Protein AF-0000000078550407 (afdb_homodimer)

Foldseek 3Di:
DLVVLVVVLCVCVVPPFLQRVVVVVVVVVCVVVVPPPVVVVCCPVVVVVVVVVCLVVQFAAAPPDCLAVLQCQLFAEFAEQQDFPVAQRQFPVSVVLRLVAALEYEFEWDAACVLFIWTHDDQWCVVFFPDTDGRNDHHPVVQLPTATDNDGHGTGTPVVSVVVSVVSVGAYEYEYEDDDPSNLVNVVVVCVVVVCQSRYEYEYCDLVRLQVSCVVPVSHAYEYEDEQLPQVVVQCVVPPSDSVSNSNSSNVSVVVCVCVQVCVSCRRSNHQEYEYELVPDDQVSQVVCVVVNHAYEYEAQADPVSLCCCCPPSNHHYYHSHSVPSNPRDRRNDDPPD/DLVVLVVVLCCCVVPPFLVRVVVVVVVVVCVVVVVPPVVVCCCPPVVVVVVVVCLVVQFAAAPPDCLQVLQCQLFAEFAEQQDFPVAQRQFPVSVVLRLVAALEYEFEWDAACVLFIWTHDDQWCVVFFPDTDGRNDHHPVVQLPTATDNDGHGTGTPVVSVVVSVVSVGAYEYEYEDDDPSNLVNVVVVCVVVVCQSRYEYEYCDLVRLQVSCVVPVSHAYEYEDEQLPQVVVQCVVPPSDSVSNSNSSNVSVVVCVCVQVCVSCRRSNHQEYEYELVPDDQVSQVVCVVVNHAYEYEAQADPVSLCCCCPPSNHHYYHSHSVPSNPRDRRNPDPPD

pLDDT: mean 82.01, std 19.02, range [23.58, 98.38]

Secondary structure (DSSP, 8-state):
-HHHHHHHHHHHHHH--HHHHHHHHHHHHHHHHTTSTHHHHIIIIIHHHHHHHHHHHHPPPP--SHHHHHHHTT--EEEETTS-SSS-TTSHHHHHHHHTT-SEEEEEEEE-TTS-EE--SSSBSTTTBSS--BGGGS-HHHHHTPBBSSSS-BPPBHHHHHHHHHHTT-EEEEEE-S--HHHHHHHHHHHHHHT-TTTEEEEESSTHHHHHHHHH-TTSEEEEEE-TTHHHHHHHHHSTT-HHHHHHHHHHHHHHHHHHHTTHHHHHHT-SEEEEEGGG--HHHHHHHHHTT-EEEEE---SHHHHHHIIIII---EEES-GGG-TTS---------/-HHHHHHHHHHHHHH--HHHHHHHHHHHHHHHHTTSTHHHHIIIIIHHHHHHHHHHHHPPPP--SHHHHHHHTT-SEEEETTS-SSS-TTSHHHHHHHHTT-SEEEEEEEE-TTS-EE--SSSBSTTTBSS--BGGGS-HHHHHTPBBSSSS-BPPBHHHHHHHHHHTT-EEEEEE-S--HHHHHHHHHHHHHHT-TTTEEEEESSTHHHHHHHHH-TTSEEEEEE-TTHHHHHHHHHSTT-HHHHHHHHHHHHHHHHHHHTTHHHHHHT-SEEEEEGGG--HHHHHHHHHTT-EEEEE---SHHHHHHIIIII---EEES-GGG-TT----------

Sequence (676 aa):
MDTVTDHISDFFTSHLTGPLLAWYIFVILCIIVLSRCRLIVVILCWIPLVLTVLFFIFRNDIDRGLNRSSYFHGFSVGGNIADTKDAPENSMAALELALKSSKYVLFDVQLASDGAAVVIKDATTGRTTEKNMTVAQSSSVDLAKLNLKTGEGTVPLFKDMMDKCREKEAKVVLQVQENSQALLAEISDYVRKYDLYSSVVVTSYTATVPFFMKRHDSKMLTGLSYTRFGTMADFMRAHPGNLFYKFFAQIIDDCMQFLVRTFLLPRFVGSDVIFLSQNDVNVNFVKEAKSRKMMVVALDADSKPAQNWLHDVAKIPYFTRNLKNMDGAKHTEAAKEEMDTVTDHISDFFTSHLTGPLLAWYIFVILCIIVLSRCRLIVVILCWIPLVLTVLFFIFRNDIDRGLNRSSYFHGFSVGGNIADTKDAPENSMAALELALKSSKYVLFDVQLASDGAAVVIKDATTGRTTEKNMTVAQSSSVDLAKLNLKTGEGTVPLFKDMMDKCREKEAKVVLQVQENSQALLAEISDYVRKYDLYSSVVVTSYTATVPFFMKRHDSKMLTGLSYTRFGTMADFMRAHPGNLFYKFFAQIIDDCMQFLVRTFLLPRFVGSDVIFLSQNDVNVNFVKEAKSRKMMVVALDADSKPAQNWLHDVAKIPYFTRNLKNMDGAKHTEAAKEE

InterPro domains:
  IPR017946 PLC-like phosphodiesterase, TIM beta/alpha-barrel domain superfamily [G3DSA:3.20.20.190] (74-322)
  IPR017946 PLC-like phosphodiesterase, TIM beta/alpha-barrel domain superfamily [SSF51695] (85-307)
  IPR030395 Glycerophosphodiester phosphodiesterase domain [PF03009] (84-313)
  IPR030395 Glycerophosphodiester phosphodiesterase domain [PS51704] (75-306)

Solvent-accessible surface area (backbone atoms only — not comparable to full-atom values): 34099 Å² total; per-residue (Å²): 125,70,64,59,55,50,50,49,44,47,46,40,64,70,71,41,48,21,61,55,47,51,46,48,50,46,36,51,47,41,55,68,62,44,73,57,55,72,57,49,55,49,44,61,45,45,38,53,49,49,47,49,50,47,44,66,68,66,34,36,71,52,75,83,58,63,38,61,60,56,47,53,57,75,53,25,60,25,22,28,25,53,70,22,82,83,35,34,47,33,24,68,61,23,48,56,52,22,55,74,64,22,53,29,37,31,36,30,35,39,49,21,52,72,58,41,47,29,25,40,77,61,67,48,34,46,88,55,27,82,51,74,43,51,38,61,78,30,41,49,73,62,46,44,67,36,42,36,66,76,41,84,57,36,37,35,43,38,65,60,54,49,49,53,34,55,73,65,67,35,34,38,36,40,36,40,77,67,85,42,71,61,45,50,48,51,50,49,51,53,33,60,75,69,66,34,45,40,31,41,33,38,27,15,74,48,68,64,41,26,32,50,42,34,70,74,38,67,74,52,38,21,18,41,36,49,55,90,52,47,49,35,54,52,42,42,69,76,41,66,87,42,60,66,53,50,52,51,19,42,22,50,32,44,49,48,49,50,32,53,75,64,41,52,46,43,48,37,32,17,35,41,29,39,36,29,32,49,43,64,46,28,39,53,59,50,52,51,33,49,77,68,71,28,44,56,34,32,33,70,40,67,46,65,47,50,43,46,21,31,50,74,67,55,60,38,30,33,24,19,31,50,45,86,64,43,73,77,54,78,73,44,79,66,81,71,80,122,124,70,64,59,53,50,50,50,44,45,46,41,63,70,71,40,47,22,61,55,46,52,47,48,51,47,38,51,48,40,56,67,59,44,74,55,55,73,55,49,55,47,49,61,43,45,37,55,49,50,47,51,49,46,45,66,68,66,35,37,71,52,76,83,59,62,37,62,58,56,48,52,57,75,53,25,58,25,21,28,26,54,70,21,82,84,35,36,48,34,25,67,62,23,48,55,52,23,55,74,63,22,53,29,39,31,36,29,37,38,46,22,51,73,60,41,49,28,27,40,78,58,67,46,34,47,88,54,26,81,51,73,44,51,39,61,77,30,40,49,74,62,48,42,66,36,41,37,65,76,40,84,54,36,36,36,44,39,66,60,54,48,50,52,33,56,75,67,64,35,33,38,37,40,35,38,78,68,85,42,70,60,44,49,48,52,51,50,52,52,32,59,76,68,66,34,46,41,33,40,32,39,28,14,74,46,68,64,42,26,32,50,43,36,70,74,37,67,72,52,39,23,19,40,34,47,54,88,52,50,48,33,53,52,41,41,69,77,42,64,88,41,59,66,52,50,50,51,19,40,23,50,32,45,49,48,49,51,32,52,76,63,44,51,45,43,48,37,30,17,36,40,29,37,36,28,32,50,42,66,46,28,39,53,56,49,54,52,33,47,76,68,70,29,44,56,34,32,34,70,41,67,47,67,46,52,43,44,22,32,48,74,67,54,61,39,30,34,24,18,32,51,46,86,64,42,70,78,52,76,73,44,78,67,83,73,81,120

Organism: NCBI:txid53326

Structure (mmCIF, N/CA/C/O backbone):
data_AF-0000000078550407-model_v1
#
loop_
_entity.id
_entity.type
_entity.pdbx_description
1 polymer 'GP-PDE domain-containing protein'
#
loop_
_atom_site.group_PDB
_atom_site.id
_atom_site.type_symbol
_atom_site.label_atom_id
_atom_site.label_alt_id
_atom_site.label_comp_id
_atom_site.label_asym_id
_atom_site.label_entity_id
_atom_site.label_seq_id
_atom_site.pdbx_PDB_ins_code
_atom_site.Cartn_x
_atom_site.Cartn_y
_atom_site.Cartn_z
_atom_site.occupancy
_atom_site.B_iso_or_equiv
_atom_site.auth_seq_id
_atom_site.auth_comp_id
_atom_site.auth_asym_id
_atom_site.auth_atom_id
_atom_site.pdbx_PDB_model_num
ATOM 1 N N . MET A 1 1 ? -33.25 -11.367 14.75 1 31.75 1 MET A N 1
ATOM 2 C CA . MET A 1 1 ? -32.031 -12.039 15.227 1 31.75 1 MET A CA 1
ATOM 3 C C . MET A 1 1 ? -30.844 -11.672 14.359 1 31.75 1 MET A C 1
ATOM 5 O O . MET A 1 1 ? -29.703 -11.789 14.797 1 31.75 1 MET A O 1
ATOM 9 N N . ASP A 1 2 ? -31 -11.391 13.039 1 45.81 2 ASP A N 1
ATOM 10 C CA . ASP A 1 2 ? -30.047 -11.164 11.953 1 45.81 2 ASP A CA 1
ATOM 11 C C . ASP A 1 2 ? -29.391 -9.789 12.078 1 45.81 2 ASP A C 1
ATOM 13 O O . ASP A 1 2 ? -28.219 -9.625 11.75 1 45.81 2 ASP A O 1
ATOM 17 N N . THR A 1 3 ? -30.078 -8.875 12.703 1 53.41 3 THR A N 1
ATOM 18 C CA . THR A 1 3 ? -29.688 -7.473 12.766 1 53.41 3 THR A CA 1
ATOM 19 C C . THR A 1 3 ? -28.562 -7.273 13.797 1 53.41 3 THR A C 1
ATOM 21 O O . THR A 1 3 ? -27.641 -6.496 13.57 1 53.41 3 THR A O 1
ATOM 24 N N . VAL A 1 4 ? -28.625 -7.973 14.875 1 46.09 4 VAL A N 1
ATOM 25 C CA . VAL A 1 4 ? -27.656 -7.832 15.953 1 46.09 4 VAL A CA 1
ATOM 26 C C . VAL A 1 4 ? -26.297 -8.375 15.5 1 46.09 4 VAL A C 1
ATOM 28 O O . VAL A 1 4 ? -25.266 -7.762 15.758 1 46.09 4 VAL A O 1
ATOM 31 N N . THR A 1 5 ? -26.344 -9.422 14.852 1 46.28 5 THR A N 1
ATOM 32 C CA . THR A 1 5 ? -25.109 -10.031 14.367 1 46.28 5 THR A CA 1
ATOM 33 C C . THR A 1 5 ? -24.422 -9.117 13.359 1 46.28 5 THR A C 1
ATOM 35 O O . THR A 1 5 ? -23.188 -9.031 13.336 1 46.28 5 THR A O 1
ATOM 38 N N . ASP A 1 6 ? -25.156 -8.5 12.578 1 48 6 ASP A N 1
ATOM 39 C CA . ASP A 1 6 ? -24.578 -7.551 11.625 1 48 6 ASP A CA 1
ATOM 40 C C . ASP A 1 6 ? -23.953 -6.359 12.352 1 48 6 ASP A C 1
ATOM 42 O O . ASP A 1 6 ? -22.891 -5.879 11.953 1 48 6 ASP A O 1
ATOM 46 N N . HIS A 1 7 ? -24.656 -5.926 13.375 1 50.84 7 HIS A N 1
ATOM 47 C CA . HIS A 1 7 ? -24.125 -4.801 14.141 1 50.84 7 HIS A CA 1
ATOM 48 C C . HIS A 1 7 ? -22.828 -5.184 14.844 1 50.84 7 HIS A C 1
ATOM 50 O O . HIS A 1 7 ? -21.891 -4.383 14.898 1 50.84 7 HIS A O 1
ATOM 56 N N . ILE A 1 8 ? -22.844 -6.328 15.352 1 45.94 8 ILE A N 1
ATOM 57 C CA . ILE A 1 8 ? -21.641 -6.809 16.031 1 45.94 8 ILE A CA 1
ATOM 58 C C . ILE A 1 8 ? -20.516 -6.98 15.008 1 45.94 8 ILE A C 1
ATOM 60 O O . ILE A 1 8 ? -19.375 -6.582 15.258 1 45.94 8 ILE A O 1
ATOM 64 N N . SER A 1 9 ? -20.891 -7.492 13.945 1 45.41 9 SER A N 1
ATOM 65 C CA . SER A 1 9 ? -19.906 -7.676 12.875 1 45.41 9 SER A CA 1
ATOM 66 C C . SER A 1 9 ? -19.328 -6.34 12.43 1 45.41 9 SER A C 1
ATOM 68 O O . SER A 1 9 ? -18.109 -6.215 12.242 1 45.41 9 SER A O 1
ATOM 70 N N . ASP A 1 10 ? -20.234 -5.473 12.273 1 45.66 10 ASP A N 1
ATOM 71 C CA . ASP A 1 10 ? -19.797 -4.137 11.883 1 45.66 10 ASP A CA 1
ATOM 72 C C . ASP A 1 10 ? -18.906 -3.516 12.961 1 45.66 10 ASP A C 1
ATOM 74 O O . ASP A 1 10 ? -17.922 -2.85 12.648 1 45.66 10 ASP A O 1
ATOM 78 N N . PHE A 1 11 ? -19.359 -3.697 14.188 1 42.53 11 PHE A N 1
ATOM 79 C CA . PHE A 1 11 ? -18.594 -3.188 15.312 1 42.53 11 PHE A CA 1
ATOM 80 C C . PHE A 1 11 ? -17.172 -3.762 15.297 1 42.53 11 PHE A C 1
ATOM 82 O O . PHE A 1 11 ? -16.203 -3.023 15.43 1 42.53 11 PHE A O 1
ATOM 89 N N . PHE A 1 12 ? -17.172 -4.988 15.211 1 41.59 12 PHE A N 1
ATOM 90 C CA . PHE A 1 12 ? -15.883 -5.672 15.266 1 41.59 12 PHE A CA 1
ATOM 91 C C . PHE A 1 12 ? -15.023 -5.297 14.062 1 41.59 12 PHE A C 1
ATOM 93 O O . PHE A 1 12 ? -13.82 -5.066 14.203 1 41.59 12 PHE A O 1
ATOM 100 N N . THR A 1 13 ? -15.648 -5.27 12.984 1 42.66 13 THR A N 1
ATOM 101 C CA . THR A 1 13 ? -14.875 -4.949 11.789 1 42.66 13 THR A CA 1
ATOM 102 C C . THR A 1 13 ? -14.43 -3.49 11.812 1 42.66 13 THR A C 1
ATOM 104 O O . THR A 1 13 ? -13.383 -3.148 11.258 1 42.66 13 THR A O 1
ATOM 107 N N . SER A 1 14 ? -15.352 -2.725 12.344 1 41.91 14 SER A N 1
ATOM 108 C CA . SER A 1 14 ? -15.07 -1.292 12.32 1 41.91 14 SER A CA 1
ATOM 109 C C . SER A 1 14 ? -14.031 -0.917 13.375 1 41.91 14 SER A C 1
ATOM 111 O O . SER A 1 14 ? -13.234 0.004 13.172 1 41.91 14 SER A O 1
ATOM 113 N N . HIS A 1 15 ? -14.164 -1.579 14.539 1 41.16 15 HIS A N 1
ATOM 114 C CA . HIS A 1 15 ? -13.383 -1.064 15.656 1 41.16 15 HIS A CA 1
ATOM 115 C C . HIS A 1 15 ? -12.203 -1.978 15.977 1 41.16 15 HIS A C 1
ATOM 117 O O . HIS A 1 15 ? -11.258 -1.562 16.641 1 41.16 15 HIS A O 1
ATOM 123 N N . LEU A 1 16 ? -12.352 -3.232 15.578 1 39.25 16 LEU A N 1
ATOM 124 C CA . LEU A 1 16 ? -11.312 -4.152 16.031 1 39.25 16 LEU A CA 1
ATOM 125 C C . LEU A 1 16 ? -10.578 -4.762 14.844 1 39.25 16 LEU A C 1
ATOM 127 O O . LEU A 1 16 ? -11.188 -5.414 13.992 1 39.25 16 LEU A O 1
ATOM 131 N N . THR A 1 17 ? -9.508 -4.266 14.586 1 43.5 17 THR A N 1
ATOM 132 C CA . THR A 1 17 ? -8.711 -4.84 13.508 1 43.5 17 THR A CA 1
ATOM 133 C C . THR A 1 17 ? -8.289 -6.27 13.844 1 43.5 17 THR A C 1
ATOM 135 O O . THR A 1 17 ? -8.336 -6.676 15.008 1 43.5 17 THR A O 1
ATOM 138 N N . GLY A 1 18 ? -8.102 -7.09 12.789 1 40.09 18 GLY A N 1
ATOM 139 C CA . GLY A 1 18 ? -7.73 -8.492 12.898 1 40.09 18 GLY A CA 1
ATOM 140 C C . GLY A 1 18 ? -6.641 -8.734 13.93 1 40.09 18 GLY A C 1
ATOM 141 O O . GLY A 1 18 ? -6.812 -9.555 14.836 1 40.09 18 GLY A O 1
ATOM 142 N N . PRO A 1 19 ? -5.543 -8.078 13.812 1 41.34 19 PRO A N 1
ATOM 143 C CA . PRO A 1 19 ? -4.477 -8.336 14.781 1 41.34 19 PRO A CA 1
ATOM 144 C C . PRO A 1 19 ? -4.91 -8.062 16.219 1 41.34 19 PRO A C 1
ATOM 146 O O . PRO A 1 19 ? -4.535 -8.805 17.141 1 41.34 19 PRO A O 1
ATOM 149 N N . LEU A 1 20 ? -5.707 -7.137 16.328 1 44.53 20 LEU A N 1
ATOM 150 C CA . LEU A 1 20 ? -6.176 -6.824 17.672 1 44.53 20 LEU A CA 1
ATOM 151 C C . LEU A 1 20 ? -7.07 -7.938 18.203 1 44.53 20 LEU A C 1
ATOM 153 O O . LEU A 1 20 ? -6.961 -8.32 19.375 1 44.53 20 LEU A O 1
ATOM 157 N N . LEU A 1 21 ? -7.836 -8.336 17.312 1 44.16 21 LEU A N 1
ATOM 158 C CA . LEU A 1 21 ? -8.719 -9.422 17.734 1 44.16 21 LEU A CA 1
ATOM 159 C C . LEU A 1 21 ? -7.926 -10.68 18.062 1 44.16 21 LEU A C 1
ATOM 161 O O . LEU A 1 21 ? -8.188 -11.336 19.078 1 44.16 21 LEU A O 1
ATOM 165 N N . ALA A 1 22 ? -7.07 -10.93 17.141 1 44.62 22 ALA A N 1
ATOM 166 C CA . ALA A 1 22 ? -6.223 -12.086 17.391 1 44.62 22 ALA A CA 1
ATOM 167 C C . ALA A 1 22 ? -5.457 -11.93 18.703 1 44.62 22 ALA A C 1
ATOM 169 O O . ALA A 1 22 ? -5.305 -12.891 19.453 1 44.62 22 ALA A O 1
ATOM 170 N N . TRP A 1 23 ? -5.062 -10.867 18.938 1 46.94 23 TRP A N 1
ATOM 171 C CA . TRP A 1 23 ? -4.375 -10.586 20.188 1 46.94 23 TRP A CA 1
ATOM 172 C C . TRP A 1 23 ? -5.305 -10.805 21.375 1 46.94 23 TRP A C 1
ATOM 174 O O . TRP A 1 23 ? -4.914 -11.414 22.375 1 46.94 23 TRP A O 1
ATOM 184 N N . TYR A 1 24 ? -6.492 -10.406 21.156 1 47 24 TYR A N 1
ATOM 185 C CA . TYR A 1 24 ? -7.43 -10.586 22.266 1 47 24 TYR A CA 1
ATOM 186 C C . TYR A 1 24 ? -7.688 -12.062 22.516 1 47 24 TYR A C 1
ATOM 188 O O . TYR A 1 24 ? -7.727 -12.5 23.672 1 47 24 TYR A O 1
ATOM 196 N N . ILE A 1 25 ? -7.867 -12.727 21.438 1 49.25 25 ILE A N 1
ATOM 197 C CA . ILE A 1 25 ? -8.094 -14.156 21.594 1 49.25 25 ILE A CA 1
ATOM 198 C C . ILE A 1 25 ? -6.867 -14.805 22.234 1 49.25 25 ILE A C 1
ATOM 200 O O . ILE A 1 25 ? -7 -15.633 23.141 1 49.25 25 ILE A O 1
ATOM 204 N N . PHE A 1 26 ? -5.797 -14.445 21.766 1 49 26 PHE A N 1
ATOM 205 C CA . PHE A 1 26 ? -4.551 -14.953 22.312 1 49 26 PHE A CA 1
ATOM 206 C C . PHE A 1 26 ? -4.441 -14.625 23.797 1 49 26 PHE A C 1
ATOM 208 O O . PHE A 1 26 ? -4.09 -15.484 24.609 1 49 26 PHE A O 1
ATOM 215 N N . VAL A 1 27 ? -4.758 -13.484 24.094 1 47.31 27 VAL A N 1
ATOM 216 C CA . VAL A 1 27 ? -4.719 -13.055 25.484 1 47.31 27 VAL A CA 1
ATOM 217 C C . VAL A 1 27 ? -5.688 -13.898 26.312 1 47.31 27 VAL A C 1
ATOM 219 O O . VAL A 1 27 ? -5.344 -14.367 27.406 1 47.31 27 VAL A O 1
ATOM 222 N N . ILE A 1 28 ? -6.777 -14.055 25.734 1 45.59 28 ILE A N 1
ATOM 223 C CA . ILE A 1 28 ? -7.777 -14.852 26.438 1 45.59 28 ILE A CA 1
ATOM 224 C C . ILE A 1 28 ? -7.254 -16.266 26.641 1 45.59 28 ILE A C 1
ATOM 226 O O . ILE A 1 28 ? -7.352 -16.828 27.734 1 45.59 28 ILE A O 1
ATOM 230 N N . LEU A 1 29 ? -6.707 -16.734 25.609 1 46.5 29 LEU A N 1
ATOM 231 C CA . LEU A 1 29 ? -6.191 -18.094 25.688 1 46.5 29 LEU A CA 1
ATOM 232 C C . LEU A 1 29 ? -5.02 -18.172 26.672 1 46.5 29 LEU A C 1
ATOM 234 O O . LEU A 1 29 ? -4.902 -19.141 27.422 1 46.5 29 LEU A O 1
ATOM 238 N N . CYS A 1 30 ? -4.176 -17.25 26.516 1 46.69 30 CYS A N 1
ATOM 239 C CA . CYS A 1 30 ? -3.055 -17.188 27.453 1 46.69 30 CYS A CA 1
ATOM 240 C C . CYS A 1 30 ? -3.545 -17.094 28.891 1 46.69 30 CYS A C 1
ATOM 242 O O . CYS A 1 30 ? -2.986 -17.75 29.781 1 46.69 30 CYS A O 1
ATOM 244 N N . ILE A 1 31 ? -4.496 -16.281 29.031 1 45.31 31 ILE A N 1
ATOM 245 C CA . ILE A 1 31 ? -5.109 -16.203 30.359 1 45.31 31 ILE A CA 1
ATOM 246 C C . ILE A 1 31 ? -5.539 -17.594 30.812 1 45.31 31 ILE A C 1
ATOM 248 O O . ILE A 1 31 ? -5.301 -17.984 31.953 1 45.31 31 ILE A O 1
ATOM 252 N N . ILE A 1 32 ? -6.105 -18.172 29.922 1 44.31 32 ILE A N 1
ATOM 253 C CA . ILE A 1 32 ? -6.609 -19.5 30.297 1 44.31 32 ILE A CA 1
ATOM 254 C C . ILE A 1 32 ? -5.441 -20.438 30.594 1 44.31 32 ILE A C 1
ATOM 256 O O . ILE A 1 32 ? -5.469 -21.172 31.578 1 44.31 32 ILE A O 1
ATOM 260 N N . VAL A 1 33 ? -4.543 -20.344 29.656 1 43.66 33 VAL A N 1
ATOM 261 C CA . VAL A 1 33 ? -3.488 -21.344 29.781 1 43.66 33 VAL A CA 1
ATOM 262 C C . VAL A 1 33 ? -2.459 -20.891 30.812 1 43.66 33 VAL A C 1
ATOM 264 O O . VAL A 1 33 ? -1.98 -21.688 31.625 1 43.66 33 VAL A O 1
ATOM 267 N N . LEU A 1 34 ? -1.862 -19.766 30.516 1 45.28 34 LEU A N 1
ATOM 268 C CA . LEU A 1 34 ? -0.672 -19.359 31.266 1 45.28 34 LEU A CA 1
ATOM 269 C C . LEU A 1 34 ? -1.031 -18.953 32.688 1 45.28 34 LEU A C 1
ATOM 271 O O . LEU A 1 34 ? -0.174 -18.469 33.438 1 45.28 34 LEU A O 1
ATOM 275 N N . SER A 1 35 ? -2.031 -19 33.156 1 39.66 35 SER A N 1
ATOM 276 C CA . SER A 1 35 ? -2.123 -18.797 34.594 1 39.66 35 SER A CA 1
ATOM 277 C C . SER A 1 35 ? -0.922 -19.391 35.344 1 39.66 35 SER A C 1
ATOM 279 O O . SER A 1 35 ? -0.726 -19.156 36.531 1 39.66 35 SER A O 1
ATOM 281 N N . ARG A 1 36 ? -0.164 -20.422 34.906 1 40.81 36 ARG A N 1
ATOM 282 C CA . ARG A 1 36 ? 1.027 -20.812 35.656 1 40.81 36 ARG A CA 1
ATOM 283 C C . ARG A 1 36 ? 2.281 -20.188 35.062 1 40.81 36 ARG A C 1
ATOM 285 O O . ARG A 1 36 ? 2.432 -20.125 33.844 1 40.81 36 ARG A O 1
ATOM 292 N N . CYS A 1 37 ? 3.207 -19.219 35.656 1 44.34 37 CYS A N 1
ATOM 293 C CA . CYS A 1 37 ? 4.234 -18.188 35.5 1 44.34 37 CYS A CA 1
ATOM 294 C C . CYS A 1 37 ? 5.289 -18.625 34.5 1 44.34 37 CYS A C 1
ATOM 296 O O . CYS A 1 37 ? 5.711 -17.828 33.656 1 44.34 37 CYS A O 1
ATOM 298 N N . ARG A 1 38 ? 6.059 -19.719 34.625 1 43.66 38 ARG A N 1
ATOM 299 C CA . ARG A 1 38 ? 7.242 -20.188 33.906 1 43.66 38 ARG A CA 1
ATOM 300 C C . ARG A 1 38 ? 6.969 -20.328 32.406 1 43.66 38 ARG A C 1
ATOM 302 O O . ARG A 1 38 ? 7.84 -20.047 31.594 1 43.66 38 ARG A O 1
ATOM 309 N N . LEU A 1 39 ? 5.93 -20.516 32.062 1 46.88 39 LEU A N 1
ATOM 310 C CA . LEU A 1 39 ? 5.543 -20.891 30.703 1 46.88 39 LEU A CA 1
ATOM 311 C C . LEU A 1 39 ? 5.465 -19.656 29.812 1 46.88 39 LEU A C 1
ATOM 313 O O . LEU A 1 39 ? 5.852 -19.719 28.641 1 46.88 39 LEU A O 1
ATOM 317 N N . ILE A 1 40 ? 5.32 -18.578 30.469 1 47.59 40 ILE A N 1
ATOM 318 C CA . ILE A 1 40 ? 5.117 -17.391 29.656 1 47.59 40 ILE A CA 1
ATOM 319 C C . ILE A 1 40 ? 6.461 -16.859 29.172 1 47.59 40 ILE A C 1
ATOM 321 O O . ILE A 1 40 ? 6.578 -16.406 28.031 1 47.59 40 ILE A O 1
ATOM 325 N N . VAL A 1 41 ? 7.52 -17 30.094 1 46.31 41 VAL A N 1
ATOM 326 C CA . VAL A 1 41 ? 8.867 -16.594 29.719 1 46.31 41 VAL A CA 1
ATOM 327 C C . VAL A 1 41 ? 9.352 -17.422 28.531 1 46.31 41 VAL A C 1
ATOM 329 O O . VAL A 1 41 ? 9.953 -16.891 27.594 1 46.31 41 VAL A O 1
ATOM 332 N N . VAL A 1 42 ? 9.133 -18.594 28.719 1 48.25 42 VAL A N 1
ATOM 333 C CA . VAL A 1 42 ? 9.539 -19.5 27.641 1 48.25 42 VAL A CA 1
ATOM 334 C C . VAL A 1 42 ? 8.852 -19.078 26.344 1 48.25 42 VAL A C 1
ATOM 336 O O . VAL A 1 42 ? 9.484 -19.031 25.297 1 48.25 42 VAL A O 1
ATOM 339 N N . ILE A 1 43 ? 7.785 -18.547 26.484 1 52 43 ILE A N 1
ATOM 340 C CA . ILE A 1 43 ? 6.988 -18.344 25.281 1 52 43 ILE A CA 1
ATOM 341 C C . ILE A 1 43 ? 7.391 -17.016 24.625 1 52 43 ILE A C 1
ATOM 343 O O . ILE A 1 43 ? 7.566 -16.953 23.391 1 52 43 ILE A O 1
ATOM 347 N N . LEU A 1 44 ? 7.59 -15.992 25.438 1 50.28 44 LEU A N 1
ATOM 348 C CA . LEU A 1 44 ? 7.797 -14.68 24.828 1 50.28 44 LEU A CA 1
ATOM 349 C C . LEU A 1 44 ? 9.227 -14.539 24.312 1 50.28 44 LEU A C 1
ATOM 351 O O . LEU A 1 44 ? 9.469 -13.82 23.344 1 50.28 44 LEU A O 1
ATOM 355 N N . CYS A 1 45 ? 10.172 -15.102 25.031 1 49.22 45 CYS A N 1
ATOM 356 C CA . CYS A 1 45 ? 11.555 -14.977 24.594 1 49.22 45 CYS A CA 1
ATOM 357 C C . CYS A 1 45 ? 11.93 -16.109 23.641 1 49.22 45 CYS A C 1
ATOM 359 O O . CYS A 1 45 ? 12.539 -15.883 22.594 1 49.22 45 CYS A O 1
ATOM 361 N N . TRP A 1 46 ? 11.609 -17.188 24.25 1 55.31 46 TRP A N 1
ATOM 362 C CA . TRP A 1 46 ? 12.078 -18.344 23.5 1 55.31 46 TRP A CA 1
ATOM 363 C C . TRP A 1 46 ? 11.289 -18.516 22.203 1 55.31 46 TRP A C 1
ATOM 365 O O . TRP A 1 46 ? 11.836 -18.938 21.188 1 55.31 46 TRP A O 1
ATOM 375 N N . ILE A 1 47 ? 10.195 -17.891 22.297 1 58.81 47 ILE A N 1
ATOM 376 C CA . ILE A 1 47 ? 9.367 -18.156 21.125 1 58.81 47 ILE A CA 1
ATOM 377 C C . ILE A 1 47 ? 9.852 -17.312 19.953 1 58.81 47 ILE A C 1
ATOM 379 O O . ILE A 1 47 ? 10.102 -17.828 18.859 1 58.81 47 ILE A O 1
ATOM 383 N N . PRO A 1 48 ? 10.062 -15.945 20.281 1 59.03 48 PRO A N 1
ATOM 384 C CA . PRO A 1 48 ? 10.562 -15.172 19.141 1 59.03 48 PRO A CA 1
ATOM 385 C C . PRO A 1 48 ? 11.938 -15.641 18.672 1 59.03 48 PRO A C 1
ATOM 387 O O . PRO A 1 48 ? 12.219 -15.641 17.469 1 59.03 48 PRO A O 1
ATOM 390 N N . LEU A 1 49 ? 12.766 -15.992 19.625 1 59.19 49 LEU A N 1
ATOM 391 C CA . LEU A 1 49 ? 14.078 -16.5 19.234 1 59.19 49 LEU A CA 1
ATOM 392 C C . LEU A 1 49 ? 13.969 -17.797 18.469 1 59.19 49 LEU A C 1
ATOM 394 O O . LEU A 1 49 ? 14.625 -17.984 17.438 1 59.19 49 LEU A O 1
ATOM 398 N N . VAL A 1 50 ? 13.227 -18.656 19.062 1 64.38 50 VAL A N 1
ATOM 399 C CA . VAL A 1 50 ? 13.039 -19.938 18.391 1 64.38 50 VAL A CA 1
ATOM 400 C C . VAL A 1 50 ? 12.43 -19.719 17.016 1 64.38 50 VAL A C 1
ATOM 402 O O . VAL A 1 50 ? 12.836 -20.344 16.031 1 64.38 50 VAL A O 1
ATOM 405 N N . LEU A 1 51 ? 11.562 -18.719 16.938 1 68.31 51 LEU A N 1
ATOM 406 C CA . LEU A 1 51 ? 10.922 -18.438 15.656 1 68.31 51 LEU A CA 1
ATOM 407 C C . LEU A 1 51 ? 11.922 -17.859 14.664 1 68.31 51 LEU A C 1
ATOM 409 O O . LEU A 1 51 ? 11.867 -18.172 13.469 1 68.31 51 LEU A O 1
ATOM 413 N N . THR A 1 52 ? 12.773 -17.062 15.273 1 67.75 52 THR A N 1
ATOM 414 C CA . THR A 1 52 ? 13.797 -16.484 14.398 1 67.75 52 THR A CA 1
ATOM 415 C C . THR A 1 52 ? 14.75 -17.578 13.906 1 67.75 52 THR A C 1
ATOM 417 O O . THR A 1 52 ? 15.109 -17.609 12.727 1 67.75 52 THR A O 1
ATOM 420 N N . VAL A 1 53 ? 15.094 -18.438 14.812 1 67.56 53 VAL A N 1
ATOM 421 C CA . VAL A 1 53 ? 15.977 -19.531 14.43 1 67.56 53 VAL A CA 1
ATOM 422 C C . VAL A 1 53 ? 15.273 -20.438 13.422 1 67.56 53 VAL A C 1
ATOM 424 O O . VAL A 1 53 ? 15.867 -20.844 12.414 1 67.56 53 VAL A O 1
ATOM 427 N N . LEU A 1 54 ? 14.055 -20.719 13.727 1 71.19 54 LEU A N 1
ATOM 428 C CA . LEU A 1 54 ? 13.281 -21.547 12.82 1 71.19 54 LEU A CA 1
ATOM 429 C C . LEU A 1 54 ? 13.133 -20.875 11.453 1 71.19 54 LEU A C 1
ATOM 431 O O . LEU A 1 54 ? 13.195 -21.547 10.422 1 71.19 54 LEU A O 1
ATOM 435 N N . PHE A 1 55 ? 12.953 -19.609 11.555 1 74.56 55 PHE A N 1
ATOM 436 C CA . PHE A 1 55 ? 12.867 -18.844 10.312 1 74.56 55 PHE A CA 1
ATOM 437 C C . PHE A 1 55 ? 14.125 -19.031 9.477 1 74.56 55 PHE A C 1
ATOM 439 O O . PHE A 1 55 ? 14.047 -19.359 8.289 1 74.56 55 PHE A O 1
ATOM 446 N N . PHE A 1 56 ? 15.281 -19 10.125 1 71.94 56 PHE A N 1
ATOM 447 C CA . PHE A 1 56 ? 16.531 -19.062 9.375 1 71.94 56 PHE A CA 1
ATOM 448 C C . PHE A 1 56 ? 16.844 -20.5 8.977 1 71.94 56 PHE A C 1
ATOM 450 O O . PHE A 1 56 ? 17.453 -20.734 7.938 1 71.94 56 PHE A O 1
ATOM 457 N N . ILE A 1 57 ? 16.312 -21.359 9.742 1 73.75 57 ILE A N 1
ATOM 458 C CA . ILE A 1 57 ? 16.578 -22.766 9.453 1 73.75 57 ILE A CA 1
ATOM 459 C C . ILE A 1 57 ? 15.68 -23.219 8.297 1 73.75 57 ILE A C 1
ATOM 461 O O . ILE A 1 57 ? 16.141 -23.938 7.398 1 73.75 57 ILE A O 1
ATOM 465 N N . PHE A 1 58 ? 14.461 -22.734 8.289 1 80.19 58 PHE A N 1
ATOM 466 C CA . PHE A 1 58 ? 13.492 -23.328 7.379 1 80.19 58 PHE A CA 1
ATOM 467 C C . PHE A 1 58 ? 13.258 -22.438 6.172 1 80.19 58 PHE A C 1
ATOM 469 O O . PHE A 1 58 ? 12.602 -22.828 5.207 1 80.19 58 PHE A O 1
ATOM 476 N N . ARG A 1 59 ? 13.836 -21.297 6.262 1 79.75 59 ARG A N 1
ATOM 477 C CA . ARG A 1 59 ? 13.617 -20.391 5.133 1 79.75 59 ARG A CA 1
ATOM 478 C C . ARG A 1 59 ? 14.258 -20.953 3.863 1 79.75 59 ARG A C 1
ATOM 480 O O . ARG A 1 59 ? 15.281 -21.641 3.924 1 79.75 59 ARG A O 1
ATOM 487 N N . ASN A 1 60 ? 13.555 -20.703 2.766 1 82.44 60 ASN A N 1
ATOM 488 C CA . ASN A 1 60 ? 14.102 -21.062 1.459 1 82.44 60 ASN A CA 1
ATOM 489 C C . ASN A 1 60 ? 14.938 -19.938 0.867 1 82.44 60 ASN A C 1
ATOM 491 O O . ASN A 1 60 ? 14.703 -18.766 1.168 1 82.44 60 ASN A O 1
ATOM 495 N N . ASP A 1 61 ? 15.891 -20.312 0.061 1 76.06 61 ASP A N 1
ATOM 496 C CA . ASP A 1 61 ? 16.719 -19.297 -0.602 1 76.06 61 ASP A CA 1
ATOM 497 C C . ASP A 1 61 ? 16.047 -18.812 -1.884 1 76.06 61 ASP A C 1
ATOM 499 O O . ASP A 1 61 ? 15.344 -19.562 -2.557 1 76.06 61 ASP A O 1
ATOM 503 N N . ILE A 1 62 ? 16.266 -17.547 -2.098 1 74.62 62 ILE A N 1
ATOM 504 C CA . ILE A 1 62 ? 15.852 -16.953 -3.359 1 74.62 62 ILE A CA 1
ATOM 505 C C . ILE A 1 62 ? 16.844 -17.344 -4.465 1 74.62 62 ILE A C 1
ATOM 507 O O . ILE A 1 62 ? 18 -17.641 -4.191 1 74.62 62 ILE A O 1
ATOM 511 N N . ASP A 1 63 ? 16.25 -17.391 -5.672 1 71.44 63 ASP A N 1
ATOM 512 C CA . ASP A 1 63 ? 17.125 -17.656 -6.816 1 71.44 63 ASP A CA 1
ATOM 513 C C . ASP A 1 63 ? 18.172 -16.562 -6.977 1 71.44 63 ASP A C 1
ATOM 515 O O . ASP A 1 63 ? 17.844 -15.391 -7.113 1 71.44 63 ASP A O 1
ATOM 519 N N . ARG A 1 64 ? 19.422 -16.938 -6.75 1 64.5 64 ARG A N 1
ATOM 520 C CA . ARG A 1 64 ? 20.516 -15.992 -6.914 1 64.5 64 ARG A CA 1
ATOM 521 C C . ARG A 1 64 ? 21.156 -16.141 -8.289 1 64.5 64 ARG A C 1
ATOM 523 O O . ARG A 1 64 ? 22.094 -15.406 -8.617 1 64.5 64 ARG A O 1
ATOM 530 N N . GLY A 1 65 ? 20.422 -16.922 -9.008 1 66.44 65 GLY A N 1
ATOM 531 C CA . GLY A 1 65 ? 21.047 -17.219 -10.289 1 66.44 65 GLY A CA 1
ATOM 532 C C . GLY A 1 65 ? 20.484 -16.406 -11.438 1 66.44 65 GLY A C 1
ATOM 533 O O . GLY A 1 65 ? 19.969 -15.305 -11.227 1 66.44 65 GLY A O 1
ATOM 534 N N . LEU A 1 66 ? 20.688 -16.891 -12.562 1 73.5 66 LEU A N 1
ATOM 535 C CA . LEU A 1 66 ? 20.422 -16.219 -13.828 1 73.5 66 LEU A CA 1
ATOM 536 C C . LEU A 1 66 ? 19 -16.469 -14.289 1 73.5 66 LEU A C 1
ATOM 538 O O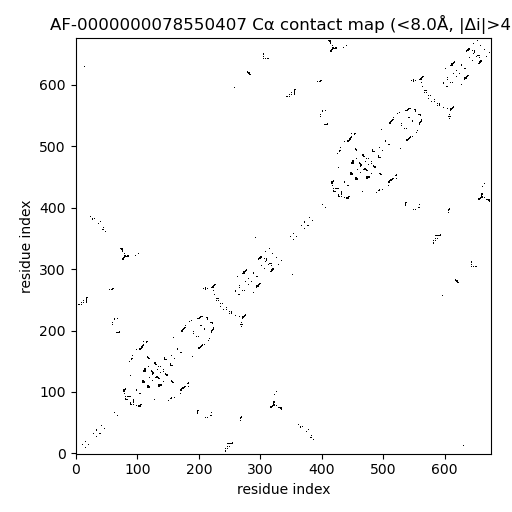 . LEU A 1 66 ? 18.5 -15.781 -15.18 1 73.5 66 LEU A O 1
ATOM 542 N N . ASN A 1 67 ? 18.328 -17.375 -13.609 1 81.94 67 ASN A N 1
ATOM 543 C CA . ASN A 1 67 ? 17 -17.734 -14.094 1 81.94 67 ASN A CA 1
ATOM 544 C C . ASN A 1 67 ? 16.016 -16.578 -13.945 1 81.94 67 ASN A C 1
ATOM 546 O O . ASN A 1 67 ? 15.234 -16.297 -14.852 1 81.94 67 ASN A O 1
ATOM 550 N N . ARG A 1 68 ? 16.156 -15.969 -12.883 1 85.75 68 ARG A N 1
ATOM 551 C CA . ARG A 1 68 ? 15.258 -14.852 -12.648 1 85.75 68 ARG A CA 1
ATOM 552 C C . ARG A 1 68 ? 15.508 -13.719 -13.633 1 85.75 68 ARG A C 1
ATOM 554 O O . ARG A 1 68 ? 14.57 -13.211 -14.25 1 85.75 68 ARG A O 1
ATOM 561 N N . SER A 1 69 ? 16.75 -13.359 -13.766 1 84.75 69 SER A N 1
ATOM 562 C CA . SER A 1 69 ? 17.094 -12.281 -14.68 1 84.75 69 SER A CA 1
ATOM 563 C C . SER A 1 69 ? 16.672 -12.609 -16.109 1 84.75 69 SER A C 1
ATOM 565 O O . SER A 1 69 ? 16.188 -11.742 -16.844 1 84.75 69 SER A O 1
ATOM 567 N N . SER A 1 70 ? 16.844 -13.852 -16.406 1 88.06 70 SER A N 1
ATOM 568 C CA . SER A 1 70 ? 16.469 -14.297 -17.734 1 88.06 70 SER A CA 1
ATOM 569 C C . SER A 1 70 ? 14.961 -14.273 -17.938 1 88.06 70 SER A C 1
ATOM 571 O O . SER A 1 70 ? 14.477 -13.852 -18.984 1 88.06 70 SER A O 1
ATOM 573 N N . TYR A 1 71 ? 14.25 -14.688 -17.016 1 91.56 71 TYR A N 1
ATOM 574 C CA . TYR A 1 71 ? 12.797 -14.711 -17.109 1 91.56 71 TYR A CA 1
ATOM 575 C C . TYR A 1 71 ? 12.234 -13.297 -17.266 1 91.56 71 TYR A C 1
ATOM 577 O O . TYR A 1 71 ? 11.359 -13.062 -18.094 1 91.56 71 TYR A O 1
ATOM 585 N N . PHE A 1 72 ? 12.781 -12.406 -16.531 1 89.94 72 PHE A N 1
ATOM 586 C CA . PHE A 1 72 ? 12.156 -11.094 -16.453 1 89.94 72 PHE A CA 1
ATOM 587 C C . PHE A 1 72 ? 12.773 -10.141 -17.469 1 89.94 72 PHE A C 1
ATOM 589 O O . PHE A 1 72 ? 12.352 -8.984 -17.578 1 89.94 72 PHE A O 1
ATOM 596 N N . HIS A 1 73 ? 13.672 -10.656 -18.172 1 87.19 73 HIS A N 1
ATOM 597 C CA . HIS A 1 73 ? 14.289 -9.805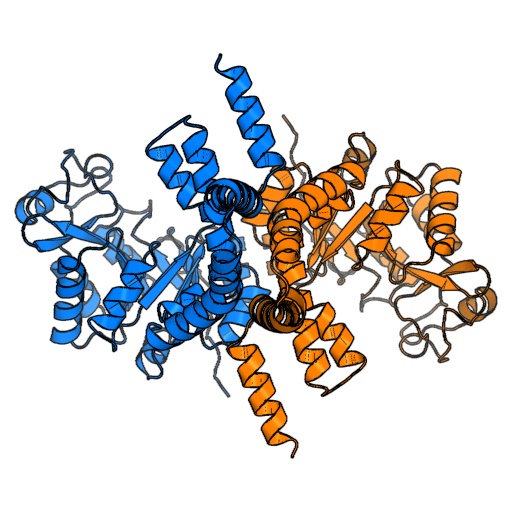 -19.188 1 87.19 73 HIS A CA 1
ATOM 598 C C . HIS A 1 73 ? 13.266 -9.383 -20.234 1 87.19 73 HIS A C 1
ATOM 600 O O . HIS A 1 73 ? 12.656 -10.227 -20.891 1 87.19 73 HIS A O 1
ATOM 606 N N . GLY A 1 74 ? 13.016 -8.117 -20.297 1 86.56 74 GLY A N 1
ATOM 607 C CA . GLY A 1 74 ? 12.117 -7.59 -21.312 1 86.56 74 GLY A CA 1
ATOM 608 C C . GLY A 1 74 ? 10.656 -7.672 -20.922 1 86.56 74 GLY A C 1
ATOM 609 O O . GLY A 1 74 ? 9.773 -7.402 -21.734 1 86.56 74 GLY A O 1
ATOM 610 N N . PHE A 1 75 ? 10.383 -8.102 -19.719 1 91.69 75 PHE A N 1
ATOM 611 C CA . PHE A 1 75 ? 9 -8.234 -19.281 1 91.69 75 PHE A CA 1
ATOM 612 C C . PHE A 1 75 ? 8.367 -6.867 -19.031 1 91.69 75 PHE A C 1
ATOM 614 O O . PHE A 1 75 ? 8.852 -6.09 -18.219 1 91.69 75 PHE A O 1
ATOM 621 N N . SER A 1 76 ? 7.305 -6.566 -19.75 1 90.62 76 SER A N 1
ATOM 622 C CA . SER A 1 76 ? 6.543 -5.336 -19.578 1 90.62 76 SER A CA 1
ATOM 623 C C . SER A 1 76 ? 5.062 -5.629 -19.344 1 90.62 76 SER A C 1
ATOM 625 O O . SER A 1 76 ? 4.523 -5.328 -18.281 1 90.62 76 SER A O 1
ATOM 627 N N . VAL A 1 77 ? 4.566 -6.379 -20.359 1 94.56 77 VAL A N 1
ATOM 628 C CA . VAL A 1 77 ? 3.148 -6.711 -20.266 1 94.56 77 VAL A CA 1
ATOM 629 C C . VAL A 1 77 ? 2.941 -8.188 -20.578 1 94.56 77 VAL A C 1
ATOM 631 O O . VAL A 1 77 ? 3.564 -8.727 -21.5 1 94.56 77 VAL A O 1
ATOM 634 N N . GLY A 1 78 ? 2.17 -8.852 -19.781 1 96.06 78 GLY A N 1
ATOM 635 C CA . GLY A 1 78 ? 1.775 -10.234 -20.016 1 96.06 78 GLY A CA 1
ATOM 636 C C . GLY A 1 78 ? 0.272 -10.414 -20.094 1 96.06 78 GLY A C 1
ATOM 637 O O . GLY A 1 78 ? -0.49 -9.531 -19.688 1 96.06 78 GLY A O 1
ATOM 638 N N . GLY A 1 79 ? -0.114 -11.469 -20.719 1 96.62 79 GLY A N 1
ATOM 639 C CA . GLY A 1 79 ? -1.526 -11.797 -20.828 1 96.62 79 GLY A CA 1
ATOM 640 C C . GLY A 1 79 ? -1.994 -12.75 -19.734 1 96.62 79 GLY A C 1
ATOM 641 O O . GLY A 1 79 ? -1.443 -13.844 -19.594 1 96.62 79 GLY A O 1
ATOM 642 N N . ASN A 1 80 ? -2.941 -12.273 -18.969 1 97.19 80 ASN A N 1
ATOM 643 C CA . ASN A 1 80 ? -3.604 -13.148 -18 1 97.19 80 ASN A CA 1
ATOM 644 C C . ASN A 1 80 ? -4.777 -13.891 -18.625 1 97.19 80 ASN A C 1
ATOM 646 O O . ASN A 1 80 ? -5.875 -13.344 -18.75 1 97.19 80 ASN A O 1
ATOM 650 N N . ILE A 1 81 ? -4.617 -15.109 -18.906 1 95.12 81 ILE A N 1
ATOM 651 C CA . ILE A 1 81 ? -5.672 -15.844 -19.594 1 95.12 81 ILE A CA 1
ATOM 652 C C . ILE A 1 81 ? -6.504 -16.625 -18.578 1 95.12 81 ILE A C 1
ATOM 654 O O . ILE A 1 81 ? -7.457 -17.312 -18.953 1 95.12 81 ILE A O 1
ATOM 658 N N . ALA A 1 82 ? -6.113 -16.5 -17.328 1 94.12 82 ALA A N 1
ATOM 659 C CA . ALA A 1 82 ? -6.824 -17.188 -16.25 1 94.12 82 ALA A CA 1
ATOM 660 C C . ALA A 1 82 ? -8.18 -16.531 -15.984 1 94.12 82 ALA A C 1
ATOM 662 O O . ALA A 1 82 ? -9.078 -17.156 -15.406 1 94.12 82 ALA A O 1
ATOM 663 N N . ASP A 1 83 ? -8.383 -15.305 -16.375 1 90.62 83 ASP A N 1
ATOM 664 C CA . ASP A 1 83 ? -9.602 -14.562 -16.062 1 90.62 83 ASP A CA 1
ATOM 665 C C . ASP A 1 83 ? -9.945 -13.578 -17.172 1 90.62 83 ASP A C 1
ATOM 667 O O . ASP A 1 83 ? -10.391 -12.461 -16.906 1 90.62 83 ASP A O 1
ATOM 671 N N . THR A 1 84 ? -9.664 -13.938 -18.391 1 91.44 84 THR A N 1
ATOM 672 C CA . THR A 1 84 ? -9.938 -13.062 -19.516 1 91.44 84 THR A CA 1
ATOM 673 C C . THR A 1 84 ? -11.383 -13.219 -19.984 1 91.44 84 THR A C 1
ATOM 675 O O . THR A 1 84 ? -12 -14.258 -19.766 1 91.44 84 THR A O 1
ATOM 678 N N . LYS A 1 85 ? -11.883 -12.156 -20.625 1 89.44 85 LYS A N 1
ATOM 679 C CA . LYS A 1 85 ? -13.211 -12.211 -21.234 1 89.44 85 LYS A CA 1
ATOM 680 C C . LYS A 1 85 ? -13.125 -12.219 -22.75 1 89.44 85 LYS A C 1
ATOM 682 O O . LYS A 1 85 ? -14.148 -12.359 -23.438 1 89.44 85 LYS A O 1
ATOM 687 N N . ASP A 1 86 ? -11.977 -12.203 -23.266 1 92.5 86 ASP A N 1
ATOM 688 C CA . ASP A 1 86 ? -11.773 -12.125 -24.703 1 92.5 86 ASP A CA 1
ATOM 689 C C . ASP A 1 86 ? -11.867 -13.516 -25.344 1 92.5 86 ASP A C 1
ATOM 691 O O . ASP A 1 86 ? -12.07 -13.633 -26.562 1 92.5 86 ASP A O 1
ATOM 695 N N . ALA A 1 87 ? -11.695 -14.555 -24.641 1 94.06 87 ALA A N 1
ATOM 696 C CA . ALA A 1 87 ? -11.797 -15.984 -24.938 1 94.06 87 ALA A CA 1
ATOM 697 C C . ALA A 1 87 ? -12.109 -16.797 -23.688 1 94.06 87 ALA A C 1
ATOM 699 O O . ALA A 1 87 ? -12.078 -16.266 -22.578 1 94.06 87 ALA A O 1
ATOM 700 N N . PRO A 1 88 ? -12.523 -18.031 -23.891 1 95.56 88 PRO A N 1
ATOM 701 C CA . PRO A 1 88 ? -12.711 -18.797 -22.656 1 95.56 88 PRO A CA 1
ATOM 702 C C . PRO A 1 88 ? -11.461 -18.828 -21.781 1 95.56 88 PRO A C 1
ATOM 704 O O . PRO A 1 88 ? -10.352 -19.016 -22.297 1 95.56 88 PRO A O 1
ATOM 707 N N . GLU A 1 89 ? -11.703 -18.5 -20.578 1 96.19 89 GLU A N 1
ATOM 708 C CA . GLU A 1 89 ? -10.562 -18.453 -19.672 1 96.19 89 GLU A CA 1
ATOM 709 C C . GLU A 1 89 ? -9.836 -19.797 -19.625 1 96.19 89 GLU A C 1
ATOM 711 O O . GLU A 1 89 ? -10.469 -20.859 -19.766 1 96.19 89 GLU A O 1
ATOM 716 N N . ASN A 1 90 ? -8.562 -19.75 -19.5 1 97.19 90 ASN A N 1
ATOM 717 C CA . ASN A 1 90 ? -7.742 -20.938 -19.375 1 97.19 90 ASN A CA 1
ATOM 718 C C . ASN A 1 90 ? -7.934 -21.891 -20.547 1 97.19 90 ASN A C 1
ATOM 720 O O . ASN A 1 90 ? -8.039 -23.109 -20.359 1 97.19 90 ASN A O 1
ATOM 724 N N . SER A 1 91 ? -8.016 -21.344 -21.719 1 97.19 91 SER A N 1
ATOM 725 C CA . SER A 1 91 ? -8.227 -22.125 -22.938 1 97.19 91 SER A CA 1
ATOM 726 C C . SER A 1 91 ? -7.074 -21.938 -23.922 1 97.19 91 SER A C 1
ATOM 728 O O . SER A 1 91 ? -6.281 -21 -23.781 1 97.19 91 SER A O 1
ATOM 730 N N . MET A 1 92 ? -7.016 -22.906 -24.844 1 97.12 92 MET A N 1
ATOM 731 C CA . MET A 1 92 ? -6.027 -22.781 -25.906 1 97.12 92 MET A CA 1
ATOM 732 C C . MET A 1 92 ? -6.281 -21.531 -26.75 1 97.12 92 MET A C 1
ATOM 734 O O . MET A 1 92 ? -5.336 -20.891 -27.203 1 97.12 92 MET A O 1
ATOM 738 N N . ALA A 1 93 ? -7.496 -21.219 -26.922 1 96 93 ALA A N 1
ATOM 739 C CA . ALA A 1 93 ? -7.852 -20.016 -27.672 1 96 93 ALA A CA 1
ATOM 740 C C . ALA A 1 93 ? -7.324 -18.75 -26.984 1 96 93 ALA A C 1
ATOM 742 O O . ALA A 1 93 ? -6.793 -17.859 -27.641 1 96 93 ALA A O 1
ATOM 743 N N . ALA A 1 94 ? -7.508 -18.719 -25.719 1 96.69 94 ALA A N 1
ATOM 744 C CA . ALA A 1 94 ? -7.02 -17.578 -24.953 1 96.69 94 ALA A CA 1
ATOM 745 C C . ALA A 1 94 ? -5.496 -17.484 -25.016 1 96.69 94 ALA A C 1
ATOM 747 O O . ALA A 1 94 ? -4.934 -16.391 -25.094 1 96.69 94 ALA A O 1
ATOM 748 N N . LEU A 1 95 ? -4.859 -18.594 -24.984 1 97.44 95 LEU A N 1
ATOM 749 C CA . LEU A 1 95 ? -3.402 -18.641 -25.062 1 97.44 95 LEU A CA 1
ATOM 750 C C . LEU A 1 95 ? -2.922 -18.078 -26.391 1 97.44 95 LEU A C 1
ATOM 752 O O . LEU A 1 95 ? -2.02 -17.234 -26.422 1 97.44 95 LEU A O 1
ATOM 756 N N . GLU A 1 96 ? -3.492 -18.516 -27.422 1 95.44 96 GLU A N 1
ATOM 757 C CA . GLU A 1 96 ? -3.107 -18.047 -28.75 1 95.44 96 GLU A CA 1
ATOM 758 C C . GLU A 1 96 ? -3.316 -16.547 -28.891 1 95.44 96 GLU A C 1
ATOM 760 O O . GLU A 1 96 ? -2.482 -15.852 -29.469 1 95.44 96 GLU A O 1
ATOM 765 N N . LEU A 1 97 ? -4.387 -16.141 -28.375 1 94.62 97 LEU A N 1
ATOM 766 C CA . LEU A 1 97 ? -4.688 -14.719 -28.422 1 94.62 97 LEU A CA 1
ATOM 767 C C . LEU A 1 97 ? -3.645 -13.914 -27.656 1 94.62 97 LEU A C 1
ATOM 769 O O . LEU A 1 97 ? -3.178 -12.875 -28.141 1 94.62 97 LEU A O 1
ATOM 773 N N . ALA A 1 98 ? -3.309 -14.352 -26.516 1 95.69 98 ALA A N 1
ATOM 774 C CA . ALA A 1 98 ? -2.334 -13.656 -25.672 1 95.69 98 ALA A CA 1
ATOM 775 C C . ALA A 1 98 ? -0.953 -13.656 -26.328 1 95.69 98 ALA A C 1
ATOM 777 O O . ALA A 1 98 ? -0.248 -12.641 -26.297 1 95.69 98 ALA A O 1
ATOM 778 N N . LEU A 1 99 ? -0.606 -14.758 -26.938 1 95.06 99 LEU A N 1
ATOM 779 C CA . LEU A 1 99 ? 0.737 -14.938 -27.469 1 95.06 99 LEU A CA 1
ATOM 780 C C . LEU A 1 99 ? 0.922 -14.125 -28.75 1 95.06 99 LEU A C 1
ATOM 782 O O . LEU A 1 99 ? 2.049 -13.945 -29.219 1 95.06 99 LEU A O 1
ATOM 786 N N . LYS A 1 100 ? -0.122 -13.586 -29.266 1 92.75 100 LYS A N 1
ATOM 787 C CA . LYS A 1 100 ? -0.012 -12.688 -30.406 1 92.75 100 LYS A CA 1
ATOM 788 C C . LYS A 1 100 ? 0.621 -11.359 -30.016 1 92.75 100 LYS A C 1
ATOM 790 O O . LYS A 1 100 ? 1.287 -10.711 -30.812 1 92.75 100 LYS A O 1
ATOM 795 N N . SER A 1 101 ? 0.449 -11.039 -28.75 1 90.38 101 SER A N 1
ATOM 796 C CA . SER A 1 101 ? 0.84 -9.695 -28.328 1 90.38 101 SER A CA 1
ATOM 797 C C . SER A 1 101 ? 1.979 -9.734 -27.328 1 90.38 101 SER A C 1
ATOM 799 O O . SER A 1 101 ? 2.682 -8.742 -27.125 1 90.38 101 SER A O 1
ATOM 801 N N . SER A 1 102 ? 2.104 -10.844 -26.656 1 93.25 102 SER A N 1
ATOM 802 C CA . SER A 1 102 ? 3.105 -10.906 -25.609 1 93.25 102 SER A CA 1
ATOM 803 C C . SER A 1 102 ? 3.656 -12.32 -25.453 1 93.25 102 SER A C 1
ATOM 805 O O . SER A 1 102 ? 2.973 -13.297 -25.766 1 93.25 102 SER A O 1
ATOM 807 N N . LYS A 1 103 ? 4.887 -12.398 -24.938 1 94.12 103 LYS A N 1
ATOM 808 C CA . LYS A 1 103 ? 5.512 -13.688 -24.656 1 94.12 103 LYS A CA 1
ATOM 809 C C . LYS A 1 103 ? 5.191 -14.141 -23.234 1 94.12 103 LYS A C 1
ATOM 811 O O . LYS A 1 103 ? 5.504 -15.273 -22.859 1 94.12 103 LYS A O 1
ATOM 816 N N . TYR A 1 104 ? 4.598 -13.32 -22.5 1 96.81 104 TYR A N 1
ATOM 817 C CA . TYR A 1 104 ? 4.293 -13.641 -21.109 1 96.81 104 TYR A CA 1
ATOM 818 C C . TYR A 1 104 ? 2.82 -13.992 -20.938 1 96.81 104 TYR A C 1
ATOM 820 O O . TYR A 1 104 ? 1.943 -13.242 -21.375 1 96.81 104 TYR A O 1
ATOM 828 N N . VAL A 1 105 ? 2.576 -15.133 -20.328 1 97.75 105 VAL A N 1
ATOM 829 C CA . VAL A 1 105 ? 1.196 -15.562 -20.141 1 97.75 105 VAL A CA 1
ATOM 830 C C . VAL A 1 105 ? 1.029 -16.172 -18.75 1 97.75 105 VAL A C 1
ATOM 832 O O . VAL A 1 105 ? 1.974 -16.734 -18.188 1 97.75 105 VAL A O 1
ATOM 835 N N . LEU A 1 106 ? -0.106 -15.961 -18.203 1 98.38 106 LEU A N 1
ATOM 836 C CA . LEU A 1 106 ? -0.46 -16.5 -16.891 1 98.38 106 LEU A CA 1
ATOM 837 C C . LEU A 1 106 ? -1.735 -17.328 -16.969 1 98.38 106 LEU A C 1
ATOM 839 O O . LEU A 1 106 ? -2.732 -16.891 -17.547 1 98.38 106 LEU A O 1
ATOM 843 N N . PHE A 1 107 ? -1.689 -18.547 -16.484 1 97.81 107 PHE A N 1
ATOM 844 C CA . PHE A 1 107 ? -2.893 -19.375 -16.422 1 97.81 107 PHE A CA 1
ATOM 845 C C . PHE A 1 107 ? -2.875 -20.266 -15.195 1 97.81 107 PHE A C 1
ATOM 847 O O . PHE A 1 107 ? -1.874 -20.328 -14.477 1 97.81 107 PHE A O 1
ATOM 854 N N . ASP A 1 108 ? -3.965 -20.969 -14.914 1 97.31 108 ASP A N 1
ATOM 855 C CA . ASP A 1 108 ? -4.148 -21.766 -13.703 1 97.31 108 ASP A CA 1
ATOM 856 C C . ASP A 1 108 ? -3.896 -23.25 -13.984 1 97.31 108 ASP A C 1
ATOM 858 O O . ASP A 1 108 ? -4.09 -23.719 -15.109 1 97.31 108 ASP A O 1
ATOM 862 N N . VAL A 1 109 ? -3.506 -23.922 -12.992 1 96.94 109 VAL A N 1
ATOM 863 C CA . VAL A 1 109 ? -3.32 -25.359 -13.117 1 96.94 109 VAL A CA 1
ATOM 864 C C . VAL A 1 109 ? -3.865 -26.062 -11.867 1 96.94 109 VAL A C 1
ATOM 866 O O . VAL A 1 109 ? -3.73 -25.547 -10.758 1 96.94 109 VAL A O 1
ATOM 869 N N . GLN A 1 110 ? -4.453 -27.172 -12.102 1 95.69 110 GLN A N 1
ATOM 870 C CA . GLN A 1 110 ? -4.949 -28.047 -11.047 1 95.69 110 GLN A CA 1
ATOM 871 C C . GLN A 1 110 ? -4.598 -29.516 -11.336 1 95.69 110 GLN A C 1
ATOM 873 O O . GLN A 1 110 ? -4.199 -29.859 -12.453 1 95.69 110 GLN A O 1
ATOM 878 N N . LEU A 1 111 ? -4.793 -30.281 -10.289 1 95.25 111 LEU A N 1
ATOM 879 C CA . LEU A 1 111 ? -4.488 -31.703 -10.406 1 95.25 111 LEU A CA 1
ATOM 880 C C . LEU A 1 111 ? -5.766 -32.5 -10.594 1 95.25 111 LEU A C 1
ATOM 882 O O . LEU A 1 111 ? -6.727 -32.344 -9.836 1 95.25 111 LEU A O 1
ATOM 886 N N . ALA A 1 112 ? -5.727 -33.375 -11.625 1 96.25 112 ALA A N 1
ATOM 887 C CA . ALA A 1 112 ? -6.809 -34.344 -11.836 1 96.25 112 ALA A CA 1
ATOM 888 C C . ALA A 1 112 ? -6.625 -35.562 -10.953 1 96.25 112 ALA A C 1
ATOM 890 O O . ALA A 1 112 ? -5.594 -35.719 -10.297 1 96.25 112 ALA A O 1
ATOM 891 N N . SER A 1 113 ? -7.633 -36.438 -10.969 1 95.69 113 SER A N 1
ATOM 892 C CA . SER A 1 113 ? -7.633 -37.594 -10.07 1 95.69 113 SER A CA 1
ATOM 893 C C . SER A 1 113 ? -6.559 -38.594 -10.461 1 95.69 113 SER A C 1
ATOM 895 O O . SER A 1 113 ? -6.062 -39.344 -9.617 1 95.69 113 SER A O 1
ATOM 897 N N . ASP A 1 114 ? -6.188 -38.594 -11.719 1 95.25 114 ASP A N 1
ATOM 898 C CA . ASP A 1 114 ? -5.227 -39.562 -12.203 1 95.25 114 ASP A CA 1
ATOM 899 C C . ASP A 1 114 ? -3.799 -39.062 -12.094 1 95.25 114 ASP A C 1
ATOM 901 O O . ASP A 1 114 ? -2.863 -39.656 -12.609 1 95.25 114 ASP A O 1
ATOM 905 N N . GLY A 1 115 ? -3.615 -37.844 -11.539 1 92.38 115 GLY A N 1
ATOM 906 C CA . GLY A 1 115 ? -2.281 -37.312 -11.312 1 92.38 115 GLY A CA 1
ATOM 907 C C . GLY A 1 115 ? -1.812 -36.375 -12.414 1 92.38 115 GLY A C 1
ATOM 908 O O . GLY A 1 115 ? -0.738 -35.781 -12.312 1 92.38 115 GLY A O 1
ATOM 909 N N . ALA A 1 116 ? -2.58 -36.344 -13.398 1 94.88 116 ALA A N 1
ATOM 910 C CA . ALA A 1 116 ? -2.236 -35.406 -14.477 1 94.88 116 ALA A CA 1
ATOM 911 C C . ALA A 1 116 ? -2.752 -34 -14.172 1 94.88 116 ALA A C 1
ATOM 913 O O . ALA A 1 116 ? -3.83 -33.844 -13.602 1 94.88 116 ALA A O 1
ATOM 914 N N . ALA A 1 117 ? -1.971 -33.031 -14.586 1 96.25 117 ALA A N 1
ATOM 915 C CA . ALA A 1 117 ? -2.369 -31.641 -14.375 1 96.25 117 ALA A CA 1
ATOM 916 C C . ALA A 1 117 ? -3.268 -31.156 -15.508 1 96.25 117 ALA A C 1
ATOM 918 O O . ALA A 1 117 ? -3.086 -31.547 -16.672 1 96.25 117 ALA A O 1
ATOM 919 N N . VAL A 1 118 ? -4.266 -30.328 -15.148 1 97.12 118 VAL A N 1
ATOM 920 C CA . VAL A 1 118 ? -5.195 -29.734 -16.109 1 97.12 118 VAL A CA 1
ATOM 921 C C . VAL A 1 118 ? -5.262 -28.234 -15.898 1 97.12 118 VAL A C 1
ATOM 923 O O . VAL A 1 118 ? -4.922 -27.734 -14.82 1 97.12 118 VAL A O 1
ATOM 926 N N . VAL A 1 119 ? -5.656 -27.547 -16.906 1 97.81 119 VAL A N 1
ATOM 927 C CA . VAL A 1 119 ? -5.684 -26.094 -16.875 1 97.81 119 VAL A CA 1
ATOM 928 C C . VAL A 1 119 ? -7.102 -25.609 -16.578 1 97.81 119 VAL A C 1
ATOM 930 O O . VAL A 1 119 ? -7.926 -25.484 -17.5 1 97.81 119 VAL A O 1
ATOM 933 N N . ILE A 1 120 ? -7.324 -25.281 -15.344 1 96.25 120 ILE A N 1
ATOM 934 C CA . ILE A 1 120 ? -8.617 -24.797 -14.867 1 96.25 120 ILE A CA 1
ATOM 935 C C . ILE A 1 120 ? -8.438 -24.094 -13.516 1 96.25 120 ILE A C 1
ATOM 937 O O . ILE A 1 120 ? -7.555 -24.453 -12.734 1 96.25 120 ILE A O 1
ATOM 941 N N . LYS A 1 121 ? -9.219 -23.141 -13.258 1 93.88 121 LYS A N 1
ATOM 942 C CA . LYS A 1 121 ? -9.078 -22.328 -12.047 1 93.88 121 LYS A CA 1
ATOM 943 C C . LYS A 1 121 ? -9.867 -22.938 -10.891 1 93.88 121 LYS A C 1
ATOM 945 O O . LYS A 1 121 ? -9.32 -23.141 -9.805 1 93.88 121 LYS A O 1
ATOM 950 N N . ASP A 1 122 ? -11.102 -23.328 -11.172 1 90.62 122 ASP A N 1
ATOM 951 C CA . ASP A 1 122 ? -12.039 -23.703 -10.117 1 90.62 122 ASP A CA 1
ATOM 952 C C . ASP A 1 122 ? -11.875 -25.172 -9.734 1 90.62 122 ASP A C 1
ATOM 954 O O . ASP A 1 122 ? -11.43 -25.984 -10.539 1 90.62 122 ASP A O 1
ATOM 958 N N . ALA A 1 123 ? -12.344 -25.469 -8.547 1 91.31 123 ALA A N 1
ATOM 959 C CA . ALA A 1 123 ? -12.312 -26.844 -8.078 1 91.31 123 ALA A CA 1
ATOM 960 C C . ALA A 1 123 ? -13.375 -27.688 -8.781 1 91.31 123 ALA A C 1
ATOM 962 O O . ALA A 1 123 ? -13.266 -28.922 -8.82 1 91.31 123 ALA A O 1
ATOM 963 N N . THR A 1 124 ? -14.367 -26.953 -9.312 1 94.12 124 THR A N 1
ATOM 964 C CA . THR A 1 124 ? -15.422 -27.594 -10.078 1 94.12 124 THR A CA 1
ATOM 965 C C . THR A 1 124 ? -15.523 -27 -11.477 1 94.12 124 THR A C 1
ATOM 967 O O . THR A 1 124 ? -15.102 -25.859 -11.703 1 94.12 124 THR A O 1
ATOM 970 N N . THR A 1 125 ? -16.047 -27.828 -12.398 1 96 125 THR A N 1
ATOM 971 C CA . THR A 1 125 ? -16.031 -27.406 -13.789 1 96 125 THR A CA 1
ATOM 972 C C . THR A 1 125 ? -17.328 -26.703 -14.164 1 96 125 THR A C 1
ATOM 974 O O . THR A 1 125 ? -17.484 -26.219 -15.289 1 96 125 THR A O 1
ATOM 977 N N . GLY A 1 126 ? -18.234 -26.547 -13.281 1 94.69 126 GLY A N 1
ATOM 978 C CA . GLY A 1 126 ? -19.594 -26.078 -13.57 1 94.69 126 GLY A CA 1
ATOM 979 C C . GLY A 1 126 ? -19.641 -24.656 -14.086 1 94.69 126 GLY A C 1
ATOM 980 O O . GLY A 1 126 ? -20.5 -24.312 -14.891 1 94.69 126 GLY A O 1
ATOM 981 N N . ARG A 1 127 ? -18.781 -23.797 -13.695 1 93.19 127 ARG A N 1
ATOM 982 C CA . ARG A 1 127 ? -18.828 -22.391 -14.07 1 93.19 127 ARG A CA 1
ATOM 983 C C . ARG A 1 127 ? -18.391 -22.188 -15.523 1 93.19 127 ARG A C 1
ATOM 985 O O . ARG A 1 127 ? -18.969 -21.375 -16.25 1 93.19 127 ARG A O 1
ATOM 992 N N . THR A 1 128 ? -17.422 -23.031 -16 1 95 128 THR A N 1
ATOM 993 C CA . THR A 1 128 ? -16.781 -22.734 -17.281 1 95 128 THR A CA 1
ATOM 994 C C . THR A 1 128 ? -17.078 -23.828 -18.297 1 95 128 THR A C 1
ATOM 996 O O . THR A 1 128 ? -16.781 -23.672 -19.484 1 95 128 THR A O 1
ATOM 999 N N . THR A 1 129 ? -17.656 -24.922 -17.875 1 96.5 129 THR A N 1
ATOM 1000 C CA . THR A 1 129 ? -17.906 -26.031 -18.797 1 96.5 129 THR A CA 1
ATOM 1001 C C . THR A 1 129 ? -19.375 -26.438 -18.766 1 96.5 129 THR A C 1
ATOM 1003 O O . THR A 1 129 ? -20.156 -25.891 -17.969 1 96.5 129 THR A O 1
ATOM 1006 N N . GLU A 1 130 ? -19.703 -27.406 -19.609 1 95.5 130 GLU A N 1
ATOM 1007 C CA . GLU A 1 130 ? -21.078 -27.844 -19.781 1 95.5 130 GLU A CA 1
ATOM 1008 C C . GLU A 1 130 ? -21.5 -28.781 -18.641 1 95.5 130 GLU A C 1
ATOM 1010 O O . GLU A 1 130 ? -22.703 -28.969 -18.391 1 95.5 130 GLU A O 1
ATOM 1015 N N . LYS A 1 131 ? -20.531 -29.359 -17.969 1 95.94 131 LYS A N 1
ATOM 1016 C CA . LYS A 1 131 ? -20.812 -30.25 -16.859 1 95.94 131 LYS A CA 1
ATOM 1017 C C . LYS A 1 131 ? -20.141 -29.781 -15.57 1 95.94 131 LYS A C 1
ATOM 1019 O O . LYS A 1 131 ? -19.062 -29.172 -15.617 1 95.94 131 LYS A O 1
ATOM 1024 N N . ASN A 1 132 ? -20.828 -30.109 -14.5 1 96.69 132 ASN A N 1
ATOM 1025 C CA . ASN A 1 132 ? -20.25 -29.781 -13.195 1 96.69 132 ASN A CA 1
ATOM 1026 C C . ASN A 1 132 ? -19.594 -31 -12.555 1 96.69 132 ASN A C 1
ATOM 1028 O O . ASN A 1 132 ? -20.281 -31.828 -11.938 1 96.69 132 ASN A O 1
ATOM 1032 N N . MET A 1 133 ? -18.359 -31.047 -12.695 1 96.88 133 MET A N 1
ATOM 1033 C CA . MET A 1 133 ? -17.547 -32.125 -12.133 1 96.88 133 MET A CA 1
ATOM 1034 C C . MET A 1 133 ? -16.516 -31.578 -11.148 1 96.88 133 MET A C 1
ATOM 1036 O O . MET A 1 133 ? -16.094 -30.422 -11.273 1 96.88 133 MET A O 1
ATOM 1040 N N . THR A 1 134 ? -16.219 -32.438 -10.188 1 96.56 134 THR A N 1
ATOM 1041 C CA . THR A 1 134 ? -15.117 -32.094 -9.289 1 96.56 134 THR A CA 1
ATOM 1042 C C . THR A 1 134 ? -13.773 -32.438 -9.914 1 96.56 134 THR A C 1
ATOM 1044 O O . THR A 1 134 ? -13.5 -33.594 -10.219 1 96.56 134 THR A O 1
ATOM 1047 N N . VAL A 1 135 ? -12.898 -31.531 -10.062 1 96.31 135 VAL A N 1
ATOM 1048 C CA . VAL A 1 135 ? -11.641 -31.688 -10.781 1 96.31 135 VAL A CA 1
ATOM 1049 C C . VAL A 1 135 ? -10.781 -32.75 -10.102 1 96.31 135 VAL A C 1
ATOM 1051 O O . VAL A 1 135 ? -10.312 -33.688 -10.742 1 96.31 135 VAL A O 1
ATOM 1054 N N . ALA A 1 136 ? -10.688 -32.719 -8.789 1 93.81 136 ALA A N 1
ATOM 1055 C CA . ALA A 1 136 ? -9.812 -33.594 -8.016 1 93.81 136 ALA A CA 1
ATOM 1056 C C . ALA A 1 136 ? -10.32 -35.031 -8.047 1 93.81 136 ALA A C 1
ATOM 1058 O O . ALA A 1 136 ? -9.57 -35.969 -7.77 1 93.81 136 ALA A O 1
ATOM 1059 N N . GLN A 1 137 ? -11.555 -35.219 -8.461 1 96.38 137 GLN A N 1
ATOM 1060 C CA . GLN A 1 137 ? -12.164 -36.531 -8.453 1 96.38 137 GLN A CA 1
ATOM 1061 C C . GLN A 1 137 ? -12.406 -37.031 -9.875 1 96.38 137 GLN A C 1
ATOM 1063 O O . GLN A 1 137 ? -12.984 -38.094 -10.07 1 96.38 137 GLN A O 1
ATOM 1068 N N . SER A 1 138 ? -12.016 -36.25 -10.812 1 97.5 138 SER A N 1
ATOM 1069 C CA . SER A 1 138 ? -12.219 -36.625 -12.211 1 97.5 138 SER A CA 1
ATOM 1070 C C . SER A 1 138 ? -10.891 -36.844 -12.922 1 97.5 138 SER A C 1
ATOM 1072 O O . SER A 1 138 ? -9.891 -36.188 -12.617 1 97.5 138 SER A O 1
ATOM 1074 N N . SER A 1 139 ? -10.938 -37.75 -13.82 1 97.38 139 SER A N 1
ATOM 1075 C CA . SER A 1 139 ? -9.719 -38.031 -14.57 1 97.38 139 SER A CA 1
ATOM 1076 C C . SER A 1 139 ? -9.438 -36.938 -15.602 1 97.38 139 SER A C 1
ATOM 1078 O O . SER A 1 139 ? -10.352 -36.281 -16.062 1 97.38 139 SER A O 1
ATOM 1080 N N . SER A 1 140 ? -8.125 -36.875 -15.938 1 97.19 140 SER A N 1
ATOM 1081 C CA . SER A 1 140 ? -7.727 -35.875 -16.938 1 97.19 140 SER A CA 1
ATOM 1082 C C . SER A 1 140 ? -8.391 -36.156 -18.281 1 97.19 140 SER A C 1
ATOM 1084 O O . SER A 1 140 ? -8.734 -35.219 -19.016 1 97.19 140 SER A O 1
ATOM 1086 N N . VAL A 1 141 ? -8.602 -37.375 -18.625 1 97 141 VAL A N 1
ATOM 1087 C CA . VAL A 1 141 ? -9.219 -37.781 -19.875 1 97 141 VAL A CA 1
ATOM 1088 C C . VAL A 1 141 ? -10.664 -37.281 -19.938 1 97 141 VAL A C 1
ATOM 1090 O O . VAL A 1 141 ? -11.109 -36.75 -20.953 1 97 141 VAL A O 1
ATOM 1093 N N . ASP A 1 142 ? -11.312 -37.438 -18.812 1 97.38 142 ASP A N 1
ATOM 1094 C CA . ASP A 1 142 ? -12.703 -36.969 -18.734 1 97.38 142 ASP A CA 1
ATOM 1095 C C . ASP A 1 142 ? -12.789 -35.469 -18.781 1 97.38 142 ASP A C 1
ATOM 1097 O O . ASP A 1 142 ? -13.672 -34.906 -19.438 1 97.38 142 ASP A O 1
ATOM 1101 N N . LEU A 1 143 ? -11.922 -34.875 -18.125 1 97.88 143 LEU A N 1
ATOM 1102 C CA . LEU A 1 143 ? -11.93 -33.406 -18.062 1 97.88 143 LEU A CA 1
ATOM 1103 C C . LEU A 1 143 ? -11.602 -32.812 -19.422 1 97.88 143 LEU A C 1
ATOM 1105 O O . LEU A 1 143 ? -12.18 -31.797 -19.828 1 97.88 143 LEU A O 1
ATOM 1109 N N . ALA A 1 144 ? -10.719 -33.438 -20.141 1 97.06 144 ALA A N 1
ATOM 1110 C CA . ALA A 1 144 ? -10.258 -32.938 -21.438 1 97.06 144 ALA A CA 1
ATOM 1111 C C . ALA A 1 144 ? -11.367 -33 -22.484 1 97.06 144 ALA A C 1
ATOM 1113 O O . ALA A 1 144 ? -11.281 -32.344 -23.531 1 97.06 144 ALA A O 1
ATOM 1114 N N . LYS A 1 145 ? -12.406 -33.688 -22.188 1 96.31 145 LYS A N 1
ATOM 1115 C CA . LYS A 1 145 ? -13.508 -33.844 -23.125 1 96.31 145 LYS A CA 1
ATOM 1116 C C . LYS A 1 145 ? -14.594 -32.781 -22.891 1 96.31 145 LYS A C 1
ATOM 1118 O O . LYS A 1 145 ? -15.484 -32.625 -23.719 1 96.31 145 LYS A O 1
ATOM 1123 N N . LEU A 1 146 ? -14.453 -32.125 -21.797 1 97.38 146 LEU A N 1
ATOM 1124 C CA . LEU A 1 146 ? -15.484 -31.141 -21.438 1 97.38 146 LEU A CA 1
ATOM 1125 C C . LEU A 1 146 ? -15.391 -29.906 -22.328 1 97.38 146 LEU A C 1
ATOM 1127 O O . LEU A 1 146 ? -14.328 -29.297 -22.453 1 97.38 146 LEU A O 1
ATOM 1131 N N . ASN A 1 147 ? -16.5 -29.531 -22.891 1 96.5 147 ASN A N 1
ATOM 1132 C CA . ASN A 1 147 ? -16.578 -28.328 -23.719 1 96.5 147 ASN A CA 1
ATOM 1133 C C . ASN A 1 147 ? -16.672 -27.062 -22.859 1 96.5 147 ASN A C 1
ATOM 1135 O O . ASN A 1 147 ? -17.359 -27.047 -21.844 1 96.5 147 ASN A O 1
ATOM 1139 N N . LEU A 1 148 ? -16.031 -26.078 -23.297 1 96.25 148 LEU A N 1
ATOM 1140 C CA . LEU A 1 148 ? -16.094 -24.797 -22.609 1 96.25 148 LEU A CA 1
ATOM 1141 C C . LEU A 1 148 ? -17.375 -24.047 -22.969 1 96.25 148 LEU A C 1
ATOM 1143 O O . LEU A 1 148 ? -17.844 -24.109 -24.109 1 96.25 148 LEU A O 1
ATOM 1147 N N . LYS A 1 149 ? -17.938 -23.281 -22.047 1 93.5 149 LYS A N 1
ATOM 1148 C CA . LYS A 1 149 ? -19.234 -22.641 -22.219 1 93.5 149 LYS A CA 1
ATOM 1149 C C . LYS A 1 149 ? -19.094 -21.359 -23.062 1 93.5 149 LYS A C 1
ATOM 1151 O O . LYS A 1 149 ? -20.016 -21 -23.797 1 93.5 149 LYS A O 1
ATOM 1156 N N . THR A 1 150 ? -18.094 -20.641 -22.906 1 91 150 THR A N 1
ATOM 1157 C CA . THR A 1 150 ? -18.016 -19.281 -23.453 1 91 150 THR A CA 1
ATOM 1158 C C . THR A 1 150 ? -17.266 -19.281 -24.781 1 91 150 THR A C 1
ATOM 1160 O O . THR A 1 150 ? -16.938 -18.219 -25.312 1 91 150 THR A O 1
ATOM 1163 N N . GLY A 1 151 ? -16.922 -20.391 -25.312 1 89.5 151 GLY A N 1
ATOM 1164 C CA . GLY A 1 151 ? -16.203 -20.453 -26.578 1 89.5 151 GLY A CA 1
ATOM 1165 C C . GLY A 1 151 ? -15.914 -21.875 -27.031 1 89.5 151 GLY A C 1
ATOM 1166 O O . GLY A 1 151 ? -16.422 -22.828 -26.438 1 89.5 151 GLY A O 1
ATOM 1167 N N . GLU A 1 152 ? -15.102 -21.859 -28.078 1 88.62 152 GLU A N 1
ATOM 1168 C CA . GLU A 1 152 ? -14.742 -23.156 -28.625 1 88.62 152 GLU A CA 1
ATOM 1169 C C . GLU A 1 152 ? -13.555 -23.766 -27.891 1 88.62 152 GLU A C 1
ATOM 1171 O O . GLU A 1 152 ? -12.695 -23.031 -27.391 1 88.62 152 GLU A O 1
ATOM 1176 N N . GLY A 1 153 ? -13.656 -25.062 -27.719 1 93.19 153 GLY A N 1
ATOM 1177 C CA . GLY A 1 153 ? -12.531 -25.766 -27.125 1 93.19 153 GLY A CA 1
ATOM 1178 C C . GLY A 1 153 ? -12.906 -26.531 -25.875 1 93.19 153 GLY A C 1
ATOM 1179 O O . GLY A 1 153 ? -14.07 -26.516 -25.453 1 93.19 153 GLY A O 1
ATOM 1180 N N . THR A 1 154 ? -11.945 -27.266 -25.406 1 96.94 154 THR A N 1
ATOM 1181 C CA . THR A 1 154 ? -12.117 -28.078 -24.203 1 96.94 154 THR A CA 1
ATOM 1182 C C . THR A 1 154 ? -11.086 -27.703 -23.156 1 96.94 154 THR A C 1
ATOM 1184 O O . THR A 1 154 ? -10.211 -26.875 -23.391 1 96.94 154 THR A O 1
ATOM 1187 N N . VAL A 1 155 ? -11.344 -28.25 -22.016 1 97.69 155 VAL A N 1
ATOM 1188 C CA . VAL A 1 155 ? -10.383 -28.016 -20.938 1 97.69 155 VAL A CA 1
ATOM 1189 C C . VAL A 1 155 ? -9.016 -28.562 -21.344 1 97.69 155 VAL A C 1
ATOM 1191 O O . VAL A 1 155 ? -8.867 -29.75 -21.625 1 97.69 155 VAL A O 1
ATOM 1194 N N . PRO A 1 156 ? -8.047 -27.719 -21.422 1 97.94 156 PRO A N 1
ATOM 1195 C CA . PRO A 1 156 ? -6.727 -28.172 -21.859 1 97.94 156 PRO A CA 1
ATOM 1196 C C . PRO A 1 156 ? -5.977 -28.953 -20.797 1 97.94 156 PRO A C 1
ATOM 1198 O O . PRO A 1 156 ? -6.148 -28.703 -19.594 1 97.94 156 PRO A O 1
ATOM 1201 N N . LEU A 1 157 ? -5.199 -29.859 -21.297 1 97.75 157 LEU A N 1
ATOM 1202 C CA . LEU A 1 157 ? -4.215 -30.5 -20.438 1 97.75 157 LEU A CA 1
ATOM 1203 C C . LEU A 1 157 ? -2.996 -29.594 -20.234 1 97.75 157 LEU A C 1
ATOM 1205 O O . LEU A 1 157 ? -2.631 -28.844 -21.141 1 97.75 157 LEU A O 1
ATOM 1209 N N . PHE A 1 158 ? -2.449 -29.703 -19.062 1 97.94 158 PHE A N 1
ATOM 1210 C CA . PHE A 1 158 ? -1.266 -28.922 -18.734 1 97.94 158 PHE A CA 1
ATOM 1211 C C . PHE A 1 158 ? -0.163 -29.141 -19.766 1 97.94 158 PHE A C 1
ATOM 1213 O O . PHE A 1 158 ? 0.427 -28.172 -20.25 1 97.94 158 PHE A O 1
ATOM 1220 N N . LYS A 1 159 ? 0.105 -30.359 -20.125 1 97.25 159 LYS A N 1
ATOM 1221 C CA . LYS A 1 159 ? 1.188 -30.703 -21.047 1 97.25 159 LYS A CA 1
ATOM 1222 C C . LYS A 1 159 ? 0.959 -30.078 -22.422 1 97.25 159 LYS A C 1
ATOM 1224 O O . LYS A 1 159 ? 1.894 -29.562 -23.031 1 97.25 159 LYS A O 1
ATOM 1229 N N . ASP A 1 160 ? -0.253 -30.156 -22.859 1 97.06 160 ASP A N 1
ATOM 1230 C CA . ASP A 1 160 ? -0.581 -29.578 -24.172 1 97.06 160 ASP A CA 1
ATOM 1231 C C . ASP A 1 160 ? -0.38 -28.078 -24.172 1 97.06 160 ASP A C 1
ATOM 1233 O O . ASP A 1 160 ? 0.152 -27.516 -25.141 1 97.06 160 ASP A O 1
ATOM 1237 N N . MET A 1 161 ? -0.858 -27.453 -23.125 1 97.81 161 MET A N 1
ATOM 1238 C CA . MET A 1 161 ? -0.706 -26.016 -23 1 97.81 161 MET A CA 1
ATOM 1239 C C . MET A 1 161 ? 0.767 -25.625 -22.953 1 97.81 161 MET A C 1
ATOM 1241 O O . MET A 1 161 ? 1.187 -24.688 -23.625 1 97.81 161 MET A O 1
ATOM 1245 N N . MET A 1 162 ? 1.529 -26.312 -22.219 1 98.19 162 MET A N 1
ATOM 1246 C CA . MET A 1 162 ? 2.951 -26.016 -22.062 1 98.19 162 MET A CA 1
ATOM 1247 C C . MET A 1 162 ? 3.709 -26.266 -23.359 1 98.19 162 MET A C 1
ATOM 1249 O O . MET A 1 162 ? 4.648 -25.547 -23.688 1 98.19 162 MET A O 1
ATOM 1253 N N . ASP A 1 163 ? 3.336 -27.328 -24.016 1 97.94 163 ASP A N 1
ATOM 1254 C CA . ASP A 1 163 ? 3.965 -27.609 -25.297 1 97.94 163 ASP A CA 1
ATOM 1255 C C . ASP A 1 163 ? 3.775 -26.438 -26.266 1 97.94 163 ASP A C 1
ATOM 1257 O O . ASP A 1 163 ? 4.711 -26.047 -26.969 1 97.94 163 ASP A O 1
ATOM 1261 N N . LYS A 1 164 ? 2.59 -25.938 -26.266 1 97.5 164 LYS A N 1
ATOM 1262 C CA . LYS A 1 164 ? 2.328 -24.781 -27.109 1 97.5 164 LYS A CA 1
ATOM 1263 C C . LYS A 1 164 ? 3.156 -23.578 -26.672 1 97.5 164 LYS A C 1
ATOM 1265 O O . LYS A 1 164 ? 3.688 -22.844 -27.516 1 97.5 164 LYS A O 1
ATOM 1270 N N . CYS A 1 165 ? 3.221 -23.359 -25.406 1 97.94 165 CYS A N 1
ATOM 1271 C CA . CYS A 1 165 ? 4.035 -22.266 -24.875 1 97.94 165 CYS A CA 1
ATOM 1272 C C . CYS A 1 165 ? 5.496 -22.438 -25.266 1 97.94 165 CYS A C 1
ATOM 1274 O O . CYS A 1 165 ? 6.16 -21.469 -25.641 1 97.94 165 CYS A O 1
ATOM 1276 N N . ARG A 1 166 ? 5.949 -23.625 -25.203 1 96.81 166 ARG A N 1
ATOM 1277 C CA . ARG A 1 166 ? 7.336 -23.922 -25.562 1 96.81 166 ARG A CA 1
ATOM 1278 C C . ARG A 1 166 ? 7.582 -23.641 -27.047 1 96.81 166 ARG A C 1
ATOM 1280 O O . ARG A 1 166 ? 8.609 -23.078 -27.422 1 96.81 166 ARG A O 1
ATOM 1287 N N . GLU A 1 167 ? 6.645 -24.078 -27.797 1 96.12 167 GLU A N 1
ATOM 1288 C CA . GLU A 1 167 ? 6.746 -23.875 -29.234 1 96.12 167 GLU A CA 1
ATOM 1289 C C . GLU A 1 167 ? 6.879 -22.391 -29.562 1 96.12 167 GLU A C 1
ATOM 1291 O O . GLU A 1 167 ? 7.617 -22.016 -30.484 1 96.12 167 GLU A O 1
ATOM 1296 N N . LYS A 1 168 ? 6.262 -21.609 -28.797 1 96.38 168 LYS A N 1
ATOM 1297 C CA . LYS A 1 168 ? 6.246 -20.172 -29.062 1 96.38 168 LYS A CA 1
ATOM 1298 C C . LYS A 1 168 ? 7.266 -19.438 -28.203 1 96.38 168 LYS A C 1
ATOM 1300 O O . LYS A 1 168 ? 7.285 -18.203 -28.156 1 96.38 168 LYS A O 1
ATOM 1305 N N . GLU A 1 169 ? 8.062 -20.125 -27.438 1 95.56 169 GLU A N 1
ATOM 1306 C CA . GLU A 1 169 ? 9.078 -19.578 -26.547 1 95.56 169 GLU A CA 1
ATOM 1307 C C . GLU A 1 169 ? 8.469 -18.594 -25.562 1 95.56 169 GLU A C 1
ATOM 1309 O O . GLU A 1 169 ? 9.023 -17.516 -25.328 1 95.56 169 GLU A O 1
ATOM 1314 N N . ALA A 1 170 ? 7.355 -18.984 -25.094 1 96.88 170 ALA A N 1
ATOM 1315 C CA . ALA A 1 170 ? 6.637 -18.125 -24.156 1 96.88 170 ALA A CA 1
ATOM 1316 C C . ALA A 1 170 ? 7.188 -18.281 -22.734 1 96.88 170 ALA A C 1
ATOM 1318 O O . ALA A 1 170 ? 7.801 -19.297 -22.406 1 96.88 170 ALA A O 1
ATOM 1319 N N . LYS A 1 171 ? 7.117 -17.203 -21.969 1 97.5 171 LYS A N 1
ATOM 1320 C CA . LYS A 1 171 ? 7.352 -17.234 -20.531 1 97.5 171 LYS A CA 1
ATOM 1321 C C . LYS A 1 171 ? 6.043 -17.406 -19.766 1 97.5 171 LYS A C 1
ATOM 1323 O O . LYS A 1 171 ? 5.082 -16.672 -20 1 97.5 171 LYS A O 1
ATOM 1328 N N . VAL A 1 172 ? 6.062 -18.344 -18.844 1 98 172 VAL A N 1
ATOM 1329 C CA . VAL A 1 172 ? 4.781 -18.766 -18.312 1 98 172 VAL A CA 1
ATOM 1330 C C . VAL A 1 172 ? 4.766 -18.578 -16.797 1 98 172 VAL A C 1
ATOM 1332 O O . VAL A 1 172 ? 5.762 -18.844 -16.125 1 98 172 VAL A O 1
ATOM 1335 N N . VAL A 1 173 ? 3.682 -18.031 -16.312 1 98.06 173 VAL A N 1
ATOM 1336 C CA . VAL A 1 173 ? 3.371 -18.031 -14.883 1 98.06 173 VAL A CA 1
ATOM 1337 C C . VAL A 1 173 ? 2.256 -19.031 -14.602 1 98.06 173 VAL A C 1
ATOM 1339 O O . VAL A 1 173 ? 1.149 -18.906 -15.133 1 98.06 173 VAL A O 1
ATOM 1342 N N . LEU A 1 174 ? 2.6 -20.016 -13.828 1 98.06 174 LEU A N 1
ATOM 1343 C CA . LEU A 1 174 ? 1.635 -21.031 -13.445 1 98.06 174 LEU A CA 1
ATOM 1344 C C . LEU A 1 174 ? 1.03 -20.734 -12.078 1 98.06 174 LEU A C 1
ATOM 1346 O O . LEU A 1 174 ? 1.727 -20.766 -11.062 1 98.06 174 LEU A O 1
ATOM 1350 N N . GLN A 1 175 ? -0.18 -20.422 -12.094 1 97 175 GLN A N 1
ATOM 1351 C CA . GLN A 1 175 ? -0.881 -20.188 -10.836 1 97 175 GLN A CA 1
ATOM 1352 C C . GLN A 1 175 ? -1.493 -21.469 -10.289 1 97 175 GLN A C 1
ATOM 1354 O O . GLN A 1 175 ? -2.418 -22.031 -10.883 1 97 175 GLN A O 1
ATOM 1359 N N . VAL A 1 176 ? -1 -21.875 -9.195 1 94.62 176 VAL A N 1
ATOM 1360 C CA . VAL A 1 176 ? -1.438 -23.125 -8.57 1 94.62 176 VAL A CA 1
ATOM 1361 C C . VAL A 1 176 ? -2.412 -22.812 -7.434 1 94.62 176 VAL A C 1
ATOM 1363 O O . VAL A 1 176 ? -2.129 -21.984 -6.574 1 94.62 176 VAL A O 1
ATOM 1366 N N . GLN A 1 177 ? -3.533 -23.438 -7.453 1 80.94 177 GLN A N 1
ATOM 1367 C CA . GLN A 1 177 ? -4.582 -23.141 -6.484 1 80.94 177 GLN A CA 1
ATOM 1368 C C . GLN A 1 177 ? -4.469 -24.031 -5.254 1 80.94 177 GLN A C 1
ATOM 1370 O O . GLN A 1 177 ? -4.777 -23.609 -4.137 1 80.94 177 GLN A O 1
ATOM 1375 N N . GLU A 1 178 ? -4.152 -25.234 -5.449 1 78.44 178 GLU A N 1
ATOM 1376 C CA . GLU A 1 178 ? -4.102 -26.188 -4.336 1 78.44 178 GLU A CA 1
ATOM 1377 C C . GLU A 1 178 ? -2.703 -26.766 -4.164 1 78.44 178 GLU A C 1
ATOM 1379 O O . GLU A 1 178 ? -1.969 -26.922 -5.145 1 78.44 178 GLU A O 1
ATOM 1384 N N . ASN A 1 179 ? -2.486 -26.953 -2.906 1 77.44 179 ASN A N 1
ATOM 1385 C CA . ASN A 1 179 ? -1.193 -27.547 -2.574 1 77.44 179 ASN A CA 1
ATOM 1386 C C . ASN A 1 179 ? -1.223 -29.062 -2.701 1 77.44 179 ASN A C 1
ATOM 1388 O O . ASN A 1 179 ? -1.789 -29.75 -1.849 1 77.44 179 ASN A O 1
ATOM 1392 N N . SER A 1 180 ? -0.841 -29.562 -3.795 1 87.56 180 SER A N 1
ATOM 1393 C CA . SER A 1 180 ? -0.67 -30.984 -4.012 1 87.56 180 SER A CA 1
ATOM 1394 C C . SER A 1 180 ? 0.765 -31.328 -4.406 1 87.56 180 SER A C 1
ATOM 1396 O O . SER A 1 180 ? 1.29 -30.781 -5.379 1 87.56 180 SER A O 1
ATOM 1398 N N . GLN A 1 181 ? 1.313 -32.219 -3.654 1 88.88 181 GLN A N 1
ATOM 1399 C CA . GLN A 1 181 ? 2.68 -32.625 -3.953 1 88.88 181 GLN A CA 1
ATOM 1400 C C . GLN A 1 181 ? 2.775 -33.25 -5.344 1 88.88 181 GLN A C 1
ATOM 1402 O O . GLN A 1 181 ? 3.773 -33.062 -6.043 1 88.88 181 GLN A O 1
ATOM 1407 N N . ALA A 1 182 ? 1.753 -33.938 -5.668 1 91.88 182 ALA A N 1
ATOM 1408 C CA . ALA A 1 182 ? 1.721 -34.562 -6.98 1 91.88 182 ALA A CA 1
ATOM 1409 C C . ALA A 1 182 ? 1.729 -33.531 -8.094 1 91.88 182 ALA A C 1
ATOM 1411 O O . ALA A 1 182 ? 2.383 -33.719 -9.125 1 91.88 182 ALA A O 1
ATOM 1412 N N . LEU A 1 183 ? 1.024 -32.5 -7.863 1 94.38 183 LEU A N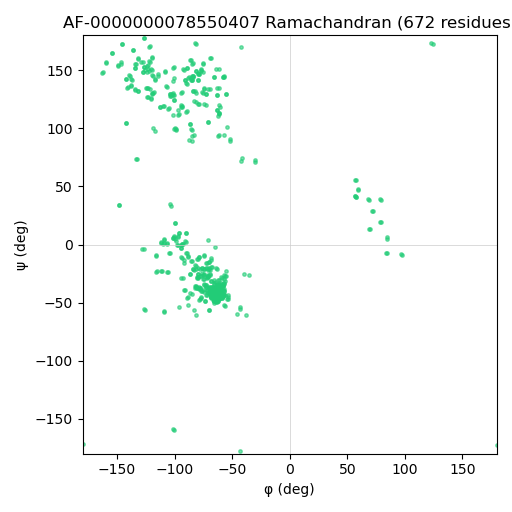 1
ATOM 1413 C CA . LEU A 1 183 ? 0.979 -31.438 -8.852 1 94.38 183 LEU A CA 1
ATOM 1414 C C . LEU A 1 183 ? 2.34 -30.75 -8.984 1 94.38 183 LEU A C 1
ATOM 1416 O O . LEU A 1 183 ? 2.803 -30.484 -10.094 1 94.38 183 LEU A O 1
ATOM 1420 N N . LEU A 1 184 ? 2.957 -30.5 -7.895 1 94.56 184 LEU A N 1
ATOM 1421 C CA . LEU A 1 184 ? 4.27 -29.859 -7.898 1 94.56 184 LEU A CA 1
ATOM 1422 C C . LEU A 1 184 ? 5.297 -30.734 -8.609 1 94.56 184 LEU A C 1
ATOM 1424 O O . LEU A 1 184 ? 6.125 -30.234 -9.375 1 94.56 184 LEU A O 1
ATOM 1428 N N . ALA A 1 185 ? 5.176 -32 -8.359 1 94.12 185 ALA A N 1
ATOM 1429 C CA . ALA A 1 185 ? 6.086 -32.938 -9.008 1 94.12 185 ALA A CA 1
ATOM 1430 C C . ALA A 1 185 ? 5.867 -32.969 -10.523 1 94.12 185 ALA A C 1
ATOM 1432 O O . ALA A 1 185 ? 6.828 -33 -11.297 1 94.12 185 ALA A O 1
ATOM 1433 N N . GLU A 1 186 ? 4.617 -32.938 -10.859 1 94.88 186 GLU A N 1
ATOM 1434 C CA . GLU A 1 186 ? 4.289 -32.938 -12.281 1 94.88 186 GLU A CA 1
ATOM 1435 C C . GLU A 1 186 ? 4.867 -31.719 -12.984 1 94.88 186 GLU A C 1
ATOM 1437 O O . GLU A 1 186 ? 5.426 -31.828 -14.078 1 94.88 186 GLU A O 1
ATOM 1442 N N . ILE A 1 187 ? 4.738 -30.609 -12.398 1 96.44 187 ILE A N 1
ATOM 1443 C CA . ILE A 1 187 ? 5.242 -29.359 -12.953 1 96.44 187 ILE A CA 1
ATOM 1444 C C . ILE A 1 187 ? 6.77 -29.391 -13 1 96.44 187 ILE A C 1
ATOM 1446 O O . ILE A 1 187 ? 7.371 -29.078 -14.031 1 96.44 187 ILE A O 1
ATOM 1450 N N . SER A 1 188 ? 7.348 -29.766 -11.93 1 96 188 SER A N 1
ATOM 1451 C CA . SER A 1 188 ? 8.805 -29.828 -11.836 1 96 188 SER A CA 1
ATOM 1452 C C . SER A 1 188 ? 9.383 -30.781 -12.875 1 96 188 SER A C 1
ATOM 1454 O O . SER A 1 188 ? 10.406 -30.484 -13.492 1 96 188 SER A O 1
ATOM 1456 N N . ASP A 1 189 ? 8.766 -31.938 -12.992 1 96.44 189 ASP A N 1
ATOM 1457 C CA . ASP A 1 189 ? 9.234 -32.938 -13.953 1 96.44 189 ASP A CA 1
ATOM 1458 C C . ASP A 1 189 ? 9.203 -32.375 -15.375 1 96.44 189 ASP A C 1
ATOM 1460 O O . ASP A 1 189 ? 10.141 -32.562 -16.141 1 96.44 189 ASP A O 1
ATOM 1464 N N . TYR A 1 190 ? 8.141 -31.734 -15.664 1 97.06 190 TYR A N 1
ATOM 1465 C CA . TYR A 1 190 ? 8.023 -31.141 -17 1 97.06 190 TYR A CA 1
ATOM 1466 C C . TYR A 1 190 ? 9.094 -30.078 -17.219 1 97.06 190 TYR A C 1
ATOM 1468 O O . TYR A 1 190 ? 9.75 -30.062 -18.266 1 97.06 190 TYR A O 1
ATOM 1476 N N . VAL A 1 191 ? 9.305 -29.203 -16.312 1 97.12 191 VAL A N 1
ATOM 1477 C CA . VAL A 1 191 ? 10.266 -28.109 -16.422 1 97.12 191 VAL A CA 1
ATOM 1478 C C . VAL A 1 191 ? 11.68 -28.672 -16.531 1 97.12 191 VAL A C 1
ATOM 1480 O O . VAL A 1 191 ? 12.492 -28.188 -17.312 1 97.12 191 VAL A O 1
ATOM 1483 N N . ARG A 1 192 ? 11.938 -29.703 -15.797 1 96.12 192 ARG A N 1
ATOM 1484 C CA . ARG A 1 192 ? 13.25 -30.359 -15.82 1 96.12 192 ARG A CA 1
ATOM 1485 C C . ARG A 1 192 ? 13.5 -31.047 -17.156 1 96.12 192 ARG A C 1
ATOM 1487 O O . ARG A 1 192 ? 14.594 -30.922 -17.719 1 96.12 192 ARG A O 1
ATOM 1494 N N . LYS A 1 193 ? 12.523 -31.719 -17.578 1 97.06 193 LYS A N 1
ATOM 1495 C CA . LYS A 1 193 ? 12.633 -32.469 -18.812 1 97.06 193 LYS A CA 1
ATOM 1496 C C . LYS A 1 193 ? 13.016 -31.578 -19.984 1 97.06 193 LYS A C 1
ATOM 1498 O O . LYS A 1 193 ? 13.844 -31.938 -20.812 1 97.06 193 LYS A O 1
ATOM 1503 N N . TYR A 1 194 ? 12.43 -30.375 -20.016 1 97.06 194 TYR A N 1
ATOM 1504 C CA . TYR A 1 194 ? 12.633 -29.5 -21.156 1 97.06 194 TYR A CA 1
ATOM 1505 C C . TYR A 1 194 ? 13.508 -28.312 -20.797 1 97.06 194 TYR A C 1
ATOM 1507 O O . TYR A 1 194 ? 13.633 -27.359 -21.562 1 97.06 194 TYR A O 1
ATOM 1515 N N . ASP A 1 195 ? 14.07 -28.219 -19.594 1 95.19 195 ASP A N 1
ATOM 1516 C CA . ASP A 1 195 ? 14.969 -27.188 -19.094 1 95.19 195 ASP A CA 1
ATOM 1517 C C . ASP A 1 195 ? 14.328 -25.797 -19.219 1 95.19 195 ASP A C 1
ATOM 1519 O O . ASP A 1 195 ? 14.906 -24.891 -19.812 1 95.19 195 ASP A O 1
ATOM 1523 N N . LEU A 1 196 ? 13.148 -25.703 -18.609 1 96.94 196 LEU A N 1
ATOM 1524 C CA . LEU A 1 196 ? 12.383 -24.469 -18.703 1 96.94 196 LEU A CA 1
ATOM 1525 C C . LEU A 1 196 ? 12.484 -23.672 -17.406 1 96.94 196 LEU A C 1
ATOM 1527 O O . LEU A 1 196 ? 11.547 -22.953 -17.031 1 96.94 196 LEU A O 1
ATOM 1531 N N . TYR A 1 197 ? 13.625 -23.703 -16.734 1 95 197 TYR A N 1
ATOM 1532 C CA . TYR A 1 197 ? 13.797 -23.062 -15.438 1 95 197 TYR A CA 1
ATOM 1533 C C . TYR A 1 197 ? 13.805 -21.547 -15.578 1 95 197 TYR A C 1
ATOM 1535 O O . TYR A 1 197 ? 13.438 -20.828 -14.648 1 95 197 TYR A O 1
ATOM 1543 N N . SER A 1 198 ? 14.094 -21.031 -16.703 1 94.19 198 SER A N 1
ATOM 1544 C CA . SER A 1 198 ? 14.133 -19.594 -16.938 1 94.19 198 SER A CA 1
ATOM 1545 C C . SER A 1 198 ? 12.867 -19.109 -17.625 1 94.19 198 SER A C 1
ATOM 1547 O O . SER A 1 198 ? 12.766 -17.938 -18 1 94.19 198 SER A O 1
ATOM 1549 N N . SER A 1 199 ? 11.883 -20.031 -17.766 1 96.25 199 SER A N 1
ATOM 1550 C CA . SER A 1 199 ? 10.711 -19.656 -18.547 1 96.25 199 SER A CA 1
ATOM 1551 C C . SER A 1 199 ? 9.43 -19.891 -17.766 1 96.25 199 SER A C 1
ATOM 1553 O O . SER A 1 199 ? 8.344 -19.5 -18.203 1 96.25 199 SER A O 1
ATOM 1555 N N . VAL A 1 200 ? 9.609 -20.453 -16.594 1 97.31 200 VAL A N 1
ATOM 1556 C CA . VAL A 1 200 ? 8.398 -20.812 -15.852 1 97.31 200 VAL A CA 1
ATOM 1557 C C . VAL A 1 200 ? 8.508 -20.312 -14.414 1 97.31 200 VAL A C 1
ATOM 1559 O O . VAL A 1 200 ? 9.531 -20.5 -13.758 1 97.31 200 VAL A O 1
ATOM 1562 N N . VAL A 1 201 ? 7.477 -19.672 -13.961 1 96.88 201 VAL A N 1
ATOM 1563 C CA . VAL A 1 201 ? 7.332 -19.266 -12.562 1 96.88 201 VAL A CA 1
ATOM 1564 C C . VAL A 1 201 ? 6.078 -19.922 -11.969 1 96.88 201 VAL A C 1
ATOM 1566 O O . VAL A 1 201 ? 5.004 -19.875 -12.578 1 96.88 201 VAL A O 1
ATOM 1569 N N . VAL A 1 202 ? 6.246 -20.531 -10.852 1 97 202 VAL A N 1
ATOM 1570 C CA . VAL A 1 202 ? 5.109 -21.109 -10.141 1 97 202 VAL A CA 1
ATOM 1571 C C . VAL A 1 202 ? 4.676 -20.188 -9.016 1 97 202 VAL A C 1
ATOM 1573 O O . VAL A 1 202 ? 5.484 -19.812 -8.164 1 97 202 VAL A O 1
ATOM 1576 N N . THR A 1 203 ? 3.408 -19.828 -9.047 1 96.69 203 THR A N 1
ATOM 1577 C CA . THR A 1 203 ? 2.916 -18.906 -8.023 1 96.69 203 THR A CA 1
ATOM 1578 C C . THR A 1 203 ? 1.615 -19.422 -7.418 1 96.69 203 THR A C 1
ATOM 1580 O O . THR A 1 203 ? 0.996 -20.344 -7.957 1 96.69 203 THR A O 1
ATOM 1583 N N . SER A 1 204 ? 1.33 -18.891 -6.227 1 95.75 204 SER A N 1
ATOM 1584 C CA . SER A 1 204 ? 0.101 -19.234 -5.523 1 95.75 204 SER A CA 1
ATOM 1585 C C . SER A 1 204 ? -0.263 -18.188 -4.484 1 95.75 204 SER A C 1
ATOM 1587 O O . SER A 1 204 ? 0.591 -17.406 -4.059 1 95.75 204 SER A O 1
ATOM 1589 N N . TYR A 1 205 ? -1.553 -18.156 -4.164 1 92.12 205 TYR A N 1
ATOM 1590 C CA . TYR A 1 205 ? -2.016 -17.281 -3.096 1 92.12 205 TYR A CA 1
ATOM 1591 C C . TYR A 1 205 ? -1.742 -17.906 -1.729 1 92.12 205 TYR A C 1
ATOM 1593 O O . TYR A 1 205 ? -1.82 -17.219 -0.707 1 92.12 205 TYR A O 1
ATOM 1601 N N . THR A 1 206 ? -1.399 -19.172 -1.801 1 89 206 THR A N 1
ATOM 1602 C CA . THR A 1 206 ? -1.033 -19.875 -0.575 1 89 206 THR A CA 1
ATOM 1603 C C . THR A 1 206 ? 0.48 -20.047 -0.481 1 89 206 THR A C 1
ATOM 1605 O O . THR A 1 206 ? 1.103 -20.609 -1.383 1 89 206 THR A O 1
ATOM 1608 N N . ALA A 1 207 ? 0.968 -19.672 0.62 1 90.19 207 ALA A N 1
ATOM 1609 C CA . ALA A 1 207 ? 2.416 -19.625 0.799 1 90.19 207 ALA A CA 1
ATOM 1610 C C . ALA A 1 207 ? 3.02 -21.031 0.785 1 90.19 207 ALA A C 1
ATOM 1612 O O . ALA A 1 207 ? 4.215 -21.188 0.528 1 90.19 207 ALA A O 1
ATOM 1613 N N . THR A 1 208 ? 2.248 -21.984 0.999 1 90.88 208 THR A N 1
ATOM 1614 C CA . THR A 1 208 ? 2.768 -23.344 1.09 1 90.88 208 THR A CA 1
ATOM 1615 C C . THR A 1 208 ? 3.223 -23.844 -0.28 1 90.88 208 THR A C 1
ATOM 1617 O O . THR A 1 208 ? 4.148 -24.656 -0.376 1 90.88 208 THR A O 1
ATOM 1620 N N . VAL A 1 209 ? 2.646 -23.359 -1.318 1 93.25 209 VAL A N 1
ATOM 1621 C CA . VAL A 1 209 ? 2.959 -23.844 -2.66 1 93.25 209 VAL A CA 1
ATOM 1622 C C . VAL A 1 209 ? 4.371 -23.406 -3.051 1 93.25 209 VAL A C 1
ATOM 1624 O O . VAL A 1 209 ? 5.23 -24.234 -3.334 1 93.25 209 VAL A O 1
ATOM 1627 N N . PRO A 1 210 ? 4.629 -22.094 -3.006 1 93.81 210 PRO A N 1
ATOM 1628 C CA . PRO A 1 210 ? 6.008 -21.719 -3.314 1 93.81 210 PRO A CA 1
ATOM 1629 C C . PRO A 1 210 ? 7.016 -22.297 -2.33 1 93.81 210 PRO A C 1
ATOM 1631 O O . PRO A 1 210 ? 8.148 -22.609 -2.709 1 93.81 210 PRO A O 1
ATOM 1634 N N . PHE A 1 211 ? 6.621 -22.484 -1.101 1 92.88 211 PHE A N 1
ATOM 1635 C CA . PHE A 1 211 ? 7.516 -23.031 -0.092 1 92.88 211 PHE A CA 1
ATOM 1636 C C . PHE A 1 211 ? 7.93 -24.453 -0.454 1 92.88 211 PHE A C 1
ATOM 1638 O O . PHE A 1 211 ? 9.117 -24.781 -0.502 1 92.88 211 PHE A O 1
ATOM 1645 N N . PHE A 1 212 ? 7.016 -25.297 -0.798 1 91.94 212 PHE A N 1
ATOM 1646 C CA . PHE A 1 212 ? 7.301 -26.703 -1.07 1 91.94 212 PHE A CA 1
ATOM 1647 C C . PHE A 1 212 ? 7.863 -26.875 -2.477 1 91.94 212 PHE A C 1
ATOM 1649 O O . PHE A 1 212 ? 8.656 -27.781 -2.723 1 91.94 212 PHE A O 1
ATOM 1656 N N . MET A 1 213 ? 7.48 -26 -3.352 1 93.5 213 MET A N 1
ATOM 1657 C CA . MET A 1 213 ? 8.07 -26.062 -4.688 1 93.5 213 MET A CA 1
ATOM 1658 C C . MET A 1 213 ? 9.578 -25.844 -4.629 1 93.5 213 MET A C 1
ATOM 1660 O O . MET A 1 213 ? 10.344 -26.578 -5.254 1 93.5 213 MET A O 1
ATOM 1664 N N . LYS A 1 214 ? 9.969 -24.875 -3.871 1 91.12 214 LYS A N 1
ATOM 1665 C CA . LYS A 1 214 ? 11.391 -24.578 -3.725 1 91.12 214 LYS A CA 1
ATOM 1666 C C . LYS A 1 214 ? 12.125 -25.719 -3.023 1 91.12 214 LYS A C 1
ATOM 1668 O O . LYS A 1 214 ? 13.273 -26.016 -3.354 1 91.12 214 LYS A O 1
ATOM 1673 N N . ARG A 1 215 ? 11.508 -26.328 -2.195 1 88.81 215 ARG A N 1
ATOM 1674 C CA . ARG A 1 215 ? 12.109 -27.453 -1.479 1 88.81 215 ARG A CA 1
ATOM 1675 C C . ARG A 1 215 ? 12.234 -28.672 -2.383 1 88.81 215 ARG A C 1
ATOM 1677 O O . ARG A 1 215 ? 13.195 -29.438 -2.275 1 88.81 215 ARG A O 1
ATOM 1684 N N . HIS A 1 216 ? 11.242 -28.781 -3.174 1 89.38 216 HIS A N 1
ATOM 1685 C CA . HIS A 1 216 ? 11.25 -29.906 -4.109 1 89.38 216 HIS A CA 1
ATOM 1686 C C . HIS A 1 216 ? 12.281 -29.703 -5.215 1 89.38 216 HIS A C 1
ATOM 1688 O O . HIS A 1 216 ? 12.961 -30.641 -5.613 1 89.38 216 HIS A O 1
ATOM 1694 N N . ASP A 1 217 ? 12.297 -28.516 -5.707 1 91.44 217 ASP A N 1
ATOM 1695 C CA . ASP A 1 217 ? 13.227 -28.125 -6.762 1 91.44 217 ASP A CA 1
ATOM 1696 C C . ASP A 1 217 ? 13.727 -26.703 -6.551 1 91.44 217 ASP A C 1
ATOM 1698 O O . ASP A 1 217 ? 13.062 -25.734 -6.941 1 91.44 217 ASP A O 1
ATOM 1702 N N . SER A 1 218 ? 14.922 -26.547 -6.098 1 88.62 218 SER A N 1
ATOM 1703 C CA . SER A 1 218 ? 15.461 -25.25 -5.684 1 88.62 218 SER A CA 1
ATOM 1704 C C . SER A 1 218 ? 15.734 -24.359 -6.887 1 88.62 218 SER A C 1
ATOM 1706 O O . SER A 1 218 ? 15.867 -23.141 -6.742 1 88.62 218 SER A O 1
ATOM 1708 N N . LYS A 1 219 ? 15.773 -24.891 -8.062 1 91.31 219 LYS A N 1
ATOM 1709 C CA . LYS A 1 219 ? 16.062 -24.109 -9.258 1 91.31 219 LYS A CA 1
ATOM 1710 C C . LYS A 1 219 ? 14.797 -23.469 -9.812 1 91.31 219 LYS A C 1
ATOM 1712 O O . LYS A 1 219 ? 14.867 -22.578 -10.656 1 91.31 219 LYS A O 1
ATOM 1717 N N . MET A 1 220 ? 13.656 -23.938 -9.344 1 93.94 220 MET A N 1
ATOM 1718 C CA . MET A 1 220 ? 12.383 -23.438 -9.836 1 93.94 220 MET A CA 1
ATOM 1719 C C . MET A 1 220 ? 12.148 -22 -9.383 1 93.94 220 MET A C 1
ATOM 1721 O O . MET A 1 220 ? 12.43 -21.641 -8.234 1 93.94 220 MET A O 1
ATOM 1725 N N . LEU A 1 221 ? 11.734 -21.172 -10.305 1 94.88 221 LEU A N 1
ATOM 1726 C CA . LEU A 1 221 ? 11.289 -19.844 -9.922 1 94.88 221 LEU A CA 1
ATOM 1727 C C . LEU A 1 221 ? 9.898 -19.891 -9.289 1 94.88 221 LEU A C 1
ATOM 1729 O O . LEU A 1 221 ? 8.992 -20.531 -9.82 1 94.88 221 LEU A O 1
ATOM 1733 N N . THR A 1 222 ? 9.797 -19.234 -8.133 1 95.31 222 THR A N 1
ATOM 1734 C CA . THR A 1 222 ? 8.523 -19.234 -7.418 1 95.31 222 THR A CA 1
ATOM 1735 C C . THR A 1 222 ? 8.07 -17.812 -7.113 1 95.31 222 THR A C 1
ATOM 1737 O O . THR A 1 222 ? 8.883 -16.891 -7.098 1 95.31 222 THR A O 1
ATOM 1740 N N . GLY A 1 223 ? 6.777 -17.703 -7.016 1 95.69 223 GLY A N 1
ATOM 1741 C CA . GLY A 1 223 ? 6.172 -16.422 -6.664 1 95.69 223 GLY A CA 1
ATOM 1742 C C . GLY A 1 223 ? 5.094 -16.547 -5.605 1 95.69 223 GLY A C 1
ATOM 1743 O O . GLY A 1 223 ? 4.531 -17.625 -5.406 1 95.69 223 GLY A O 1
ATOM 1744 N N . LEU A 1 224 ? 4.91 -15.453 -4.93 1 95.56 224 LEU A N 1
ATOM 1745 C CA . LEU A 1 224 ? 3.816 -15.336 -3.967 1 95.56 224 LEU A CA 1
ATOM 1746 C C . LEU A 1 224 ? 2.785 -14.32 -4.438 1 95.56 224 LEU A C 1
ATOM 1748 O O . LEU A 1 224 ? 3.121 -13.156 -4.68 1 95.56 224 LEU A O 1
ATOM 1752 N N . SER A 1 225 ? 1.626 -14.797 -4.641 1 95.69 225 SER A N 1
ATOM 1753 C CA . SER A 1 225 ? 0.527 -13.906 -5.004 1 95.69 225 SER A CA 1
ATOM 1754 C C . SER A 1 225 ? -0.198 -13.383 -3.768 1 95.69 225 SER A C 1
ATOM 1756 O O . SER A 1 225 ? -0.404 -14.125 -2.805 1 95.69 225 SER A O 1
ATOM 1758 N N . TYR A 1 226 ? -0.512 -12.133 -3.822 1 94.12 226 TYR A N 1
ATOM 1759 C CA . TYR A 1 226 ? -1.163 -11.523 -2.67 1 94.12 226 TYR A CA 1
ATOM 1760 C C . TYR A 1 226 ? -2.246 -10.547 -3.109 1 94.12 226 TYR A C 1
ATOM 1762 O O . TYR A 1 226 ? -2.059 -9.797 -4.07 1 94.12 226 TYR A O 1
ATOM 1770 N N . THR A 1 227 ? -3.33 -10.617 -2.494 1 91.12 227 THR A N 1
ATOM 1771 C CA . THR A 1 227 ? -4.406 -9.641 -2.611 1 91.12 227 THR A CA 1
ATOM 1772 C C . THR A 1 227 ? -5.012 -9.336 -1.246 1 91.12 227 THR A C 1
ATOM 1774 O O . THR A 1 227 ? -5.199 -10.242 -0.429 1 91.12 227 THR A O 1
ATOM 1777 N N . ARG A 1 228 ? -5.199 -8.039 -1.134 1 87.44 228 ARG A N 1
ATOM 1778 C CA . ARG A 1 228 ? -5.863 -7.648 0.105 1 87.44 228 ARG A CA 1
ATOM 1779 C C . ARG A 1 228 ? -7.27 -8.234 0.181 1 87.44 228 ARG A C 1
ATOM 1781 O O . ARG A 1 228 ? -8.008 -8.219 -0.806 1 87.44 228 ARG A O 1
ATOM 1788 N N . PHE A 1 229 ? -7.703 -8.922 1.261 1 80.12 229 PHE A N 1
ATOM 1789 C CA . PHE A 1 229 ? -9.016 -9.477 1.573 1 80.12 229 PHE A CA 1
ATOM 1790 C C . PHE A 1 229 ? -9.242 -10.781 0.829 1 80.12 229 PHE A C 1
ATOM 1792 O O . PHE A 1 229 ? -10.383 -11.141 0.521 1 80.12 229 PHE A O 1
ATOM 1799 N N . GLY A 1 230 ? -8.148 -11.375 0.381 1 83 230 GLY A N 1
ATOM 1800 C CA . GLY A 1 230 ? -8.281 -12.664 -0.291 1 83 230 GLY A CA 1
ATOM 1801 C C . GLY A 1 230 ? -8.945 -13.719 0.571 1 83 230 GLY A C 1
ATOM 1802 O O . GLY A 1 230 ? -9.867 -14.406 0.125 1 83 230 GLY A O 1
ATOM 1803 N N . THR A 1 231 ? -8.539 -13.781 1.791 1 78.44 231 THR A N 1
ATOM 1804 C CA . THR A 1 231 ? -9.086 -14.773 2.713 1 78.44 231 THR A CA 1
ATOM 1805 C C . THR A 1 231 ? -10.555 -14.492 3.002 1 78.44 231 THR A C 1
ATOM 1807 O O . THR A 1 231 ? -11.375 -15.414 3.057 1 78.44 231 THR A O 1
ATOM 1810 N N . MET A 1 232 ? -10.812 -13.289 3.178 1 77.06 232 MET A N 1
ATOM 1811 C CA . MET A 1 232 ? -12.195 -12.891 3.434 1 77.06 232 MET A CA 1
ATOM 1812 C C . MET A 1 232 ? -13.102 -13.312 2.281 1 77.06 232 MET A C 1
ATOM 1814 O O . MET A 1 232 ? -14.172 -13.883 2.504 1 77.06 232 MET A O 1
ATOM 1818 N N . ALA A 1 233 ? -12.641 -13.039 1.101 1 78.38 233 ALA A N 1
ATOM 1819 C CA . ALA A 1 233 ? -13.422 -13.414 -0.073 1 78.38 233 ALA A CA 1
ATOM 1820 C C . ALA A 1 233 ? -13.641 -14.922 -0.135 1 78.38 233 ALA A C 1
ATOM 1822 O O . ALA A 1 233 ? -14.758 -15.383 -0.389 1 78.38 233 ALA A O 1
ATOM 1823 N N . ASP A 1 234 ? -12.656 -15.641 0.185 1 77.69 234 ASP A N 1
ATOM 1824 C CA . ASP A 1 234 ? -12.734 -17.094 0.15 1 77.69 234 ASP A CA 1
ATOM 1825 C C . ASP A 1 234 ? -13.672 -17.625 1.231 1 77.69 234 ASP A C 1
ATOM 1827 O O . ASP A 1 234 ? -14.539 -18.453 0.958 1 77.69 234 ASP A O 1
ATOM 1831 N N . PHE A 1 235 ? -13.523 -17.094 2.404 1 74.44 235 PHE A N 1
ATOM 1832 C CA . PHE A 1 235 ? -14.312 -17.562 3.535 1 74.44 235 PHE A CA 1
ATOM 1833 C C . PHE A 1 235 ? -15.789 -17.203 3.348 1 74.44 235 PHE A C 1
ATOM 1835 O O . PHE A 1 235 ? -16.672 -18 3.684 1 74.44 235 PHE A O 1
ATOM 1842 N N . MET A 1 236 ? -16.016 -16.016 2.844 1 76.38 236 MET A N 1
ATOM 1843 C CA . MET A 1 236 ? -17.391 -15.578 2.676 1 76.38 236 MET A CA 1
ATOM 1844 C C . MET A 1 236 ? -18.078 -16.328 1.537 1 76.38 236 MET A C 1
ATOM 1846 O O . MET A 1 236 ? -19.297 -16.516 1.547 1 76.38 236 MET A O 1
ATOM 1850 N N . ARG A 1 237 ? -17.266 -16.75 0.569 1 75.56 237 ARG A N 1
ATOM 1851 C CA . ARG A 1 237 ? -17.797 -17.609 -0.488 1 75.56 237 ARG A CA 1
ATOM 1852 C C . ARG A 1 237 ? -18.156 -18.984 0.052 1 75.56 237 ARG A C 1
ATOM 1854 O O . ARG A 1 237 ? -19.219 -19.516 -0.276 1 75.56 237 ARG A O 1
ATOM 1861 N N . ALA A 1 238 ? -17.422 -19.516 0.921 1 75.38 238 ALA A N 1
ATOM 1862 C CA . ALA A 1 238 ? -17.641 -20.844 1.481 1 75.38 238 ALA A CA 1
ATOM 1863 C C . ALA A 1 238 ? -18.688 -20.812 2.59 1 75.38 238 ALA A C 1
ATOM 1865 O O . ALA A 1 238 ? -19.453 -21.766 2.744 1 75.38 238 ALA A O 1
ATOM 1866 N N . HIS A 1 239 ? -18.672 -19.703 3.395 1 80.88 239 HIS A N 1
ATOM 1867 C CA . HIS A 1 239 ? -19.562 -19.562 4.535 1 80.88 239 HIS A CA 1
ATOM 1868 C C . HIS A 1 239 ? -20.219 -18.188 4.555 1 80.88 239 HIS A C 1
ATOM 1870 O O . HIS A 1 239 ? -19.906 -17.359 5.418 1 80.88 239 HIS A O 1
ATOM 1876 N N . PRO A 1 240 ? -21.156 -18.094 3.615 1 76.12 240 PRO A N 1
ATOM 1877 C CA . PRO A 1 240 ? -21.766 -16.766 3.545 1 76.12 240 PRO A CA 1
ATOM 1878 C C . PRO A 1 240 ? -22.516 -16.391 4.824 1 76.12 240 PRO A C 1
ATOM 1880 O O . PRO A 1 240 ? -23.188 -17.25 5.422 1 76.12 240 PRO A O 1
ATOM 1883 N N . GLY A 1 241 ? -22.344 -15.242 5.301 1 67.5 241 GLY A N 1
ATOM 1884 C CA . GLY A 1 241 ? -23.125 -14.672 6.387 1 67.5 241 GLY A CA 1
ATOM 1885 C C . GLY A 1 241 ? -22.609 -15.07 7.762 1 67.5 241 GLY A C 1
ATOM 1886 O O . GLY A 1 241 ? -23.141 -14.625 8.781 1 67.5 241 GLY A O 1
ATOM 1887 N N . ASN A 1 242 ? -21.688 -15.938 7.828 1 74.38 242 ASN A N 1
ATOM 1888 C CA . ASN A 1 242 ? -21.172 -16.359 9.125 1 74.38 242 ASN A CA 1
ATOM 1889 C C . ASN A 1 242 ? -20.188 -15.344 9.703 1 74.38 242 ASN A C 1
ATOM 1891 O O . ASN A 1 242 ? -19.141 -15.086 9.117 1 74.38 242 ASN A O 1
ATOM 1895 N N . LEU A 1 243 ? -20.531 -14.875 10.836 1 65.25 243 LEU A N 1
ATOM 1896 C CA . LEU A 1 243 ? -19.781 -13.773 11.445 1 65.25 243 LEU A CA 1
ATOM 1897 C C . LEU A 1 243 ? -18.422 -14.258 11.961 1 65.25 243 LEU A C 1
ATOM 1899 O O . LEU A 1 243 ? -17.438 -13.523 11.898 1 65.25 243 LEU A O 1
ATOM 1903 N N . PHE A 1 244 ? -18.438 -15.438 12.422 1 67.38 244 PHE A N 1
ATOM 1904 C CA . PHE A 1 244 ? -17.203 -15.992 12.953 1 67.38 244 PHE A CA 1
ATOM 1905 C C . PHE A 1 244 ? -16.156 -16.109 11.852 1 67.38 244 PHE A C 1
ATOM 1907 O O . PHE A 1 244 ? -15 -15.703 12.039 1 67.38 244 PHE A O 1
ATOM 1914 N N . TYR A 1 245 ? -16.547 -16.562 10.742 1 74.69 245 TYR A N 1
ATOM 1915 C CA . TYR A 1 245 ? -15.641 -16.703 9.617 1 74.69 245 TYR A CA 1
ATOM 1916 C C . TYR A 1 245 ? -15.203 -15.336 9.094 1 74.69 245 TYR A C 1
ATOM 1918 O O . TYR A 1 245 ? -14.062 -15.172 8.656 1 74.69 245 TYR A O 1
ATOM 1926 N N . LYS A 1 246 ? -16.109 -14.461 9.242 1 71.25 246 LYS A N 1
ATOM 1927 C CA . LYS A 1 246 ? -15.766 -13.109 8.812 1 71.25 246 LYS A CA 1
ATOM 1928 C C . LYS A 1 246 ? -14.664 -12.508 9.688 1 71.25 246 LYS A C 1
ATOM 1930 O O . LYS A 1 246 ? -13.711 -11.914 9.18 1 71.25 246 LYS A O 1
ATOM 1935 N N . PHE A 1 247 ? -14.82 -12.789 10.953 1 64.06 247 PHE A N 1
ATOM 1936 C CA . PHE A 1 247 ? -13.859 -12.25 11.906 1 64.06 247 PHE A CA 1
ATOM 1937 C C . PHE A 1 247 ? -12.492 -12.906 11.734 1 64.06 247 PHE A C 1
ATOM 1939 O O . PHE A 1 247 ? -11.469 -12.227 11.703 1 64.06 247 PHE A O 1
ATOM 1946 N N . PHE A 1 248 ? -12.523 -14.109 11.57 1 71.44 248 PHE A N 1
ATOM 1947 C CA . PHE A 1 248 ? -11.273 -14.844 11.414 1 71.44 248 PHE A CA 1
ATOM 1948 C C . PHE A 1 248 ? -10.594 -14.492 10.102 1 71.44 248 PHE A C 1
ATOM 1950 O O . PHE A 1 248 ? -9.375 -14.383 10.031 1 71.44 248 PHE A O 1
ATOM 1957 N N . ALA A 1 249 ? -11.406 -14.312 9.117 1 77.62 249 ALA A N 1
ATOM 1958 C CA . ALA A 1 249 ? -10.875 -13.93 7.812 1 77.62 249 ALA A CA 1
ATOM 1959 C C . ALA A 1 249 ? -10.18 -12.578 7.879 1 77.62 249 ALA A C 1
ATOM 1961 O O . ALA A 1 249 ? -9.117 -12.383 7.277 1 77.62 249 ALA A O 1
ATOM 1962 N N . GLN A 1 250 ? -10.711 -11.719 8.656 1 74.88 250 GLN A N 1
ATOM 1963 C CA . GLN A 1 250 ? -10.125 -10.391 8.805 1 74.88 250 GLN A CA 1
ATOM 1964 C C . GLN A 1 250 ? -8.773 -10.453 9.508 1 74.88 250 GLN A C 1
ATOM 1966 O O . GLN A 1 250 ? -7.836 -9.758 9.125 1 74.88 250 GLN A O 1
ATOM 1971 N N . ILE A 1 251 ? -8.719 -11.305 10.43 1 72 251 ILE A N 1
ATOM 1972 C CA . ILE A 1 251 ? -7.477 -11.469 11.18 1 72 251 ILE A CA 1
ATOM 1973 C C . ILE A 1 251 ? -6.391 -12.023 10.266 1 72 251 ILE A C 1
ATOM 1975 O O . ILE A 1 251 ? -5.266 -11.516 10.242 1 72 251 ILE A O 1
ATOM 1979 N N . ILE A 1 252 ? -6.781 -12.977 9.547 1 78.06 252 ILE A N 1
ATOM 1980 C CA . ILE A 1 252 ? -5.82 -13.617 8.656 1 78.06 252 ILE A CA 1
ATOM 1981 C C . ILE A 1 252 ? -5.359 -12.625 7.594 1 78.06 252 ILE A C 1
ATOM 1983 O O . ILE A 1 252 ? -4.168 -12.531 7.289 1 78.06 252 ILE A O 1
ATOM 1987 N N . ASP A 1 253 ? -6.305 -11.898 7.129 1 81.31 253 ASP A N 1
ATOM 1988 C CA . ASP A 1 253 ? -5.988 -10.914 6.102 1 81.31 253 ASP A CA 1
ATOM 1989 C C . ASP A 1 253 ? -5.039 -9.844 6.641 1 81.31 253 ASP A C 1
ATOM 1991 O O . ASP A 1 253 ? -4.105 -9.43 5.953 1 81.31 253 ASP A O 1
ATOM 1995 N N . ASP A 1 254 ? -5.254 -9.391 7.855 1 76.75 254 ASP A N 1
ATOM 1996 C CA . ASP A 1 254 ? -4.387 -8.391 8.461 1 76.75 254 ASP A CA 1
ATOM 1997 C C . ASP A 1 254 ? -2.99 -8.945 8.711 1 76.75 254 ASP A C 1
ATOM 1999 O O . ASP A 1 254 ? -1.99 -8.258 8.5 1 76.75 254 ASP A O 1
ATOM 2003 N N . CYS A 1 255 ? -2.965 -10.117 9.141 1 78.06 255 CYS A N 1
ATOM 2004 C CA . CYS A 1 255 ? -1.684 -10.773 9.367 1 78.06 255 CYS A CA 1
ATOM 2005 C C . CYS A 1 255 ? -0.918 -10.945 8.062 1 78.06 255 CYS A C 1
ATOM 2007 O O . CYS A 1 255 ? 0.286 -10.688 8.008 1 78.06 255 CYS A O 1
ATOM 2009 N N . MET A 1 256 ? -1.653 -11.383 7.074 1 84 256 MET A N 1
ATOM 2010 C CA . MET A 1 256 ? -1.033 -11.586 5.77 1 84 256 MET A CA 1
ATOM 2011 C C . MET A 1 256 ? -0.495 -10.273 5.211 1 84 256 MET A C 1
ATOM 2013 O O . MET A 1 256 ? 0.604 -10.234 4.656 1 84 256 MET A O 1
ATOM 2017 N N . GLN A 1 257 ? -1.29 -9.273 5.422 1 83.88 257 GLN A N 1
ATOM 2018 C CA . GLN A 1 257 ? -0.829 -7.961 4.977 1 83.88 257 GLN A CA 1
ATOM 2019 C C . GLN A 1 257 ? 0.483 -7.578 5.656 1 83.88 257 GLN A C 1
ATOM 2021 O O . GLN A 1 257 ? 1.42 -7.125 5 1 83.88 257 GLN A O 1
ATOM 2026 N N . PHE A 1 258 ? 0.497 -7.805 6.887 1 80 258 PHE A N 1
ATOM 2027 C CA . PHE A 1 258 ? 1.691 -7.48 7.656 1 80 258 PHE A CA 1
ATOM 2028 C C . PHE A 1 258 ? 2.879 -8.312 7.191 1 80 258 PHE A C 1
ATOM 2030 O O . PHE A 1 258 ? 3.959 -7.777 6.941 1 80 258 PHE A O 1
ATOM 2037 N N . LEU A 1 259 ? 2.711 -9.539 7.016 1 82.06 259 LEU A N 1
ATOM 2038 C CA . LEU A 1 259 ? 3.783 -10.469 6.68 1 82.06 259 LEU A CA 1
ATOM 2039 C C . LEU A 1 259 ? 4.305 -10.211 5.27 1 82.06 259 LEU A C 1
ATOM 2041 O O . LEU A 1 259 ? 5.504 -10.352 5.016 1 82.06 259 LEU A O 1
ATOM 2045 N N . VAL A 1 260 ? 3.426 -9.875 4.383 1 87.69 260 VAL A N 1
ATOM 2046 C CA . VAL A 1 260 ? 3.832 -9.625 3.004 1 87.69 260 VAL A CA 1
ATOM 2047 C C . VAL A 1 260 ? 4.508 -8.258 2.898 1 87.69 260 VAL A C 1
ATOM 2049 O O . VAL A 1 260 ? 5.562 -8.125 2.273 1 87.69 260 VAL A O 1
ATOM 2052 N N . ARG A 1 261 ? 3.967 -7.273 3.605 1 83.56 261 ARG A N 1
ATOM 2053 C CA . ARG A 1 261 ? 4.457 -5.906 3.469 1 83.56 261 ARG A CA 1
ATOM 2054 C C . ARG A 1 261 ? 5.781 -5.723 4.203 1 83.56 261 ARG A C 1
ATOM 2056 O O . ARG A 1 261 ? 6.551 -4.812 3.893 1 83.56 261 ARG A O 1
ATOM 2063 N N . THR A 1 262 ? 6.039 -6.594 5.113 1 77.94 262 THR A N 1
ATOM 2064 C CA . THR A 1 262 ? 7.332 -6.559 5.789 1 77.94 262 THR A CA 1
ATOM 2065 C C . THR A 1 262 ? 8.32 -7.5 5.113 1 77.94 262 THR A C 1
ATOM 2067 O O . THR A 1 262 ? 9.477 -7.613 5.547 1 77.94 262 THR A O 1
ATOM 2070 N N . PHE A 1 263 ? 7.91 -8.227 4.113 1 82.5 263 PHE A N 1
ATOM 2071 C CA . PHE A 1 263 ? 8.719 -9.133 3.309 1 82.5 263 PHE A CA 1
ATOM 2072 C C . PHE A 1 263 ? 9.148 -10.352 4.125 1 82.5 263 PHE A C 1
ATOM 2074 O O . PHE A 1 263 ? 10.039 -11.094 3.715 1 82.5 263 PHE A O 1
ATOM 2081 N N . LEU A 1 264 ? 8.531 -10.531 5.27 1 80.06 264 LEU A N 1
ATOM 2082 C CA . LEU A 1 264 ? 8.867 -11.695 6.086 1 80.06 264 LEU A CA 1
ATOM 2083 C C . LEU A 1 264 ? 8.43 -12.984 5.402 1 80.06 264 LEU A C 1
ATOM 2085 O O . LEU A 1 264 ? 9.211 -13.938 5.309 1 80.06 264 LEU A O 1
ATOM 2089 N N . LEU A 1 265 ? 7.242 -12.93 4.875 1 88.12 265 LEU A N 1
ATOM 2090 C CA . LEU A 1 265 ? 6.691 -14.141 4.277 1 88.12 265 LEU A CA 1
ATOM 2091 C C . LEU A 1 265 ? 7.375 -14.453 2.949 1 88.12 265 LEU A C 1
ATOM 2093 O O . LEU A 1 265 ? 7.848 -15.57 2.736 1 88.12 265 LEU A O 1
ATOM 2097 N N . PRO A 1 266 ? 7.496 -13.43 2.064 1 89.44 266 PRO A N 1
ATOM 2098 C CA . PRO A 1 266 ? 8.203 -13.727 0.817 1 89.44 266 PRO A CA 1
ATOM 2099 C C . PRO A 1 266 ? 9.625 -14.227 1.052 1 89.44 266 PRO A C 1
ATOM 2101 O O . PRO A 1 266 ? 10.102 -15.117 0.333 1 89.44 266 PRO A O 1
ATOM 2104 N N . ARG A 1 267 ? 10.258 -13.734 2.008 1 83.31 267 ARG A N 1
ATOM 2105 C CA . ARG A 1 267 ? 11.625 -14.164 2.311 1 83.31 267 ARG A CA 1
ATOM 2106 C C . ARG A 1 267 ? 11.633 -15.578 2.895 1 83.31 267 ARG A C 1
ATOM 2108 O O . ARG A 1 267 ? 12.531 -16.359 2.609 1 83.31 267 ARG A O 1
ATOM 2115 N N . PHE A 1 268 ? 10.703 -15.859 3.701 1 85.31 268 PHE A N 1
ATOM 2116 C CA . PHE A 1 268 ? 10.625 -17.172 4.332 1 85.31 268 PHE A CA 1
ATOM 2117 C C . PHE A 1 268 ? 10.398 -18.25 3.293 1 85.31 268 PHE A C 1
ATOM 2119 O O . PHE A 1 268 ? 11.047 -19.312 3.33 1 85.31 268 PHE A O 1
ATOM 2126 N N . VAL A 1 269 ? 9.5 -17.984 2.332 1 90.62 269 VAL A N 1
ATOM 2127 C CA . VAL A 1 269 ? 9.141 -19 1.338 1 90.62 269 VAL A CA 1
ATOM 2128 C C . VAL A 1 269 ? 10.188 -19.016 0.227 1 90.62 269 VAL A C 1
ATOM 2130 O O . VAL A 1 269 ? 10.266 -19.984 -0.543 1 90.62 269 VAL A O 1
ATOM 2133 N N . GLY A 1 270 ? 10.961 -18.031 0.101 1 87.69 270 GLY A N 1
ATOM 2134 C CA . GLY A 1 270 ? 11.961 -17.938 -0.955 1 87.69 270 GLY A CA 1
ATOM 2135 C C . GLY A 1 270 ? 11.375 -17.547 -2.295 1 87.69 270 GLY A C 1
ATOM 2136 O O . GLY A 1 270 ? 11.773 -18.062 -3.336 1 87.69 270 GLY A O 1
ATOM 2137 N N . SER A 1 271 ? 10.453 -16.672 -2.211 1 91.19 271 SER A N 1
ATOM 2138 C CA . SER A 1 271 ? 9.789 -16.219 -3.426 1 91.19 271 SER A CA 1
ATOM 2139 C C . SER A 1 271 ? 10.68 -15.289 -4.238 1 91.19 271 SER A C 1
ATOM 2141 O O . SER A 1 271 ? 11.273 -14.359 -3.691 1 91.19 271 SER A O 1
ATOM 2143 N N . ASP A 1 272 ? 10.766 -15.492 -5.547 1 91.69 272 ASP A N 1
ATOM 2144 C CA . ASP A 1 272 ? 11.555 -14.672 -6.465 1 91.69 272 ASP A CA 1
ATOM 2145 C C . ASP A 1 272 ? 10.758 -13.469 -6.945 1 91.69 272 ASP A C 1
ATOM 2147 O O . ASP A 1 272 ? 11.336 -12.445 -7.336 1 91.69 272 ASP A O 1
ATOM 2151 N N . VAL A 1 273 ? 9.516 -13.656 -6.91 1 94.81 273 VAL A N 1
ATOM 2152 C CA . VAL A 1 273 ? 8.641 -12.602 -7.422 1 94.81 273 VAL A CA 1
ATOM 2153 C C . VAL A 1 273 ? 7.391 -12.508 -6.551 1 94.81 273 VAL A C 1
ATOM 2155 O O . VAL A 1 273 ? 6.906 -13.516 -6.031 1 94.81 273 VAL A O 1
ATOM 2158 N N . ILE A 1 274 ? 6.949 -11.312 -6.348 1 96 274 ILE A N 1
ATOM 2159 C CA . ILE A 1 274 ? 5.691 -11.07 -5.645 1 96 274 ILE A CA 1
ATOM 2160 C C . ILE A 1 274 ? 4.645 -10.555 -6.629 1 96 274 ILE A C 1
ATOM 2162 O O . ILE A 1 274 ? 4.848 -9.531 -7.285 1 96 274 ILE A O 1
ATOM 2166 N N . PHE A 1 275 ? 3.623 -11.273 -6.742 1 97.12 275 PHE A N 1
ATOM 2167 C CA . PHE A 1 275 ? 2.498 -10.867 -7.574 1 97.12 275 PHE A CA 1
ATOM 2168 C C . PHE A 1 275 ? 1.439 -10.148 -6.746 1 97.12 275 PHE A C 1
ATOM 2170 O O . PHE A 1 275 ? 0.857 -10.734 -5.832 1 97.12 275 PHE A O 1
ATOM 2177 N N . LEU A 1 276 ? 1.21 -8.914 -7.094 1 96.19 276 LEU A N 1
ATOM 2178 C CA . LEU A 1 276 ? 0.232 -8.117 -6.363 1 96.19 276 LEU A CA 1
ATOM 2179 C C . LEU A 1 276 ? -0.926 -7.711 -7.266 1 96.19 276 LEU A C 1
ATOM 2181 O O . LEU A 1 276 ? -0.72 -7.391 -8.438 1 96.19 276 LEU A O 1
ATOM 2185 N N . SER A 1 277 ? -2.094 -7.734 -6.629 1 94.44 277 SER A N 1
ATOM 2186 C CA . SER A 1 277 ? -3.184 -7.07 -7.336 1 94.44 277 SER A CA 1
ATOM 2187 C C . SER A 1 277 ? -2.85 -5.609 -7.617 1 94.44 277 SER A C 1
ATOM 2189 O O . SER A 1 277 ? -2.207 -4.945 -6.797 1 94.44 277 SER A O 1
ATOM 2191 N N . GLN A 1 278 ? -3.279 -5.125 -8.742 1 94 278 GLN A N 1
ATOM 2192 C CA . GLN A 1 278 ? -3.021 -3.73 -9.078 1 94 278 GLN A CA 1
ATOM 2193 C C . GLN A 1 278 ? -3.543 -2.797 -7.984 1 94 278 GLN A C 1
ATOM 2195 O O . GLN A 1 278 ? -2.982 -1.722 -7.762 1 94 278 GLN A O 1
ATOM 2200 N N . ASN A 1 279 ? -4.52 -3.188 -7.273 1 94 279 ASN A N 1
ATOM 2201 C CA . ASN A 1 279 ? -5.141 -2.369 -6.234 1 94 279 ASN A CA 1
ATOM 2202 C C . ASN A 1 279 ? -4.312 -2.369 -4.953 1 94 279 ASN A C 1
ATOM 2204 O O . ASN A 1 279 ? -4.578 -1.59 -4.035 1 94 279 ASN A O 1
ATOM 2208 N N . ASP A 1 280 ? -3.344 -3.234 -4.891 1 94.56 280 ASP A N 1
ATOM 2209 C CA . ASP A 1 280 ? -2.52 -3.336 -3.689 1 94.56 280 ASP A CA 1
ATOM 2210 C C . ASP A 1 280 ? -1.133 -2.742 -3.924 1 94.56 280 ASP A C 1
ATOM 2212 O O . ASP A 1 280 ? -0.31 -2.689 -3.008 1 94.56 280 ASP A O 1
ATOM 2216 N N . VAL A 1 281 ? -0.905 -2.246 -5.082 1 94.88 281 VAL A N 1
ATOM 2217 C CA . VAL A 1 281 ? 0.427 -1.772 -5.441 1 94.88 281 VAL A CA 1
ATOM 2218 C C . VAL A 1 281 ? 0.619 -0.342 -4.941 1 94.88 281 VAL A C 1
ATOM 2220 O O . VAL A 1 281 ? -0.278 0.494 -5.078 1 94.88 281 VAL A O 1
ATOM 2223 N N . ASN A 1 282 ? 1.652 -0.135 -4.34 1 92.81 282 ASN A N 1
ATOM 2224 C CA . ASN A 1 282 ? 2.137 1.217 -4.086 1 92.81 282 ASN A CA 1
ATOM 2225 C C . ASN A 1 282 ? 3.629 1.344 -4.391 1 92.81 282 ASN A C 1
ATOM 2227 O O . ASN A 1 282 ? 4.367 0.362 -4.305 1 92.81 282 ASN A O 1
ATOM 2231 N N . VAL A 1 283 ? 4.012 2.498 -4.734 1 93.94 283 VAL A N 1
ATOM 2232 C CA . VAL A 1 283 ? 5.336 2.76 -5.297 1 93.94 283 VAL A CA 1
ATOM 2233 C C . VAL A 1 283 ? 6.406 2.479 -4.246 1 93.94 283 VAL A C 1
ATOM 2235 O O . VAL A 1 283 ? 7.441 1.879 -4.551 1 93.94 283 VAL A O 1
ATOM 2238 N N . ASN A 1 284 ? 6.211 2.84 -3.068 1 91.25 284 ASN A N 1
ATOM 2239 C CA . ASN A 1 284 ? 7.215 2.65 -2.027 1 91.25 284 ASN A CA 1
ATOM 2240 C C . ASN A 1 284 ? 7.441 1.171 -1.729 1 91.25 284 ASN A C 1
ATOM 2242 O O . ASN A 1 284 ? 8.57 0.755 -1.45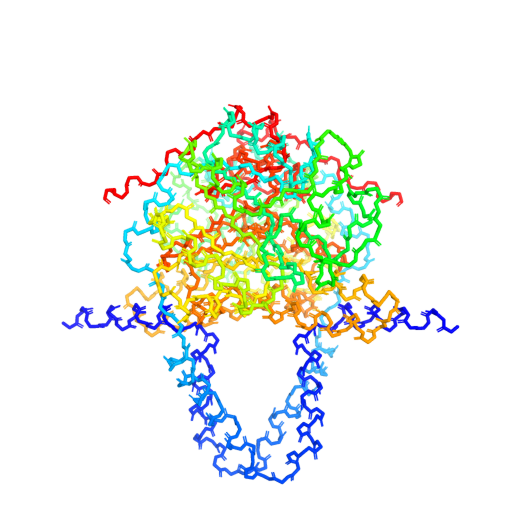3 1 91.25 284 ASN A O 1
ATOM 2246 N N . PHE A 1 285 ? 6.414 0.404 -1.768 1 91.88 285 PHE A N 1
ATOM 2247 C CA . PHE A 1 285 ? 6.566 -1.038 -1.607 1 91.88 285 PHE A CA 1
ATOM 2248 C C . PHE A 1 285 ? 7.426 -1.62 -2.723 1 91.88 285 PHE A C 1
ATOM 2250 O O . PHE A 1 285 ? 8.289 -2.465 -2.473 1 91.88 285 PHE A O 1
ATOM 2257 N N . VAL A 1 286 ? 7.137 -1.205 -3.922 1 94.75 286 VAL A N 1
ATOM 2258 C CA . VAL A 1 286 ? 7.875 -1.674 -5.09 1 94.75 286 VAL A CA 1
ATOM 2259 C C . VAL A 1 286 ? 9.359 -1.333 -4.934 1 94.75 286 VAL A C 1
ATOM 2261 O O . VAL A 1 286 ? 10.227 -2.174 -5.188 1 94.75 286 VAL A O 1
ATOM 2264 N N . LYS A 1 287 ? 9.625 -0.123 -4.496 1 91 287 LYS A N 1
ATOM 2265 C CA . LYS A 1 287 ? 11.008 0.307 -4.301 1 91 287 LYS A CA 1
ATOM 2266 C C . LYS A 1 287 ? 11.695 -0.534 -3.23 1 91 287 LYS A C 1
ATOM 2268 O O . LYS A 1 287 ? 12.852 -0.923 -3.391 1 91 287 LYS A O 1
ATOM 2273 N N . GLU A 1 288 ? 10.992 -0.817 -2.211 1 86.44 288 GLU A N 1
ATOM 2274 C CA . GLU A 1 288 ? 11.547 -1.637 -1.138 1 86.44 288 GLU A CA 1
ATOM 2275 C C . GLU A 1 288 ? 11.828 -3.057 -1.617 1 86.44 288 GLU A C 1
ATOM 2277 O O . GLU A 1 288 ? 12.859 -3.639 -1.275 1 86.44 288 GLU A O 1
ATOM 2282 N N . ALA A 1 289 ? 10.898 -3.615 -2.338 1 88.5 289 ALA A N 1
ATOM 2283 C CA . ALA A 1 289 ? 11.086 -4.961 -2.879 1 88.5 289 ALA A CA 1
ATOM 2284 C C . ALA A 1 289 ? 12.312 -5.027 -3.777 1 88.5 289 ALA A C 1
ATOM 2286 O O . ALA A 1 289 ? 13.109 -5.965 -3.686 1 88.5 289 ALA A O 1
ATOM 2287 N N . LYS A 1 290 ? 12.445 -4.02 -4.605 1 86.06 290 LYS A N 1
ATOM 2288 C CA . LYS A 1 290 ? 13.594 -3.951 -5.508 1 86.06 290 LYS A CA 1
ATOM 2289 C C . LYS A 1 290 ? 14.906 -3.889 -4.73 1 86.06 290 LYS A C 1
ATOM 2291 O O . LYS A 1 290 ? 15.883 -4.535 -5.105 1 86.06 290 LYS A O 1
ATOM 2296 N N . SER A 1 291 ? 14.852 -3.107 -3.682 1 80.88 291 SER A N 1
ATOM 2297 C CA . SER A 1 291 ? 16.047 -2.988 -2.861 1 80.88 291 SER A CA 1
ATOM 2298 C C . SER A 1 291 ? 16.422 -4.324 -2.219 1 80.88 291 SER A C 1
ATOM 2300 O O . SER A 1 291 ? 17.578 -4.555 -1.871 1 80.88 291 SER A O 1
ATOM 2302 N N . ARG A 1 292 ? 15.422 -5.238 -2.129 1 76.75 292 ARG A N 1
ATOM 2303 C CA . ARG A 1 292 ? 15.641 -6.562 -1.557 1 76.75 292 ARG A CA 1
ATOM 2304 C C . ARG A 1 292 ? 15.797 -7.613 -2.65 1 76.75 292 ARG A C 1
ATOM 2306 O O . ARG A 1 292 ? 15.695 -8.812 -2.385 1 76.75 292 ARG A O 1
ATOM 2313 N N . LYS A 1 293 ? 15.828 -7.184 -3.844 1 78.69 293 LYS A N 1
ATOM 2314 C CA . LYS A 1 293 ? 16.062 -8.039 -5.004 1 78.69 293 LYS A CA 1
ATOM 2315 C C . LYS A 1 293 ? 14.859 -8.938 -5.277 1 78.69 293 LYS A C 1
ATOM 2317 O O . LYS A 1 293 ? 15.016 -10.102 -5.645 1 78.69 293 LYS A O 1
ATOM 2322 N N . MET A 1 294 ? 13.797 -8.477 -4.93 1 85.06 294 MET A N 1
ATOM 2323 C CA . MET A 1 294 ? 12.547 -9.156 -5.262 1 85.06 294 MET A CA 1
ATOM 2324 C C . MET A 1 294 ? 11.789 -8.398 -6.348 1 85.06 294 MET A C 1
ATOM 2326 O O . MET A 1 294 ? 11.742 -7.168 -6.336 1 85.06 294 MET A O 1
ATOM 2330 N N . MET A 1 295 ? 11.344 -9.141 -7.199 1 91.31 295 MET A N 1
ATOM 2331 C CA . MET A 1 295 ? 10.562 -8.539 -8.273 1 91.31 295 MET A CA 1
ATOM 2332 C C . MET A 1 295 ? 9.086 -8.438 -7.887 1 91.31 295 MET A C 1
ATOM 2334 O O . MET A 1 295 ? 8.57 -9.281 -7.16 1 91.31 295 MET A O 1
ATOM 2338 N N . VAL A 1 296 ? 8.508 -7.348 -8.336 1 96 296 VAL A N 1
ATOM 2339 C CA . VAL A 1 296 ? 7.074 -7.176 -8.117 1 96 296 VAL A CA 1
ATOM 2340 C C . VAL A 1 296 ? 6.355 -7.094 -9.461 1 96 296 VAL A C 1
ATOM 2342 O O . VAL A 1 296 ? 6.805 -6.387 -10.367 1 96 296 VAL A O 1
ATOM 2345 N N . VAL A 1 297 ? 5.332 -7.844 -9.602 1 97.56 297 VAL A N 1
ATOM 2346 C CA . VAL A 1 297 ? 4.508 -7.824 -10.805 1 97.56 297 VAL A CA 1
ATOM 2347 C C . VAL A 1 297 ? 3.051 -7.566 -10.438 1 97.56 297 VAL A C 1
ATOM 2349 O O . VAL A 1 297 ? 2.543 -8.133 -9.461 1 97.56 297 VAL A O 1
ATOM 2352 N N . ALA A 1 298 ? 2.443 -6.691 -11.164 1 97.69 298 ALA A N 1
ATOM 2353 C CA . ALA A 1 298 ? 1.046 -6.367 -10.891 1 97.69 298 ALA A CA 1
ATOM 2354 C C . ALA A 1 298 ? 0.109 -7.262 -11.695 1 97.69 298 ALA A C 1
ATOM 2356 O O . ALA A 1 298 ? 0.372 -7.551 -12.867 1 97.69 298 ALA A O 1
ATOM 2357 N N . LEU A 1 299 ? -0.959 -7.633 -11.023 1 96.19 299 LEU A N 1
ATOM 2358 C CA . LEU A 1 299 ? -1.968 -8.453 -11.688 1 96.19 299 LEU A CA 1
ATOM 2359 C C . LEU A 1 299 ? -3.23 -7.641 -11.961 1 96.19 299 LEU A C 1
ATOM 2361 O O . LEU A 1 299 ? -3.5 -6.652 -11.281 1 96.19 299 LEU A O 1
ATOM 2365 N N . ASP A 1 300 ? -3.904 -7.941 -12.992 1 92.5 300 ASP A N 1
ATOM 2366 C CA . ASP A 1 300 ? -5.254 -7.477 -13.305 1 92.5 300 ASP A CA 1
ATOM 2367 C C . ASP A 1 300 ? -5.258 -5.98 -13.617 1 92.5 300 ASP A C 1
ATOM 2369 O O . ASP A 1 300 ? -6.145 -5.25 -13.164 1 92.5 300 ASP A O 1
ATOM 2373 N N . ALA A 1 301 ? -4.277 -5.562 -14.273 1 94.31 301 ALA A N 1
ATOM 2374 C CA . ALA A 1 301 ? -4.266 -4.188 -14.758 1 94.31 301 ALA A CA 1
ATOM 2375 C C . ALA A 1 301 ? -4.996 -4.078 -16.094 1 94.31 301 ALA A C 1
ATOM 2377 O O . ALA A 1 301 ? -4.379 -4.191 -17.156 1 94.31 301 ALA A O 1
ATOM 2378 N N . ASP A 1 302 ? -6.25 -3.654 -16.078 1 93.62 302 ASP A N 1
ATOM 2379 C CA . ASP A 1 302 ? -7.07 -3.74 -17.281 1 93.62 302 ASP A CA 1
ATOM 2380 C C . ASP A 1 302 ? -7.371 -2.352 -17.844 1 93.62 302 ASP A C 1
ATOM 2382 O O . ASP A 1 302 ? -7.691 -2.207 -19.031 1 93.62 302 ASP A O 1
ATOM 2386 N N . SER A 1 303 ? -7.297 -1.314 -17.031 1 92.06 303 SER A N 1
ATOM 2387 C CA . SER A 1 303 ? -7.59 0.039 -17.5 1 92.06 303 SER A CA 1
ATOM 2388 C C . SER A 1 303 ? -6.32 0.75 -17.969 1 92.06 303 SER A C 1
ATOM 2390 O O . SER A 1 303 ? -5.238 0.505 -17.438 1 92.06 303 SER A O 1
ATOM 2392 N N . LYS A 1 304 ? -6.52 1.609 -18.875 1 92.31 304 LYS A N 1
ATOM 2393 C CA . LYS A 1 304 ? -5.387 2.326 -19.453 1 92.31 304 LYS A CA 1
ATOM 2394 C C . LYS A 1 304 ? -4.703 3.205 -18.422 1 92.31 304 LYS A C 1
ATOM 2396 O O . LYS A 1 304 ? -3.475 3.209 -18.312 1 92.31 304 LYS A O 1
ATOM 2401 N N . PRO A 1 305 ? -5.43 3.914 -17.578 1 91.62 305 PRO A N 1
ATOM 2402 C CA . PRO A 1 305 ? -4.75 4.719 -16.547 1 91.62 305 PRO A CA 1
ATOM 2403 C C . PRO A 1 305 ? -3.918 3.873 -15.594 1 91.62 305 PRO A C 1
ATOM 2405 O O . PRO A 1 305 ? -2.828 4.285 -15.188 1 91.62 305 PRO A O 1
ATOM 2408 N N . ALA A 1 306 ? -4.473 2.727 -15.297 1 94.25 306 ALA A N 1
ATOM 2409 C CA . ALA A 1 306 ? -3.723 1.834 -14.414 1 94.25 306 ALA A CA 1
ATOM 2410 C C . ALA A 1 306 ? -2.455 1.327 -15.102 1 94.25 306 ALA A C 1
ATOM 2412 O O . ALA A 1 306 ? -1.388 1.282 -14.484 1 94.25 306 ALA A O 1
ATOM 2413 N N . GLN A 1 307 ? -2.602 1 -16.328 1 94.56 307 GLN A N 1
ATOM 2414 C CA . GLN A 1 307 ? -1.461 0.502 -17.094 1 94.56 307 GLN A CA 1
ATOM 2415 C C . GLN A 1 307 ? -0.384 1.573 -17.234 1 94.56 307 GLN A C 1
ATOM 2417 O O . GLN A 1 307 ? 0.802 1.298 -17.047 1 94.56 307 GLN A O 1
ATOM 2422 N N . ASN A 1 308 ? -0.798 2.793 -17.531 1 92.75 308 ASN A N 1
ATOM 2423 C CA . ASN A 1 308 ? 0.144 3.898 -17.672 1 92.75 308 ASN A CA 1
ATOM 2424 C C . ASN A 1 308 ? 0.863 4.199 -16.359 1 92.75 308 ASN A C 1
ATOM 2426 O O . ASN A 1 308 ? 2.064 4.477 -16.359 1 92.75 308 ASN A O 1
ATOM 2430 N N . TRP A 1 309 ? 0.111 4.16 -15.336 1 94.31 309 TRP A N 1
ATOM 2431 C CA . TRP A 1 309 ? 0.686 4.43 -14.023 1 94.31 309 TRP A CA 1
ATOM 2432 C C . TRP A 1 309 ? 1.689 3.348 -13.633 1 94.31 309 TRP A C 1
ATOM 2434 O O . TRP A 1 309 ? 2.775 3.65 -13.133 1 94.31 309 TRP A O 1
ATOM 2444 N N . LEU A 1 310 ? 1.352 2.094 -13.891 1 95.81 310 LEU A N 1
ATOM 2445 C CA . LEU A 1 310 ? 2.246 0.987 -13.57 1 95.81 310 LEU A CA 1
ATOM 2446 C C . LEU A 1 310 ? 3.527 1.067 -14.391 1 95.81 310 LEU A C 1
ATOM 2448 O O . LEU A 1 310 ? 4.613 0.785 -13.883 1 95.81 310 LEU A O 1
ATOM 2452 N N . HIS A 1 311 ? 3.354 1.484 -15.586 1 92.5 311 HIS A N 1
ATOM 2453 C CA . HIS A 1 311 ? 4.492 1.567 -16.5 1 92.5 311 HIS A CA 1
ATOM 2454 C C . HIS A 1 311 ? 5.348 2.793 -16.203 1 92.5 311 HIS A C 1
ATOM 2456 O O . HIS A 1 311 ? 6.57 2.688 -16.078 1 92.5 311 HIS A O 1
ATOM 2462 N N . ASP A 1 312 ? 4.742 3.93 -16 1 92.81 312 ASP A N 1
ATOM 2463 C CA . ASP A 1 312 ? 5.473 5.195 -15.984 1 92.81 312 ASP A CA 1
ATOM 2464 C C . ASP A 1 312 ? 5.859 5.574 -14.555 1 92.81 312 ASP A C 1
ATOM 2466 O O . ASP A 1 312 ? 6.848 6.285 -14.344 1 92.81 312 ASP A O 1
ATOM 2470 N N . VAL A 1 313 ? 5.086 5.16 -13.594 1 94.12 313 VAL A N 1
ATOM 2471 C CA . VAL A 1 313 ? 5.297 5.629 -12.227 1 94.12 313 VAL A CA 1
ATOM 2472 C C . VAL A 1 313 ? 5.84 4.492 -11.367 1 94.12 313 VAL A C 1
ATOM 2474 O O . VAL A 1 313 ? 6.977 4.559 -10.891 1 94.12 313 VAL A O 1
ATOM 2477 N N . ALA A 1 314 ? 5.113 3.424 -11.312 1 94 314 ALA A N 1
ATOM 2478 C CA . ALA A 1 314 ? 5.562 2.301 -10.492 1 94 314 ALA A CA 1
ATOM 2479 C C . ALA A 1 314 ? 6.707 1.553 -11.172 1 94 314 ALA A C 1
ATOM 2481 O O . ALA A 1 314 ? 7.539 0.939 -10.5 1 94 314 ALA A O 1
ATOM 2482 N N . LYS A 1 315 ? 6.754 1.543 -12.492 1 93.88 315 LYS A N 1
ATOM 2483 C CA . LYS A 1 315 ? 7.797 0.936 -13.32 1 93.88 315 LYS A CA 1
ATOM 2484 C C . LYS A 1 315 ? 7.918 -0.559 -13.039 1 93.88 315 LYS A C 1
ATOM 2486 O O . LYS A 1 315 ? 9.016 -1.063 -12.789 1 93.88 315 LYS A O 1
ATOM 2491 N N . ILE A 1 316 ? 6.824 -1.201 -13.016 1 95.75 316 ILE A N 1
ATOM 2492 C CA . ILE A 1 316 ? 6.793 -2.648 -12.844 1 95.75 316 ILE A CA 1
ATOM 2493 C C . ILE A 1 316 ? 5.961 -3.285 -13.953 1 95.75 316 ILE A C 1
ATOM 2495 O O . ILE A 1 316 ? 5.062 -2.648 -14.508 1 95.75 316 ILE A O 1
ATOM 2499 N N . PRO A 1 317 ? 6.352 -4.516 -14.32 1 96 317 PRO A N 1
ATOM 2500 C CA . PRO A 1 317 ? 5.527 -5.219 -15.297 1 96 317 PRO A CA 1
ATOM 2501 C C . PRO A 1 317 ? 4.16 -5.621 -14.742 1 96 317 PRO A C 1
ATOM 2503 O O . PRO A 1 317 ? 3.947 -5.578 -13.531 1 96 317 PRO A O 1
ATOM 2506 N N . TYR A 1 318 ? 3.254 -5.871 -15.68 1 96.75 318 TYR A N 1
ATOM 2507 C CA . TYR A 1 318 ? 1.912 -6.23 -15.227 1 96.75 318 TYR A CA 1
ATOM 2508 C C . TYR A 1 318 ? 1.262 -7.219 -16.188 1 96.75 318 TYR A C 1
ATOM 2510 O O . TYR A 1 318 ? 1.721 -7.387 -17.328 1 96.75 318 TYR A O 1
ATOM 2518 N N . PHE A 1 319 ? 0.327 -7.945 -15.688 1 96.62 319 PHE A N 1
ATOM 2519 C CA . PHE A 1 319 ? -0.549 -8.789 -16.484 1 96.62 319 PHE A CA 1
ATOM 2520 C C . PHE A 1 319 ? -1.905 -8.125 -16.688 1 96.62 319 PHE A C 1
ATOM 2522 O O . PHE A 1 319 ? -2.389 -7.41 -15.812 1 96.62 319 PHE A O 1
ATOM 2529 N N . THR A 1 320 ? -2.459 -8.25 -17.828 1 96.25 320 THR A N 1
ATOM 2530 C CA . THR A 1 320 ? -3.779 -7.715 -18.141 1 96.25 320 THR A CA 1
ATOM 2531 C C . THR A 1 320 ? -4.715 -8.82 -18.625 1 96.25 320 THR A C 1
ATOM 2533 O O . THR A 1 320 ? -4.266 -9.797 -19.219 1 96.25 320 THR A O 1
ATOM 2536 N N . ARG A 1 321 ? -5.992 -8.734 -18.422 1 95.56 321 ARG A N 1
ATOM 2537 C CA . ARG A 1 321 ? -7.008 -9.672 -18.875 1 95.56 321 ARG A CA 1
ATOM 2538 C C . ARG A 1 321 ? -7.562 -9.258 -20.234 1 95.56 321 ARG A C 1
ATOM 2540 O O . ARG A 1 321 ? -8.234 -10.047 -20.906 1 95.56 321 ARG A O 1
ATOM 2547 N N . ASN A 1 322 ? -7.27 -7.984 -20.547 1 93.19 322 ASN A N 1
ATOM 2548 C CA . ASN A 1 322 ? -7.668 -7.484 -21.844 1 93.19 322 ASN A CA 1
ATOM 2549 C C . ASN A 1 322 ? -6.633 -7.824 -22.922 1 93.19 322 ASN A C 1
ATOM 2551 O O . ASN A 1 322 ? -5.785 -6.992 -23.25 1 93.19 322 ASN A O 1
ATOM 2555 N N . LEU A 1 323 ? -6.797 -8.945 -23.516 1 90.94 323 LEU A N 1
ATOM 2556 C CA . LEU A 1 323 ? -5.793 -9.484 -24.438 1 90.94 323 LEU A CA 1
ATOM 2557 C C . LEU A 1 323 ? -5.809 -8.742 -25.766 1 90.94 323 LEU A C 1
ATOM 2559 O O . LEU A 1 323 ? -4.781 -8.641 -26.438 1 90.94 323 LEU A O 1
ATOM 2563 N N . LYS A 1 324 ? -6.895 -8.195 -26.078 1 83.31 324 LYS A N 1
ATOM 2564 C CA . LYS A 1 324 ? -7.047 -7.52 -27.359 1 83.31 324 LYS A CA 1
ATOM 2565 C C . LYS A 1 324 ? -6.371 -6.148 -27.344 1 83.31 324 LYS A C 1
ATOM 2567 O O . LYS A 1 324 ? -5.938 -5.652 -28.391 1 83.31 324 LYS A O 1
ATOM 2572 N N . ASN A 1 325 ? -6.281 -5.578 -26.188 1 75.19 325 ASN A N 1
ATOM 2573 C CA . ASN A 1 325 ? -5.754 -4.223 -26.078 1 75.19 325 ASN A CA 1
ATOM 2574 C C . ASN A 1 325 ? -4.297 -4.223 -25.641 1 75.19 325 ASN A C 1
ATOM 2576 O O . ASN A 1 325 ? -3.773 -3.193 -25.203 1 75.19 325 ASN A O 1
ATOM 2580 N N . MET A 1 326 ? -3.658 -5.27 -25.781 1 77.5 326 MET A N 1
ATOM 2581 C CA . MET A 1 326 ? -2.285 -5.371 -25.297 1 77.5 326 MET A CA 1
ATOM 2582 C C . MET A 1 326 ? -1.31 -4.738 -26.281 1 77.5 326 MET A C 1
ATOM 2584 O O . MET A 1 326 ? -0.219 -4.312 -25.891 1 77.5 326 MET A O 1
ATOM 2588 N N . ASP A 1 327 ? -1.574 -4.703 -27.453 1 63.59 327 ASP A N 1
ATOM 2589 C CA . ASP A 1 327 ? -0.68 -4.168 -28.469 1 63.59 327 ASP A CA 1
ATOM 2590 C C . ASP A 1 327 ? -0.355 -2.701 -28.203 1 63.59 327 ASP A C 1
ATOM 2592 O O . ASP A 1 327 ? 0.735 -2.23 -28.531 1 63.59 327 ASP A O 1
ATOM 2596 N N . GLY A 1 328 ? -1.186 -1.995 -27.594 1 58.97 328 GLY A N 1
ATOM 2597 C CA . GLY A 1 328 ? -0.931 -0.58 -27.375 1 58.97 328 GLY A CA 1
ATOM 2598 C C . GLY A 1 328 ? -0.203 -0.299 -26.078 1 58.97 328 GLY A C 1
ATOM 2599 O O . GLY A 1 328 ? -0.002 0.86 -25.703 1 58.97 328 GLY A O 1
ATOM 2600 N N . ALA A 1 329 ? 0.218 -1.38 -25.531 1 60.56 329 ALA A N 1
ATOM 2601 C CA . ALA A 1 329 ? 0.84 -1.16 -24.234 1 60.56 329 ALA A CA 1
ATOM 2602 C C . ALA A 1 329 ? 2.293 -0.722 -24.391 1 60.56 329 ALA A C 1
ATOM 2604 O O . ALA A 1 329 ? 2.984 -1.152 -25.312 1 60.56 329 ALA A O 1
ATOM 2605 N N . LYS A 1 330 ? 2.662 0.329 -23.672 1 56.34 330 LYS A N 1
ATOM 2606 C CA . LYS A 1 330 ? 4.02 0.862 -23.656 1 56.34 330 LYS A CA 1
ATOM 2607 C C . LYS A 1 330 ? 5.004 -0.169 -23.109 1 56.34 330 LYS A C 1
ATOM 2609 O O . LYS A 1 330 ? 4.707 -0.869 -22.141 1 56.34 330 LYS A O 1
ATOM 2614 N N . HIS A 1 331 ? 5.879 -0.71 -23.953 1 48.88 331 HIS A N 1
ATOM 2615 C CA . HIS A 1 331 ? 6.879 -1.679 -23.516 1 48.88 331 HIS A CA 1
ATOM 2616 C C . HIS A 1 331 ? 7.961 -1.013 -22.672 1 48.88 331 HIS A C 1
ATOM 2618 O O . HIS A 1 331 ? 8.461 0.058 -23.031 1 48.88 331 HIS A O 1
ATOM 2624 N N . THR A 1 332 ? 7.914 -1.256 -21.312 1 46.25 332 THR A N 1
ATOM 2625 C CA . THR A 1 332 ? 8.945 -0.738 -20.422 1 46.25 332 THR A CA 1
ATOM 2626 C C . THR A 1 332 ? 10.305 -1.329 -20.766 1 46.25 332 THR A C 1
ATOM 2628 O O . THR A 1 332 ? 10.453 -2.549 -20.875 1 46.25 332 THR A O 1
ATOM 2631 N N . GLU A 1 333 ? 11.18 -0.878 -21.5 1 36.53 333 GLU A N 1
ATOM 2632 C CA . GLU A 1 333 ? 12.555 -1.352 -21.359 1 36.53 333 GLU A CA 1
ATOM 2633 C C . GLU A 1 333 ? 13.023 -1.256 -19.906 1 36.53 333 GLU A C 1
ATOM 2635 O O . GLU A 1 333 ? 13.07 -0.164 -19.328 1 36.53 333 GLU A O 1
ATOM 2640 N N . ALA A 1 334 ? 12.805 -2.268 -19.125 1 36.62 334 ALA A N 1
ATOM 2641 C CA . ALA A 1 334 ? 13.375 -2.271 -17.766 1 36.62 334 ALA A CA 1
ATOM 2642 C C . ALA A 1 334 ? 14.812 -1.774 -17.781 1 36.62 334 ALA A C 1
ATOM 2644 O O . ALA A 1 334 ? 15.484 -1.826 -18.812 1 36.62 334 ALA A O 1
ATOM 2645 N N . ALA A 1 335 ? 15.461 -1.817 -16.375 1 32.28 335 ALA A N 1
ATOM 2646 C CA . ALA A 1 335 ? 16.703 -1.271 -15.828 1 32.28 335 ALA A CA 1
ATOM 2647 C C . ALA A 1 335 ? 17.906 -1.781 -16.609 1 32.28 335 ALA A C 1
ATOM 2649 O O . ALA A 1 335 ? 18.156 -2.988 -16.656 1 32.28 335 ALA A O 1
ATOM 2650 N N . LYS A 1 336 ? 18.484 -1.267 -17.547 1 30.78 336 LYS A N 1
ATOM 2651 C CA . LYS A 1 336 ? 19.938 -1.377 -17.734 1 30.78 336 LYS A CA 1
ATOM 2652 C C . LYS A 1 336 ? 20.672 -1.194 -16.406 1 30.78 336 LYS A C 1
ATOM 2654 O O . LYS A 1 336 ? 20.547 -0.149 -15.766 1 30.78 336 LYS A O 1
ATOM 2659 N N . GLU A 1 337 ? 20.641 -2.156 -15.445 1 27.31 337 GLU A N 1
ATOM 2660 C CA . GLU A 1 337 ? 21.75 -2.068 -14.508 1 27.31 337 GLU A CA 1
ATOM 2661 C C . GLU A 1 337 ? 22.984 -1.492 -15.172 1 27.31 337 GLU A C 1
ATOM 2663 O O . GLU A 1 337 ? 23.531 -2.084 -16.109 1 27.31 337 GLU A O 1
ATOM 2668 N N . GLU A 1 338 ? 23.047 -0.129 -15.492 1 23.58 338 GLU A N 1
ATOM 2669 C CA . GLU A 1 338 ? 24.453 0.267 -15.422 1 23.58 338 GLU A CA 1
ATOM 2670 C C . GLU A 1 338 ? 25.031 0.01 -14.031 1 23.58 338 GLU A C 1
ATOM 2672 O O . GLU A 1 338 ? 24.359 0.223 -13.023 1 23.58 338 GLU A O 1
ATOM 2677 N N . MET B 1 1 ? 37.125 0.873 9.289 1 31.86 1 MET B N 1
ATOM 2678 C CA . MET B 1 1 ? 36.156 0.855 10.383 1 31.86 1 MET B CA 1
ATOM 2679 C C . MET B 1 1 ? 34.75 1.114 9.867 1 31.86 1 MET B C 1
ATOM 2681 O O . MET B 1 1 ? 33.75 0.706 10.492 1 31.86 1 MET B O 1
ATOM 2685 N N . ASP B 1 2 ? 34.531 1.903 8.789 1 45.97 2 ASP B N 1
ATOM 2686 C CA . ASP B 1 2 ? 33.312 2.428 8.18 1 45.97 2 ASP B CA 1
ATOM 2687 C C . ASP B 1 2 ? 32.594 1.34 7.406 1 45.97 2 ASP B C 1
ATOM 2689 O O . ASP B 1 2 ? 31.359 1.331 7.363 1 45.97 2 ASP B O 1
ATOM 2693 N N . THR B 1 3 ? 33.312 0.364 6.949 1 52.97 3 THR B N 1
ATOM 2694 C CA . THR B 1 3 ? 32.781 -0.673 6.062 1 52.97 3 THR B CA 1
ATOM 2695 C C . THR B 1 3 ? 31.969 -1.692 6.848 1 52.97 3 THR B C 1
ATOM 2697 O O . THR B 1 3 ? 30.938 -2.166 6.367 1 52.97 3 THR B O 1
ATOM 2700 N N . VAL B 1 4 ? 32.406 -2.016 8.023 1 45.97 4 VAL B N 1
ATOM 2701 C CA . 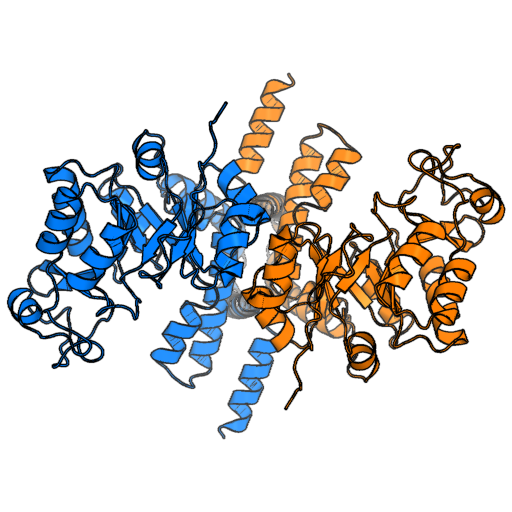VAL B 1 4 ? 31.734 -3.016 8.852 1 45.97 4 VAL B CA 1
ATOM 2702 C C . VAL B 1 4 ? 30.375 -2.482 9.305 1 45.97 4 VAL B C 1
ATOM 2704 O O . VAL B 1 4 ? 29.375 -3.205 9.281 1 45.97 4 VAL B O 1
ATOM 2707 N N . THR B 1 5 ? 30.359 -1.296 9.656 1 45.97 5 THR B N 1
ATOM 2708 C CA . THR B 1 5 ? 29.125 -0.68 10.109 1 45.97 5 THR B CA 1
ATOM 2709 C C . THR B 1 5 ? 28.094 -0.639 8.984 1 45.97 5 THR B C 1
ATOM 2711 O O . THR B 1 5 ? 26.891 -0.833 9.219 1 45.97 5 THR B O 1
ATOM 2714 N N . ASP B 1 6 ? 28.531 -0.406 7.84 1 47.62 6 ASP B N 1
ATOM 2715 C CA . ASP B 1 6 ? 27.625 -0.414 6.691 1 47.62 6 ASP B CA 1
ATOM 2716 C C . ASP B 1 6 ? 27.078 -1.815 6.434 1 47.62 6 ASP B C 1
ATOM 2718 O O . ASP B 1 6 ? 25.891 -1.977 6.109 1 47.62 6 ASP B O 1
ATOM 2722 N N . HIS B 1 7 ? 27.984 -2.768 6.582 1 50.28 7 HIS B N 1
ATOM 2723 C CA . HIS B 1 7 ? 27.547 -4.145 6.375 1 50.28 7 HIS B CA 1
ATOM 2724 C C . HIS B 1 7 ? 26.531 -4.566 7.43 1 50.28 7 HIS B C 1
ATOM 2726 O O . HIS B 1 7 ? 25.562 -5.258 7.121 1 50.28 7 HIS B O 1
ATOM 2732 N N . ILE B 1 8 ? 26.797 -4.168 8.586 1 45.31 8 ILE B N 1
ATOM 2733 C CA . ILE B 1 8 ? 25.875 -4.484 9.672 1 45.31 8 ILE B CA 1
ATOM 2734 C C . ILE B 1 8 ? 24.547 -3.76 9.453 1 45.31 8 ILE B C 1
ATOM 2736 O O . ILE B 1 8 ? 23.484 -4.348 9.617 1 45.31 8 ILE B O 1
ATOM 2740 N N . SER B 1 9 ? 24.672 -2.598 9.062 1 44.91 9 SER B N 1
ATOM 2741 C CA . SER B 1 9 ? 23.469 -1.814 8.781 1 44.91 9 SER B CA 1
ATOM 2742 C C . SER B 1 9 ? 22.641 -2.451 7.668 1 44.91 9 SER B C 1
ATOM 2744 O O . SER B 1 9 ? 21.422 -2.549 7.777 1 44.91 9 SER B O 1
ATOM 2746 N N . ASP B 1 10 ? 23.391 -2.801 6.699 1 45.22 10 ASP B N 1
ATOM 2747 C CA . ASP B 1 10 ? 22.719 -3.459 5.586 1 45.22 10 ASP B CA 1
ATOM 2748 C C . ASP B 1 10 ? 22.078 -4.773 6.031 1 45.22 10 ASP B C 1
ATOM 2750 O O . ASP B 1 10 ? 20.969 -5.113 5.594 1 45.22 10 ASP B O 1
ATOM 2754 N N . PHE B 1 11 ? 22.859 -5.5 6.816 1 41.91 11 PHE B N 1
ATOM 2755 C CA . PHE B 1 11 ? 22.359 -6.758 7.348 1 41.91 11 PHE B CA 1
ATOM 2756 C C . PHE B 1 11 ? 21.062 -6.535 8.117 1 41.91 11 PHE B C 1
ATOM 2758 O O . PHE B 1 11 ? 20.078 -7.246 7.91 1 41.91 11 PHE B O 1
ATOM 2765 N N . PHE B 1 12 ? 21.172 -5.645 8.984 1 41.06 12 PHE B N 1
ATOM 2766 C CA . PHE B 1 12 ? 20.016 -5.383 9.844 1 41.06 12 PHE B CA 1
ATOM 2767 C C . PHE B 1 12 ? 18.844 -4.863 9.031 1 41.06 12 PHE B C 1
ATOM 2769 O O . PHE B 1 12 ? 17.688 -5.262 9.258 1 41.06 12 PHE B O 1
ATOM 2776 N N . THR B 1 13 ? 19.156 -4.012 8.172 1 41.97 13 THR B N 1
ATOM 2777 C CA . THR B 1 13 ? 18.062 -3.447 7.379 1 41.97 13 THR B CA 1
ATOM 2778 C C . THR B 1 13 ? 17.484 -4.496 6.438 1 41.97 13 THR B C 1
ATOM 2780 O O . THR B 1 13 ? 16.297 -4.453 6.109 1 41.97 13 THR B O 1
ATOM 2783 N N . SER B 1 14 ? 18.422 -5.273 5.965 1 41.38 14 SER B N 1
ATOM 2784 C CA . SER B 1 14 ? 18 -6.254 4.977 1 41.38 14 SER B CA 1
ATOM 2785 C C . SER B 1 14 ? 17.234 -7.402 5.629 1 41.38 14 SER B C 1
ATOM 2787 O O . SER B 1 14 ? 16.312 -7.965 5.031 1 41.38 14 SER B O 1
ATOM 2789 N N . HIS B 1 15 ? 17.75 -7.809 6.797 1 40.81 15 HIS B N 1
ATOM 2790 C CA . HIS B 1 15 ? 17.219 -9.062 7.328 1 40.81 15 HIS B CA 1
ATOM 2791 C C . HIS B 1 15 ? 16.281 -8.82 8.5 1 40.81 15 HIS B C 1
ATOM 2793 O O . HIS B 1 15 ? 15.469 -9.688 8.844 1 40.81 15 HIS B O 1
ATOM 2799 N N . LEU B 1 16 ? 16.469 -7.684 9.141 1 38.94 16 LEU B N 1
ATOM 2800 C CA . LEU B 1 16 ? 15.68 -7.512 10.359 1 38.94 16 LEU B CA 1
ATOM 2801 C C . LEU B 1 16 ? 14.727 -6.328 10.234 1 38.94 16 LEU B C 1
ATOM 2803 O O . LEU B 1 16 ? 15.164 -5.191 10.047 1 38.94 16 LEU B O 1
ATOM 2807 N N . THR B 1 17 ? 13.594 -6.598 9.93 1 43.12 17 THR B N 1
ATOM 2808 C CA . THR B 1 17 ? 12.602 -5.527 9.875 1 43.12 17 THR B CA 1
ATOM 2809 C C . THR B 1 17 ? 12.43 -4.879 11.25 1 43.12 17 THR B C 1
ATOM 2811 O O . THR B 1 17 ? 12.812 -5.457 12.266 1 43.12 17 THR B O 1
ATOM 2814 N N . GLY B 1 18 ? 12.07 -3.576 11.242 1 39.94 18 GLY B N 1
ATOM 2815 C CA . GLY B 1 18 ? 11.883 -2.771 12.438 1 39.94 18 GLY B CA 1
ATOM 2816 C C . GLY B 1 18 ? 11.125 -3.5 13.531 1 39.94 18 GLY B C 1
ATOM 2817 O O . GLY B 1 18 ? 11.609 -3.6 14.664 1 39.94 18 GLY B O 1
ATOM 2818 N N . PRO B 1 19 ? 9.984 -4.008 13.242 1 41.16 19 PRO B N 1
ATOM 2819 C CA . PRO B 1 19 ? 9.234 -4.688 14.305 1 41.16 19 PRO B CA 1
ATOM 2820 C C . PRO B 1 19 ? 10 -5.867 14.898 1 41.16 19 PRO B C 1
ATOM 2822 O O . PRO B 1 19 ? 9.945 -6.09 16.109 1 41.16 19 PRO B O 1
ATOM 2825 N N . LEU B 1 20 ? 10.711 -6.441 14.07 1 44.34 20 LEU B N 1
ATOM 2826 C CA . LEU B 1 20 ? 11.477 -7.574 14.578 1 44.34 20 LEU B CA 1
ATOM 2827 C C . LEU B 1 20 ? 12.586 -7.105 15.516 1 44.34 20 LEU B C 1
ATOM 2829 O O . LEU B 1 20 ? 12.82 -7.723 16.562 1 44.34 20 LEU B O 1
ATOM 2833 N N . LEU B 1 21 ? 13.125 -6.074 15.086 1 43.59 21 LEU B N 1
ATOM 2834 C CA . LEU B 1 21 ? 14.188 -5.543 15.93 1 43.59 21 LEU B CA 1
ATOM 2835 C C . LEU B 1 21 ? 13.625 -5.051 17.266 1 43.59 21 LEU B C 1
ATOM 2837 O O . LEU B 1 21 ? 14.203 -5.312 18.312 1 43.59 21 LEU B O 1
ATOM 2841 N N . ALA B 1 22 ? 12.586 -4.324 17.094 1 44.41 22 ALA B N 1
ATOM 2842 C CA . ALA B 1 22 ? 11.938 -3.852 18.312 1 44.41 22 ALA B CA 1
ATOM 2843 C C . ALA B 1 22 ? 11.531 -5.023 19.203 1 44.41 22 ALA B C 1
ATOM 2845 O O . ALA B 1 22 ? 11.672 -4.961 20.422 1 44.41 22 ALA B O 1
ATOM 2846 N N . TRP B 1 23 ? 11.133 -5.953 18.641 1 46.78 23 TRP B N 1
ATOM 2847 C CA . TRP B 1 23 ? 10.773 -7.156 19.391 1 46.78 23 TRP B CA 1
ATOM 2848 C C . TRP B 1 23 ? 11.992 -7.758 20.078 1 46.78 23 TRP B C 1
ATOM 2850 O O . TRP B 1 23 ? 11.938 -8.141 21.25 1 46.78 23 TRP B O 1
ATOM 2860 N N . TYR B 1 24 ? 13.039 -7.695 19.344 1 46.62 24 TYR B N 1
ATOM 2861 C CA . TYR B 1 24 ? 14.242 -8.25 19.938 1 46.62 24 TYR B CA 1
ATOM 2862 C C . TYR B 1 24 ? 14.688 -7.422 21.141 1 46.62 24 TYR B C 1
ATOM 2864 O O . TYR B 1 24 ? 15.07 -7.973 22.172 1 46.62 24 TYR B O 1
ATOM 2872 N N . ILE B 1 25 ? 14.633 -6.16 20.922 1 48.88 25 ILE B N 1
ATOM 2873 C CA . ILE B 1 25 ? 15.016 -5.289 22.031 1 48.88 25 ILE B CA 1
ATOM 2874 C C . ILE B 1 25 ? 14.062 -5.496 23.203 1 48.88 25 ILE B C 1
ATOM 2876 O O . ILE B 1 25 ? 14.492 -5.59 24.344 1 48.88 25 ILE B O 1
ATOM 2880 N N . PHE B 1 26 ? 12.875 -5.551 22.891 1 48.62 26 PHE B N 1
ATOM 2881 C CA . PHE B 1 26 ? 11.867 -5.789 23.922 1 48.62 26 PHE B CA 1
ATOM 2882 C C . PHE B 1 26 ? 12.125 -7.113 24.625 1 48.62 26 PHE B C 1
ATOM 2884 O O . PHE B 1 26 ? 12.07 -7.184 25.859 1 48.62 26 PHE B O 1
ATOM 2891 N N . VAL B 1 27 ? 12.414 -8.023 23.891 1 47.16 27 VAL B N 1
ATOM 2892 C CA . VAL B 1 27 ? 12.711 -9.336 24.453 1 47.16 27 VAL B CA 1
ATOM 2893 C C . VAL B 1 27 ? 13.93 -9.242 25.375 1 47.16 27 VAL B C 1
ATOM 2895 O O . VAL B 1 27 ? 13.922 -9.773 26.484 1 47.16 27 VAL B O 1
ATOM 2898 N N . ILE B 1 28 ? 14.82 -8.547 24.859 1 45.44 28 ILE B N 1
ATOM 2899 C CA . ILE B 1 28 ? 16.031 -8.383 25.656 1 45.44 28 ILE B CA 1
ATOM 2900 C C . ILE B 1 28 ? 15.695 -7.664 26.969 1 45.44 28 ILE B C 1
ATOM 2902 O O . ILE B 1 28 ? 16.125 -8.086 28.047 1 45.44 28 ILE B O 1
ATOM 2906 N N . LEU B 1 29 ? 14.93 -6.695 26.766 1 46.44 29 LEU B N 1
ATOM 2907 C CA . LEU B 1 29 ? 14.57 -5.926 27.953 1 46.44 29 LEU B CA 1
ATOM 2908 C C . LEU B 1 29 ? 13.703 -6.758 28.891 1 46.44 29 LEU B C 1
ATOM 2910 O O . LEU B 1 29 ? 13.859 -6.688 30.125 1 46.44 29 LEU B O 1
ATOM 2914 N N . CYS B 1 30 ? 12.789 -7.387 28.312 1 46.56 30 CYS B N 1
ATOM 2915 C CA . CYS B 1 30 ? 11.945 -8.266 29.125 1 46.56 30 CYS B CA 1
ATOM 2916 C C . CYS B 1 30 ? 12.781 -9.312 29.859 1 46.56 30 CYS B C 1
ATOM 2918 O O . CYS B 1 30 ? 12.523 -9.609 31.016 1 46.56 30 CYS B O 1
ATOM 2920 N N . ILE B 1 31 ? 13.672 -9.828 29.141 1 45.25 31 ILE B N 1
ATOM 2921 C CA . ILE B 1 31 ? 14.594 -10.758 29.781 1 45.25 31 ILE B CA 1
ATOM 2922 C C . ILE B 1 31 ? 15.227 -10.094 31 1 45.25 31 ILE B C 1
ATOM 2924 O O . ILE B 1 31 ? 15.32 -10.703 32.062 1 45.25 31 ILE B O 1
ATOM 2928 N N . ILE B 1 32 ? 15.547 -8.977 30.734 1 44 32 ILE B N 1
ATOM 2929 C CA . ILE B 1 32 ? 16.219 -8.289 31.828 1 44 32 ILE B CA 1
ATOM 2930 C C . ILE B 1 32 ? 15.234 -8.047 32.969 1 44 32 ILE B C 1
ATOM 2932 O O . ILE B 1 32 ? 15.562 -8.258 34.156 1 44 32 ILE B O 1
ATOM 2936 N N . VAL B 1 33 ? 14.102 -7.598 32.5 1 44.06 33 VAL B N 1
ATOM 2937 C CA . VAL B 1 33 ? 13.172 -7.184 33.562 1 44.06 33 VAL B CA 1
ATOM 2938 C C . VAL B 1 33 ? 12.422 -8.398 34.094 1 44.06 33 VAL B C 1
ATOM 2940 O O . VAL B 1 33 ? 12.18 -8.508 35.281 1 44.06 33 VAL B O 1
ATOM 2943 N N . LEU B 1 34 ? 11.766 -9.094 33.219 1 45.25 34 LEU B N 1
ATOM 2944 C CA . LEU B 1 34 ? 10.836 -10.148 33.625 1 45.25 34 LEU B CA 1
ATOM 2945 C C . LEU B 1 34 ? 11.578 -11.281 34.312 1 45.25 34 LEU B C 1
ATOM 2947 O O . LEU B 1 34 ? 10.969 -12.289 34.688 1 45.25 34 LEU B O 1
ATOM 2951 N N . SER B 1 35 ? 12.656 -11.344 34.469 1 39.84 35 SER B N 1
ATOM 2952 C CA . SER B 1 35 ? 13.102 -12.406 35.375 1 39.84 35 SER B CA 1
ATOM 2953 C C . SER B 1 35 ? 12.164 -12.547 36.562 1 39.84 35 SER B C 1
ATOM 2955 O O . SER B 1 35 ? 12.242 -13.531 37.312 1 39.84 35 SER B O 1
ATOM 2957 N N . ARG B 1 36 ? 11.359 -11.594 37.094 1 41.34 36 ARG B N 1
ATOM 2958 C CA . ARG B 1 36 ? 10.422 -11.875 38.188 1 41.34 36 ARG B CA 1
ATOM 2959 C C . ARG B 1 36 ? 9 -12.016 37.625 1 41.34 36 ARG B C 1
ATOM 2961 O O . ARG B 1 36 ? 8.562 -11.219 36.812 1 41.34 36 ARG B O 1
ATOM 2968 N N . CYS B 1 37 ? 8.133 -13.203 37.531 1 45.03 37 CYS B N 1
ATOM 2969 C CA . CYS B 1 37 ? 6.961 -13.883 37 1 45.03 37 CYS B CA 1
ATOM 2970 C C . CYS B 1 37 ? 5.773 -12.93 36.875 1 45.03 37 CYS B C 1
ATOM 2972 O O . CYS B 1 37 ? 5.066 -12.922 35.875 1 45.03 37 CYS B O 1
ATOM 2974 N N . ARG B 1 38 ? 5.223 -12.289 37.875 1 44.94 38 ARG B N 1
ATOM 2975 C CA . ARG B 1 38 ? 4.016 -11.484 38.031 1 44.94 38 ARG B CA 1
ATOM 2976 C C . ARG B 1 38 ? 3.984 -10.344 37.031 1 44.94 38 ARG B C 1
ATOM 2978 O O . ARG B 1 38 ? 2.922 -9.992 36.5 1 44.94 38 ARG B O 1
ATOM 2985 N N . LEU B 1 39 ? 4.945 -10 36.594 1 47.78 39 LEU B N 1
ATOM 2986 C CA . LEU B 1 39 ? 5.094 -8.789 35.781 1 47.78 39 LEU B CA 1
ATOM 2987 C C . LEU B 1 39 ? 4.738 -9.047 34.344 1 47.78 39 LEU B C 1
ATOM 2989 O O . LEU B 1 39 ? 4.125 -8.203 33.688 1 47.78 39 LEU B O 1
ATOM 2993 N N . ILE B 1 40 ? 4.832 -10.312 34.031 1 47.72 40 ILE B N 1
ATOM 2994 C CA . ILE B 1 40 ? 4.617 -10.617 32.625 1 47.72 40 ILE B CA 1
ATOM 2995 C C . ILE B 1 40 ? 3.121 -10.672 32.312 1 47.72 40 ILE B C 1
ATOM 2997 O O . ILE B 1 40 ? 2.67 -10.211 31.266 1 47.72 40 ILE B O 1
ATOM 3001 N N . VAL B 1 41 ? 2.318 -11.242 33.344 1 46.91 41 VAL B N 1
ATOM 3002 C CA . VAL B 1 41 ? 0.867 -11.281 33.188 1 46.91 41 VAL B CA 1
ATOM 3003 C C . VAL B 1 41 ? 0.324 -9.859 33.062 1 46.91 41 VAL B C 1
ATOM 3005 O O . VAL B 1 41 ? -0.562 -9.594 32.25 1 46.91 41 VAL B O 1
ATOM 3008 N N . VAL B 1 42 ? 0.814 -9.156 33.906 1 49.03 42 VAL B N 1
ATOM 3009 C CA . VAL B 1 42 ? 0.383 -7.766 33.875 1 49.03 42 VAL B CA 1
ATOM 3010 C C . VAL B 1 42 ? 0.665 -7.172 32.5 1 49.03 42 VAL B C 1
ATOM 3012 O O . VAL B 1 42 ? -0.187 -6.488 31.922 1 49.03 42 VAL B O 1
ATOM 3015 N N . ILE B 1 43 ? 1.635 -7.617 31.922 1 53.19 43 ILE B N 1
ATOM 3016 C CA . ILE B 1 43 ? 2.088 -6.934 30.719 1 53.19 43 ILE B CA 1
ATOM 3017 C C . ILE B 1 43 ? 1.305 -7.441 29.5 1 53.19 43 ILE B C 1
ATOM 3019 O O . ILE B 1 43 ? 0.866 -6.656 28.672 1 53.19 43 ILE B O 1
ATOM 3023 N N . LEU B 1 44 ? 1.099 -8.727 29.422 1 50.56 44 LEU B N 1
ATOM 3024 C CA . LEU B 1 44 ? 0.527 -9.281 28.203 1 50.56 44 LEU B CA 1
ATOM 3025 C C . LEU B 1 44 ? -0.987 -9.109 28.188 1 50.56 44 LEU B C 1
ATOM 3027 O O . LEU B 1 44 ? -1.588 -8.977 27.109 1 50.56 44 LEU B O 1
ATOM 3031 N N . CYS B 1 45 ? -1.596 -9.227 29.344 1 49.16 45 CYS B N 1
ATOM 3032 C CA . CYS B 1 45 ? -3.051 -9.125 29.359 1 49.16 45 CYS B CA 1
ATOM 3033 C C . CYS B 1 45 ? -3.498 -7.711 29.703 1 49.16 45 CYS B C 1
ATOM 3035 O O . CYS B 1 45 ? -4.352 -7.145 29.031 1 49.16 45 CYS B O 1
ATOM 3037 N N . TRP B 1 46 ? -2.904 -7.418 30.797 1 55.56 46 TRP B N 1
ATOM 3038 C CA . TRP B 1 46 ? -3.406 -6.145 31.297 1 55.56 46 TRP B CA 1
ATOM 3039 C C . TRP B 1 46 ? -2.951 -4.988 30.422 1 55.56 46 TRP B C 1
ATOM 3041 O O . TRP B 1 46 ? -3.697 -4.027 30.203 1 55.56 46 TRP B O 1
ATOM 3051 N N . ILE B 1 47 ? -1.942 -5.309 29.766 1 58.59 47 ILE B N 1
ATOM 3052 C CA . ILE B 1 47 ? -1.42 -4.176 29.016 1 58.59 47 ILE B CA 1
ATOM 3053 C C . ILE B 1 47 ? -2.266 -3.951 27.766 1 58.59 47 ILE B C 1
ATOM 3055 O O . ILE B 1 47 ? -2.73 -2.838 27.516 1 58.59 47 ILE B O 1
ATOM 3059 N N . PRO B 1 48 ? -2.543 -5.137 27.031 1 59.12 48 PRO B N 1
ATOM 3060 C CA . PRO B 1 48 ? -3.391 -4.879 25.875 1 59.12 48 PRO B CA 1
ATOM 3061 C C . PRO B 1 48 ? -4.785 -4.387 26.25 1 59.12 48 PRO B C 1
ATOM 3063 O O . PRO B 1 48 ? -5.359 -3.547 25.562 1 59.12 48 PRO B O 1
ATOM 3066 N N . LEU B 1 49 ? -5.293 -4.926 27.328 1 59 49 LEU B N 1
ATOM 3067 C CA . LEU B 1 49 ? -6.605 -4.469 27.766 1 59 49 LEU B CA 1
ATOM 3068 C C . LEU B 1 49 ? -6.551 -3.008 28.203 1 59 49 LEU B C 1
ATOM 3070 O O . LEU B 1 49 ? -7.43 -2.217 27.844 1 59 49 LEU B O 1
ATOM 3074 N N . VAL B 1 50 ? -5.602 -2.775 29.031 1 64.44 50 VAL B N 1
ATOM 3075 C CA . VAL B 1 50 ? -5.461 -1.398 29.5 1 64.44 50 VAL B CA 1
ATOM 3076 C C . VAL B 1 50 ? -5.246 -0.473 28.297 1 64.44 50 VAL B C 1
ATOM 3078 O O . VAL B 1 50 ? -5.82 0.618 28.234 1 64.44 50 VAL B O 1
ATOM 3081 N N . LEU B 1 51 ? -4.523 -0.985 27.312 1 68.25 51 LEU B N 1
ATOM 3082 C CA . LEU B 1 51 ? -4.258 -0.165 26.125 1 68.25 51 LEU B CA 1
ATOM 3083 C C . LEU B 1 51 ? -5.531 0.056 25.328 1 68.25 51 LEU B C 1
ATOM 3085 O O . LEU B 1 51 ? -5.746 1.141 24.781 1 68.25 51 LEU B O 1
ATOM 3089 N N . THR B 1 52 ? -6.277 -1.032 25.344 1 67.56 52 THR B N 1
ATOM 3090 C CA . THR B 1 52 ? -7.539 -0.9 24.625 1 67.56 52 THR B CA 1
ATOM 3091 C C . THR B 1 52 ? -8.461 0.086 25.328 1 67.56 52 THR B C 1
ATOM 3093 O O . THR B 1 52 ? -9.102 0.92 24.688 1 67.56 52 THR B O 1
ATOM 3096 N N . VAL B 1 53 ? -8.477 -0.031 26.625 1 67.38 53 VAL B N 1
ATOM 3097 C CA . VAL B 1 53 ? -9.312 0.883 27.406 1 67.38 53 VAL B CA 1
ATOM 3098 C C . VAL B 1 53 ? -8.789 2.311 27.25 1 67.38 53 VAL B C 1
ATOM 3100 O O . VAL B 1 53 ? -9.57 3.244 27.047 1 67.38 53 VAL B O 1
ATOM 3103 N N . LEU B 1 54 ? -7.516 2.414 27.344 1 71.25 54 LEU B N 1
ATOM 3104 C CA . LEU B 1 54 ? -6.914 3.734 27.188 1 71.25 54 LEU B CA 1
ATOM 3105 C C . LEU B 1 54 ? -7.188 4.289 25.797 1 71.25 54 LEU B C 1
ATOM 3107 O O . LEU B 1 54 ? -7.434 5.484 25.641 1 71.25 54 LEU B O 1
ATOM 3111 N N . PHE B 1 55 ? -7.125 3.377 24.891 1 74.25 55 PHE B N 1
ATOM 3112 C CA . PHE B 1 55 ? -7.434 3.781 23.516 1 74.25 55 PHE B CA 1
ATOM 3113 C C . PHE B 1 55 ? -8.836 4.367 23.438 1 74.25 55 PHE B C 1
ATOM 3115 O O . PHE B 1 55 ? -9.031 5.461 22.906 1 74.25 55 PHE B O 1
ATOM 3122 N N . PHE B 1 56 ? -9.781 3.736 24.109 1 71.94 56 PHE B N 1
ATOM 3123 C CA . PHE B 1 56 ? -11.164 4.188 23.984 1 71.94 56 PHE B CA 1
ATOM 3124 C C . PHE B 1 56 ? -11.414 5.41 24.859 1 71.94 56 PHE B C 1
ATOM 3126 O O . PHE B 1 56 ? -12.25 6.258 24.516 1 71.94 56 PHE B O 1
ATOM 3133 N N . ILE B 1 57 ? -10.641 5.492 25.844 1 73.56 57 ILE B N 1
ATOM 3134 C CA . ILE B 1 57 ? -10.812 6.629 26.734 1 73.56 57 ILE B CA 1
ATOM 3135 C C . ILE B 1 57 ? -10.195 7.879 26.125 1 73.56 57 ILE B C 1
ATOM 3137 O O . ILE B 1 57 ? -10.781 8.961 26.188 1 73.56 57 ILE B O 1
ATOM 3141 N N . PHE B 1 58 ? -9.078 7.695 25.453 1 80 58 PHE B N 1
ATOM 3142 C CA . PHE B 1 58 ? -8.305 8.875 25.078 1 80 58 PHE B CA 1
ATOM 3143 C C . PHE B 1 58 ? -8.484 9.172 23.594 1 80 58 PHE B C 1
ATOM 3145 O O . PHE B 1 58 ? -8.047 10.227 23.109 1 80 58 PHE B O 1
ATOM 3152 N N . ARG B 1 59 ? -9.141 8.273 22.953 1 79.5 59 ARG B N 1
ATOM 3153 C CA . ARG B 1 59 ? -9.312 8.523 21.531 1 79.5 59 ARG B CA 1
ATOM 3154 C C . ARG B 1 59 ? -10.18 9.75 21.281 1 79.5 59 ARG B C 1
ATOM 3156 O O . ARG B 1 59 ? -11.078 10.055 22.078 1 79.5 59 ARG B O 1
ATOM 3163 N N . ASN B 1 60 ? -9.805 10.461 20.219 1 82.38 60 ASN B N 1
ATOM 3164 C CA . ASN B 1 60 ? -10.617 11.594 19.797 1 82.38 60 ASN B CA 1
ATOM 3165 C C . ASN B 1 60 ? -11.695 11.164 18.797 1 82.38 60 ASN B C 1
ATOM 3167 O O . ASN B 1 60 ? -11.531 10.172 18.094 1 82.38 60 ASN B O 1
ATOM 3171 N N . ASP B 1 61 ? -12.773 11.898 18.797 1 76.06 61 ASP B N 1
ATOM 3172 C CA . ASP B 1 61 ? -13.844 11.617 17.859 1 76.06 61 ASP B CA 1
ATOM 3173 C C . ASP B 1 61 ? -13.586 12.281 16.5 1 76.06 61 ASP B C 1
ATOM 3175 O O . ASP B 1 61 ? -12.992 13.367 16.453 1 76.06 61 ASP B O 1
ATOM 3179 N N . ILE B 1 62 ? -13.984 11.57 15.508 1 74.62 62 ILE B N 1
ATOM 3180 C CA . ILE B 1 62 ? -13.969 12.133 14.156 1 74.62 62 ILE B CA 1
ATOM 3181 C C . ILE B 1 62 ? -15.148 13.086 13.984 1 74.62 62 ILE B C 1
ATOM 3183 O O . ILE B 1 62 ? -16.172 12.961 14.672 1 74.62 62 ILE B O 1
ATOM 3187 N N . ASP B 1 63 ? -14.883 14.07 13.117 1 71.06 63 ASP B N 1
ATOM 3188 C CA . ASP B 1 63 ? -15.977 14.984 12.805 1 71.06 63 ASP B CA 1
ATOM 3189 C C . ASP B 1 63 ? -17.141 14.242 12.156 1 71.06 63 ASP B C 1
ATOM 3191 O O . ASP B 1 63 ? -16.969 13.586 11.125 1 71.06 63 ASP B O 1
ATOM 3195 N N . ARG B 1 64 ? -18.25 14.18 12.883 1 64.12 64 ARG B N 1
ATOM 3196 C CA . ARG B 1 64 ? -19.438 13.539 12.352 1 64.12 64 ARG B CA 1
ATOM 3197 C C . ARG B 1 64 ? -20.391 14.562 11.742 1 64.12 64 ARG B C 1
ATOM 3199 O O . ARG B 1 64 ? -21.453 14.203 11.234 1 64.12 64 ARG B O 1
ATOM 3206 N N . GLY B 1 65 ? -19.781 15.711 11.672 1 66.31 65 GLY B N 1
ATOM 3207 C CA . GLY B 1 65 ? -20.688 16.766 11.242 1 66.31 65 GLY B CA 1
ATOM 3208 C C . GLY B 1 65 ? -20.531 17.125 9.773 1 66.31 65 GLY B C 1
ATOM 3209 O O . GLY B 1 65 ? -20.078 16.312 8.977 1 66.31 65 GLY B O 1
ATOM 3210 N N . LEU B 1 66 ? -20.953 18.25 9.477 1 73.62 66 LEU B N 1
ATOM 3211 C CA . LEU B 1 66 ? -21.109 18.766 8.117 1 73.62 66 LEU B CA 1
ATOM 3212 C C . LEU B 1 66 ? -19.812 19.438 7.645 1 73.62 66 LEU B C 1
ATOM 3214 O O . LEU B 1 66 ? -19.641 19.672 6.449 1 73.62 66 LEU B O 1
ATOM 3218 N N . ASN B 1 67 ? -18.906 19.625 8.562 1 81.56 67 ASN B N 1
ATOM 3219 C CA . ASN B 1 67 ? -17.703 20.375 8.18 1 81.56 67 ASN B CA 1
ATOM 3220 C C . ASN B 1 67 ? -16.844 19.578 7.191 1 81.56 67 ASN B C 1
ATOM 3222 O O . ASN B 1 67 ? -16.359 20.141 6.207 1 81.56 67 ASN B O 1
ATOM 3226 N N . ARG B 1 68 ? -16.781 18.391 7.465 1 85.56 68 ARG B N 1
ATOM 3227 C CA . ARG B 1 68 ? -15.977 17.562 6.574 1 85.56 68 ARG B CA 1
ATOM 3228 C C . ARG B 1 68 ? -16.594 17.484 5.184 1 85.56 68 ARG B C 1
ATOM 3230 O O . ARG B 1 68 ? -15.906 17.688 4.18 1 85.56 68 ARG B O 1
ATOM 3237 N N . SER B 1 69 ? -17.859 17.203 5.145 1 84.56 69 SER B N 1
ATOM 3238 C CA . SER B 1 69 ? -18.547 17.094 3.859 1 84.56 69 SER B CA 1
ATOM 3239 C C . SER B 1 69 ? -18.469 18.406 3.086 1 84.56 69 SER B C 1
ATOM 3241 O O . SER B 1 69 ? -18.281 18.406 1.868 1 84.56 69 SER B O 1
ATOM 3243 N N . SER B 1 70 ? -18.547 19.453 3.844 1 87.94 70 SER B N 1
ATOM 3244 C CA . SER B 1 70 ? -18.484 20.766 3.219 1 87.94 70 SER B CA 1
ATOM 3245 C C . SER B 1 70 ? -17.078 21.062 2.697 1 87.94 70 SER B C 1
ATOM 3247 O O . SER B 1 70 ? -16.922 21.594 1.601 1 87.94 70 SER B O 1
ATOM 3249 N N . TYR B 1 71 ? -16.109 20.734 3.418 1 91.44 71 TYR B N 1
ATOM 3250 C CA . TYR B 1 71 ? -14.734 20.984 3.008 1 91.44 71 TYR B CA 1
ATOM 3251 C C . TYR B 1 71 ? -14.398 20.203 1.74 1 91.44 71 TYR B C 1
ATOM 3253 O O . TYR B 1 71 ? -13.789 20.75 0.817 1 91.44 71 TYR B O 1
ATOM 3261 N N . PHE B 1 72 ? -14.844 19.031 1.689 1 89.88 72 PHE B N 1
ATOM 3262 C CA . PHE B 1 72 ? -14.367 18.141 0.628 1 89.88 72 PHE B CA 1
ATOM 3263 C C . PHE B 1 72 ? -15.312 18.172 -0.565 1 89.88 72 PHE B C 1
ATOM 3265 O O . PHE B 1 72 ? -15.062 17.516 -1.579 1 89.88 72 PHE B O 1
ATOM 3272 N N . HIS B 1 73 ? -16.297 18.938 -0.402 1 87 73 HIS B N 1
ATOM 3273 C CA . HIS B 1 73 ? -17.234 19.031 -1.515 1 87 73 HIS B CA 1
ATOM 3274 C C . HIS B 1 73 ? -16.562 19.625 -2.748 1 87 73 HIS B C 1
ATOM 3276 O O . HIS B 1 73 ? -16.047 20.75 -2.697 1 87 73 HIS B O 1
ATOM 3282 N N . GLY B 1 74 ? -16.469 18.844 -3.77 1 86.38 74 GLY B N 1
ATOM 3283 C CA . GLY B 1 74 ? -15.922 19.328 -5.027 1 86.38 74 GLY B CA 1
ATOM 3284 C C . GLY B 1 74 ? -14.406 19.266 -5.086 1 86.38 74 GLY B C 1
ATOM 3285 O O . GLY B 1 74 ? -13.797 19.781 -6.023 1 86.38 74 GLY B O 1
ATOM 3286 N N . PHE B 1 75 ? -13.805 18.688 -4.086 1 91.56 75 PHE B N 1
ATOM 3287 C CA . PHE B 1 75 ? -12.352 18.625 -4.055 1 91.56 75 PHE B CA 1
ATOM 3288 C C . PHE B 1 75 ? -11.836 17.594 -5.055 1 91.56 75 PHE B C 1
ATOM 3290 O O . PHE B 1 75 ? -12.18 16.422 -4.977 1 91.56 75 PHE B O 1
ATOM 3297 N N . SER B 1 76 ? -11.023 18.031 -6 1 90.5 76 SER B N 1
ATOM 3298 C CA . SER B 1 76 ? -10.383 17.156 -6.973 1 90.5 76 SER B CA 1
ATOM 3299 C C . SER B 1 76 ? -8.867 17.359 -6.984 1 90.5 76 SER B C 1
ATOM 3301 O O . SER B 1 76 ? -8.117 16.438 -6.66 1 90.5 76 SER B O 1
ATOM 3303 N N . VAL B 1 77 ? -8.57 18.656 -7.199 1 94.5 77 VAL B N 1
ATOM 3304 C CA . VAL B 1 77 ? -7.148 18.984 -7.254 1 94.5 77 VAL B CA 1
ATOM 3305 C C . VAL B 1 77 ? -6.867 20.234 -6.434 1 94.5 77 VAL B C 1
ATOM 3307 O O . VAL B 1 77 ? -7.641 21.188 -6.473 1 94.5 77 VAL B O 1
ATOM 3310 N N . GLY B 1 78 ? -5.852 20.188 -5.625 1 95.94 78 GLY B N 1
ATOM 3311 C CA . GLY B 1 78 ? -5.379 21.328 -4.871 1 95.94 78 GLY B CA 1
ATOM 3312 C C . GLY B 1 78 ? -3.934 21.688 -5.164 1 95.94 78 GLY B C 1
ATOM 3313 O O . GLY B 1 78 ? -3.195 20.891 -5.734 1 95.94 78 GLY B O 1
ATOM 3314 N N . GLY B 1 79 ? -3.605 22.906 -4.902 1 96.56 79 GLY B N 1
ATOM 3315 C CA . GLY B 1 79 ? -2.236 23.359 -5.078 1 96.56 79 GLY B CA 1
ATOM 3316 C C . GLY B 1 79 ? -1.407 23.266 -3.811 1 96.56 79 GLY B C 1
ATOM 3317 O O . GLY B 1 79 ? -1.774 23.828 -2.779 1 96.56 79 GLY B O 1
ATOM 3318 N N . ASN B 1 80 ? -0.356 22.484 -3.9 1 97.12 80 ASN B N 1
ATOM 3319 C CA . ASN B 1 80 ? 0.62 22.453 -2.816 1 97.12 80 ASN B CA 1
ATOM 3320 C C . ASN B 1 80 ? 1.673 23.547 -2.969 1 97.12 80 ASN B C 1
ATOM 3322 O O . ASN B 1 80 ? 2.643 23.375 -3.711 1 97.12 80 ASN B O 1
ATOM 3326 N N . ILE B 1 81 ? 1.579 24.562 -2.221 1 95 81 ILE B N 1
ATOM 3327 C CA . ILE B 1 81 ? 2.502 25.672 -2.393 1 95 81 ILE B CA 1
ATOM 3328 C C . ILE B 1 81 ? 3.645 25.562 -1.389 1 95 81 ILE B C 1
ATOM 3330 O O . ILE B 1 81 ? 4.551 26.391 -1.37 1 95 81 ILE B O 1
ATOM 3334 N N . ALA B 1 82 ? 3.566 24.516 -0.571 1 94.06 82 ALA B N 1
ATOM 3335 C CA . ALA B 1 82 ? 4.602 24.281 0.431 1 94.06 82 ALA B CA 1
ATOM 3336 C C . ALA B 1 82 ? 5.895 23.797 -0.221 1 94.06 82 ALA B C 1
ATOM 3338 O O . ALA B 1 82 ? 6.969 23.891 0.372 1 94.06 82 ALA B O 1
ATOM 3339 N N . ASP B 1 83 ? 5.848 23.281 -1.414 1 90.62 83 ASP B N 1
ATOM 3340 C CA . ASP B 1 83 ? 7.016 22.688 -2.059 1 90.62 83 ASP B CA 1
ATOM 3341 C C . ASP B 1 83 ? 6.965 22.875 -3.572 1 90.62 83 ASP B C 1
ATOM 3343 O O . ASP B 1 83 ? 7.344 21.984 -4.328 1 90.62 83 ASP B O 1
ATOM 3347 N N . THR B 1 84 ? 6.43 23.953 -4 1 91.5 84 THR B N 1
ATOM 3348 C CA . THR B 1 84 ? 6.312 24.219 -5.43 1 91.5 84 THR B CA 1
ATOM 3349 C C . THR B 1 84 ? 7.602 24.828 -5.973 1 91.5 84 THR B C 1
ATOM 3351 O O . THR B 1 84 ? 8.367 25.438 -5.223 1 91.5 84 THR B O 1
ATOM 3354 N N . LYS B 1 85 ? 7.797 24.641 -7.289 1 89.31 85 LYS B N 1
ATOM 3355 C CA . LYS B 1 85 ? 8.93 25.266 -7.969 1 89.31 85 LYS B CA 1
ATOM 3356 C C . LYS B 1 85 ? 8.469 26.375 -8.906 1 89.31 85 LYS B C 1
ATOM 3358 O O . LYS B 1 85 ? 9.297 27.078 -9.5 1 89.31 85 LYS B O 1
ATOM 3363 N N . ASP B 1 86 ? 7.238 26.594 -8.953 1 92.44 86 ASP B N 1
ATOM 3364 C CA . ASP B 1 86 ? 6.676 27.562 -9.883 1 92.44 86 ASP B CA 1
ATOM 3365 C C . ASP B 1 86 ? 6.754 28.984 -9.305 1 92.44 86 ASP B C 1
ATOM 3367 O O . ASP B 1 86 ? 6.66 29.953 -10.039 1 92.44 86 ASP B O 1
ATOM 3371 N N . ALA B 1 87 ? 6.879 29.156 -8.047 1 93.94 87 ALA B N 1
ATOM 3372 C CA . ALA B 1 87 ? 7.051 30.344 -7.227 1 93.94 87 ALA B CA 1
ATOM 3373 C C . ALA B 1 87 ? 7.758 30.031 -5.918 1 93.94 87 ALA B C 1
ATOM 3375 O O . ALA B 1 87 ? 7.961 28.859 -5.59 1 93.94 87 ALA B O 1
ATOM 3376 N N . PRO B 1 88 ? 8.234 31.062 -5.25 1 95.44 88 PRO B N 1
ATOM 3377 C CA . PRO B 1 88 ? 8.812 30.703 -3.951 1 95.44 88 PRO B CA 1
ATOM 3378 C C . PRO B 1 88 ? 7.832 29.953 -3.059 1 95.44 88 PRO B C 1
ATOM 3380 O O . PRO B 1 88 ? 6.66 30.328 -2.963 1 95.44 88 PRO B O 1
ATOM 3383 N N . GLU B 1 89 ? 8.344 28.875 -2.584 1 96.19 89 GLU B N 1
ATOM 3384 C CA . GLU B 1 89 ? 7.469 28.062 -1.75 1 96.19 89 GLU B CA 1
ATOM 3385 C C . GLU B 1 89 ? 6.934 28.844 -0.562 1 96.19 89 GLU B C 1
ATOM 3387 O O . GLU B 1 89 ? 7.621 29.719 -0.034 1 96.19 89 GLU B O 1
ATOM 3392 N N . ASN B 1 90 ? 5.738 28.578 -0.198 1 97.12 90 ASN B N 1
ATOM 3393 C CA . ASN B 1 90 ? 5.113 29.188 0.967 1 97.12 90 ASN B CA 1
ATOM 3394 C C . ASN B 1 90 ? 5.102 30.719 0.855 1 97.12 90 ASN B C 1
ATOM 3396 O O . ASN B 1 90 ? 5.379 31.406 1.83 1 97.12 90 ASN B O 1
ATOM 3400 N N . SER B 1 91 ? 4.824 31.203 -0.313 1 97.12 91 SER B N 1
ATOM 3401 C CA . SER B 1 91 ? 4.805 32.656 -0.582 1 97.12 91 SER B CA 1
ATOM 3402 C C . SER B 1 91 ? 3.43 33.094 -1.051 1 97.12 91 SER B C 1
ATOM 3404 O O . SER B 1 91 ? 2.6 32.281 -1.451 1 97.12 91 SER B O 1
ATOM 3406 N N . MET B 1 92 ? 3.244 34.406 -0.912 1 97.06 92 MET B N 1
ATOM 3407 C CA . MET B 1 92 ? 2.01 35 -1.428 1 97.06 92 MET B CA 1
ATOM 3408 C C . MET B 1 92 ? 1.902 34.812 -2.936 1 97.06 92 MET B C 1
ATOM 3410 O O . MET B 1 92 ? 0.808 34.594 -3.461 1 97.06 92 MET B O 1
ATOM 3414 N N . ALA B 1 93 ? 2.994 34.844 -3.598 1 95.88 93 ALA B N 1
ATOM 3415 C CA . ALA B 1 93 ? 3.014 34.625 -5.043 1 95.88 93 ALA B CA 1
ATOM 3416 C C . ALA B 1 93 ? 2.545 33.219 -5.383 1 95.88 93 ALA B C 1
ATOM 3418 O O . ALA B 1 93 ? 1.771 33.031 -6.324 1 95.88 93 ALA B O 1
ATOM 3419 N N . ALA B 1 94 ? 3.029 32.281 -4.645 1 96.62 94 ALA B N 1
ATOM 3420 C CA . ALA B 1 94 ? 2.625 30.906 -4.871 1 96.62 94 ALA B CA 1
ATOM 3421 C C . ALA B 1 94 ? 1.138 30.703 -4.594 1 96.62 94 ALA B C 1
ATOM 3423 O O . ALA B 1 94 ? 0.458 29.953 -5.297 1 96.62 94 ALA B O 1
ATOM 3424 N N . LEU B 1 95 ? 0.662 31.359 -3.598 1 97.38 95 LEU B N 1
ATOM 3425 C CA . LEU B 1 95 ? -0.756 31.281 -3.26 1 97.38 95 LEU B CA 1
ATOM 3426 C C . LEU B 1 95 ? -1.616 31.812 -4.402 1 97.38 95 LEU B C 1
ATOM 3428 O O . LEU B 1 95 ? -2.584 31.156 -4.809 1 97.38 95 LEU B O 1
ATOM 3432 N N . GLU B 1 96 ? -1.279 32.906 -4.875 1 95.31 96 GLU B N 1
ATOM 3433 C CA . GLU B 1 96 ? -2.037 33.531 -5.965 1 95.31 96 GLU B CA 1
ATOM 3434 C C . GLU B 1 96 ? -2.033 32.625 -7.203 1 95.31 96 GLU B C 1
ATOM 3436 O O . GLU B 1 96 ? -3.059 32.5 -7.875 1 95.31 96 GLU B O 1
ATOM 3441 N N . LEU B 1 97 ? -0.92 32.094 -7.434 1 94.56 97 LEU B N 1
ATOM 3442 C CA . LEU B 1 97 ? -0.801 31.219 -8.578 1 94.56 97 LEU B CA 1
ATOM 3443 C C . LEU B 1 97 ? -1.7 30 -8.414 1 94.56 97 LEU B C 1
ATOM 3445 O O . LEU B 1 97 ? -2.383 29.594 -9.359 1 94.56 97 LEU B O 1
ATOM 3449 N N . ALA B 1 98 ? -1.686 29.422 -7.285 1 95.62 98 ALA B N 1
ATOM 3450 C CA . ALA B 1 98 ? -2.486 28.219 -7.016 1 95.62 98 ALA B CA 1
ATOM 3451 C C . ALA B 1 98 ? -3.979 28.547 -7.082 1 95.62 98 ALA B C 1
ATOM 3453 O O . ALA B 1 98 ? -4.762 27.75 -7.629 1 95.62 98 ALA B O 1
ATOM 3454 N N . LEU B 1 99 ? -4.352 29.703 -6.582 1 94.94 99 LEU B N 1
ATOM 3455 C CA . LEU B 1 99 ? -5.758 30.062 -6.457 1 94.94 99 LEU B CA 1
ATOM 3456 C C . LEU B 1 99 ? -6.348 30.422 -7.816 1 94.94 99 LEU B C 1
ATOM 3458 O O . LEU B 1 99 ? -7.57 30.516 -7.965 1 94.94 99 LEU B O 1
ATOM 3462 N N . LYS B 1 100 ? -5.547 30.547 -8.812 1 92.56 100 LYS B N 1
ATOM 3463 C CA . LYS B 1 100 ? -6.039 30.766 -10.172 1 92.56 100 LYS B CA 1
ATOM 3464 C C . LYS B 1 100 ? -6.691 29.5 -10.719 1 92.56 100 LYS B C 1
ATOM 3466 O O . LYS B 1 100 ? -7.609 29.578 -11.539 1 92.56 100 LYS B O 1
ATOM 3471 N N . SER B 1 101 ? -6.234 28.375 -10.203 1 90.25 101 SER B N 1
ATOM 3472 C CA . SER B 1 101 ? -6.656 27.125 -10.812 1 90.25 101 SER B CA 1
ATOM 3473 C C . SER B 1 101 ? -7.488 26.281 -9.852 1 90.25 101 SER B C 1
ATOM 3475 O O . SER B 1 101 ? -8.227 25.391 -10.273 1 90.25 101 SER B O 1
ATOM 3477 N N . SER B 1 102 ? -7.309 26.547 -8.586 1 93.19 102 SER B N 1
ATOM 3478 C CA . SER B 1 102 ? -7.996 25.703 -7.613 1 93.19 102 SER B CA 1
ATOM 3479 C C . SER B 1 102 ? -8.328 26.484 -6.348 1 93.19 102 SER B C 1
ATOM 3481 O O . SER B 1 102 ? -7.648 27.453 -6.008 1 93.19 102 SER B O 1
ATOM 3483 N N . LYS B 1 103 ? -9.375 26.031 -5.652 1 94.06 103 LYS B N 1
ATOM 3484 C CA . LYS B 1 103 ? -9.758 26.625 -4.371 1 94.06 103 LYS B CA 1
ATOM 3485 C C . LYS B 1 103 ? -9.047 25.938 -3.213 1 94.06 103 LYS B C 1
ATOM 3487 O O . LYS B 1 103 ? -9.125 26.391 -2.068 1 94.06 103 LYS B O 1
ATOM 3492 N N . TYR B 1 104 ? -8.383 24.906 -3.498 1 96.69 104 TYR B N 1
ATOM 3493 C CA . TYR B 1 104 ? -7.707 24.141 -2.451 1 96.69 104 TYR B CA 1
ATOM 3494 C C . TYR B 1 104 ? -6.211 24.422 -2.455 1 96.69 104 TYR B C 1
ATOM 3496 O O . TYR B 1 104 ? -5.559 24.344 -3.5 1 96.69 104 TYR B O 1
ATOM 3504 N N . VAL B 1 105 ? -5.695 24.781 -1.304 1 97.75 105 VAL B N 1
ATOM 3505 C CA . VAL B 1 105 ? -4.273 25.094 -1.212 1 97.75 105 VAL B CA 1
ATOM 3506 C C . VAL B 1 105 ? -3.695 24.516 0.073 1 97.75 105 VAL B C 1
ATOM 3508 O O . VAL B 1 105 ? -4.402 24.391 1.077 1 97.75 105 VAL B O 1
ATOM 3511 N N . LEU B 1 106 ? -2.49 24.094 -0.012 1 98.31 106 LEU B N 1
ATOM 3512 C CA . LEU B 1 106 ? -1.76 23.547 1.125 1 98.31 106 LEU B CA 1
ATOM 3513 C C . LEU B 1 106 ? -0.463 24.312 1.359 1 98.31 106 LEU B C 1
ATOM 3515 O O . LEU B 1 106 ? 0.3 24.547 0.421 1 98.31 106 LEU B O 1
ATOM 3519 N N . PHE B 1 107 ? -0.243 24.781 2.574 1 97.75 107 PHE B N 1
ATOM 3520 C CA . PHE B 1 107 ? 1.017 25.438 2.906 1 97.75 107 PHE B CA 1
ATOM 3521 C C . PHE B 1 107 ? 1.412 25.141 4.348 1 97.75 107 PHE B C 1
ATOM 3523 O O . PHE B 1 107 ? 0.64 24.547 5.102 1 97.75 107 PHE B O 1
ATOM 3530 N N . ASP B 1 108 ? 2.617 25.547 4.766 1 97.31 108 ASP B N 1
ATOM 3531 C CA . ASP B 1 108 ? 3.191 25.219 6.07 1 97.31 108 ASP B CA 1
ATOM 3532 C C . ASP B 1 108 ? 3.045 26.406 7.031 1 97.31 108 ASP B C 1
ATOM 3534 O O . ASP B 1 108 ? 3.014 27.562 6.609 1 97.31 108 ASP B O 1
ATOM 3538 N N . VAL B 1 109 ? 2.979 26.078 8.258 1 96.88 109 VAL B N 1
ATOM 3539 C CA . VAL B 1 109 ? 2.926 27.109 9.281 1 96.88 109 VAL B CA 1
ATOM 3540 C C . VAL B 1 109 ? 3.842 26.75 10.445 1 96.88 109 VAL B C 1
ATOM 3542 O O . VAL B 1 109 ? 3.941 25.578 10.812 1 96.88 109 VAL B O 1
ATOM 3545 N N . GLN B 1 110 ? 4.473 27.734 10.961 1 95.69 110 GLN B N 1
ATOM 3546 C CA . GLN B 1 110 ? 5.312 27.609 12.156 1 95.69 110 GLN B CA 1
ATOM 3547 C C . GLN B 1 110 ? 5.059 28.766 13.117 1 95.69 110 GLN B C 1
ATOM 3549 O O . GLN B 1 110 ? 4.43 29.766 12.758 1 95.69 110 GLN B O 1
ATOM 3554 N N . LEU B 1 111 ? 5.598 28.547 14.297 1 95.19 111 LEU B N 1
ATOM 3555 C CA . LEU B 1 111 ? 5.43 29.562 15.336 1 95.19 111 LEU B CA 1
ATOM 3556 C C . LEU B 1 111 ? 6.699 30.391 15.492 1 95.19 111 LEU B C 1
ATOM 3558 O O . LEU B 1 111 ? 7.797 29.844 15.617 1 95.19 111 LEU B O 1
ATOM 3562 N N . ALA B 1 112 ? 6.496 31.719 15.461 1 96.19 112 ALA B N 1
ATOM 3563 C CA . ALA B 1 112 ? 7.586 32.656 15.75 1 96.19 112 ALA B CA 1
ATOM 3564 C C . ALA B 1 112 ? 7.77 32.812 17.25 1 96.19 112 ALA B C 1
ATOM 3566 O O . ALA B 1 112 ? 6.961 32.344 18.047 1 96.19 112 ALA B O 1
ATOM 3567 N N . SER B 1 113 ? 8.836 33.531 17.641 1 95.62 113 SER B N 1
ATOM 3568 C CA . SER B 1 113 ? 9.188 33.656 19.047 1 95.62 113 SER B CA 1
ATOM 3569 C C . SER B 1 113 ? 8.172 34.5 19.797 1 95.62 113 SER B C 1
ATOM 3571 O O . SER B 1 113 ? 7.992 34.344 21.016 1 95.62 113 SER B O 1
ATOM 3573 N N . ASP B 1 114 ? 7.5 35.375 19.094 1 95.19 114 ASP B N 1
ATOM 3574 C CA . ASP B 1 114 ? 6.562 36.281 19.75 1 95.19 114 ASP B CA 1
ATOM 3575 C C . ASP B 1 114 ? 5.156 35.688 19.797 1 95.19 114 ASP B C 1
ATOM 3577 O O . ASP B 1 114 ? 4.195 36.375 20.156 1 95.19 114 ASP B O 1
ATOM 3581 N N . GLY B 1 115 ? 4.988 34.438 19.312 1 92.31 115 GLY B N 1
ATOM 3582 C CA . GLY B 1 115 ? 3.703 33.781 19.406 1 92.31 115 GLY B CA 1
ATOM 3583 C C . GLY B 1 115 ? 2.873 33.875 18.141 1 92.31 115 GLY B C 1
ATOM 3584 O O . GLY B 1 115 ? 1.801 33.281 18.031 1 92.31 115 GLY B O 1
ATOM 3585 N N . ALA B 1 116 ? 3.355 34.656 17.266 1 94.81 116 ALA B N 1
ATOM 3586 C CA . ALA B 1 116 ? 2.65 34.781 16 1 94.81 116 ALA B CA 1
ATOM 3587 C C . ALA B 1 116 ? 3.062 33.656 15.039 1 94.81 116 ALA B C 1
ATOM 3589 O O . ALA B 1 116 ? 4.223 33.25 15.023 1 94.81 116 ALA B O 1
ATOM 3590 N N . ALA B 1 117 ? 2.094 33.219 14.266 1 96.25 117 ALA B N 1
ATOM 3591 C CA . ALA B 1 117 ? 2.373 32.156 13.281 1 96.25 117 ALA B CA 1
ATOM 3592 C C . ALA B 1 117 ? 2.896 32.75 11.977 1 96.25 117 ALA B C 1
ATOM 3594 O O . ALA B 1 117 ? 2.467 33.844 11.562 1 96.25 117 ALA B O 1
ATOM 3595 N N . VAL B 1 118 ? 3.867 32.062 11.367 1 97.06 118 VAL B N 1
ATOM 3596 C CA . VAL B 1 118 ? 4.453 32.469 10.094 1 97.06 118 VAL B CA 1
ATOM 3597 C C . VAL B 1 118 ? 4.402 31.297 9.109 1 97.06 118 VAL B C 1
ATOM 3599 O O . VAL B 1 118 ? 4.301 30.141 9.516 1 97.06 118 VAL B O 1
ATOM 3602 N N . VAL B 1 119 ? 4.445 31.625 7.871 1 97.81 119 VAL B N 1
ATOM 3603 C CA . VAL B 1 119 ? 4.32 30.609 6.82 1 97.81 119 VAL B CA 1
ATOM 3604 C C . VAL B 1 119 ? 5.707 30.234 6.301 1 97.81 119 VAL B C 1
ATOM 3606 O O . VAL B 1 119 ? 6.262 30.922 5.441 1 97.81 119 VAL B O 1
ATOM 3609 N N . ILE B 1 120 ? 6.191 29.141 6.789 1 96.25 120 ILE B N 1
ATOM 3610 C CA . ILE B 1 120 ? 7.504 28.609 6.422 1 96.25 120 ILE B CA 1
ATOM 3611 C C . ILE B 1 120 ? 7.602 27.141 6.816 1 96.25 120 ILE B C 1
ATOM 3613 O O . ILE B 1 120 ? 6.984 26.719 7.793 1 96.25 120 ILE B O 1
ATOM 3617 N N . LYS B 1 121 ? 8.312 26.391 6.078 1 93.75 121 LYS B N 1
ATOM 3618 C CA . LYS B 1 121 ? 8.406 24.953 6.293 1 93.75 121 LYS B CA 1
ATOM 3619 C C . LYS B 1 121 ? 9.523 24.609 7.273 1 93.75 121 LYS B C 1
ATOM 3621 O O . LYS B 1 121 ? 9.297 23.906 8.258 1 93.75 121 LYS B O 1
ATOM 3626 N N . ASP B 1 122 ? 10.68 25.234 7.078 1 90.56 122 ASP B N 1
ATOM 3627 C CA . ASP B 1 122 ? 11.891 24.828 7.785 1 90.56 122 ASP B CA 1
ATOM 3628 C C . ASP B 1 122 ? 11.992 25.516 9.141 1 90.56 122 ASP B C 1
ATOM 3630 O O . ASP B 1 122 ? 11.445 26.609 9.336 1 90.56 122 ASP B O 1
ATOM 3634 N N . ALA B 1 123 ? 12.781 24.906 9.992 1 91.25 123 ALA B N 1
ATOM 3635 C CA . ALA B 1 123 ? 13.023 25.5 11.305 1 91.25 123 ALA B CA 1
ATOM 3636 C C . ALA B 1 123 ? 13.953 26.703 11.211 1 91.25 123 ALA B C 1
ATOM 3638 O O . ALA B 1 123 ? 13.977 27.562 12.102 1 91.25 123 ALA B O 1
ATOM 3639 N N . THR B 1 124 ? 14.695 26.703 10.078 1 94.12 124 THR B N 1
ATOM 3640 C CA . THR B 1 124 ? 15.586 27.812 9.797 1 94.12 124 THR B CA 1
ATOM 3641 C C . THR B 1 124 ? 15.266 28.438 8.445 1 94.12 124 THR B C 1
ATOM 3643 O O . THR B 1 124 ? 14.68 27.781 7.578 1 94.12 124 THR B O 1
ATOM 3646 N N . THR B 1 125 ? 15.602 29.719 8.328 1 95.94 125 THR B N 1
ATOM 3647 C CA . THR B 1 125 ? 15.188 30.453 7.133 1 95.94 125 THR B CA 1
ATOM 3648 C C . THR B 1 125 ? 16.281 30.391 6.062 1 95.94 125 THR B C 1
ATOM 3650 O O . THR B 1 125 ? 16.094 30.906 4.957 1 95.94 125 THR B O 1
ATOM 3653 N N . GLY B 1 126 ? 17.359 29.75 6.281 1 94.62 126 GLY B N 1
ATOM 3654 C CA . GLY B 1 126 ? 18.531 29.812 5.426 1 94.62 126 GLY B CA 1
ATOM 3655 C C . GLY B 1 126 ? 18.297 29.219 4.047 1 94.62 126 GLY B C 1
ATOM 3656 O O . GLY B 1 126 ? 18.891 29.672 3.064 1 94.62 126 GLY B O 1
ATOM 3657 N N . ARG B 1 127 ? 17.469 28.266 3.883 1 93.19 127 ARG B N 1
ATOM 3658 C CA . ARG B 1 127 ? 17.25 27.594 2.607 1 93.19 127 ARG B CA 1
ATOM 3659 C C . ARG B 1 127 ? 16.453 28.453 1.649 1 93.19 127 ARG B C 1
ATOM 3661 O O . ARG B 1 127 ? 16.734 28.5 0.452 1 93.19 127 ARG B O 1
ATOM 3668 N N . THR B 1 128 ? 15.484 29.266 2.199 1 95 128 THR B N 1
ATOM 3669 C CA . THR B 1 128 ? 14.516 29.922 1.328 1 95 128 THR B CA 1
ATOM 3670 C C . THR B 1 128 ? 14.664 31.438 1.392 1 95 128 THR B C 1
ATOM 3672 O O . THR B 1 128 ? 14.062 32.156 0.599 1 95 128 THR B O 1
ATOM 3675 N N . THR B 1 129 ? 15.461 31.938 2.311 1 96.44 129 THR B N 1
ATOM 3676 C CA . THR B 1 129 ? 15.586 33.375 2.465 1 96.44 129 THR B CA 1
ATOM 3677 C C . THR B 1 129 ? 17.047 33.812 2.418 1 96.44 129 THR B C 1
ATOM 3679 O O . THR B 1 129 ? 17.938 32.938 2.326 1 96.44 129 THR B O 1
ATOM 3682 N N . GLU B 1 130 ? 17.25 35.094 2.498 1 95.44 130 GLU B N 1
ATOM 3683 C CA . GLU B 1 130 ? 18.578 35.688 2.371 1 95.44 130 GLU B CA 1
ATOM 3684 C C . GLU B 1 130 ? 19.375 35.531 3.666 1 95.44 130 GLU B C 1
ATOM 3686 O O . GLU B 1 130 ? 20.609 35.594 3.66 1 95.44 130 GLU B O 1
ATOM 3691 N N . LYS B 1 131 ? 18.672 35.312 4.762 1 95.88 131 LYS B N 1
ATOM 3692 C CA . LYS B 1 131 ? 19.328 35.156 6.059 1 95.88 131 LYS B CA 1
ATOM 3693 C C . LYS B 1 131 ? 18.953 33.844 6.707 1 95.88 131 LYS B C 1
ATOM 3695 O O . LYS B 1 131 ? 17.844 33.344 6.508 1 95.88 131 LYS B O 1
ATOM 3700 N N . ASN B 1 132 ? 19.906 33.344 7.445 1 96.69 132 ASN B N 1
ATOM 3701 C CA . ASN B 1 132 ? 19.656 32.125 8.18 1 96.69 132 ASN B CA 1
ATOM 3702 C C . ASN B 1 132 ? 19.328 32.406 9.648 1 96.69 132 ASN B C 1
ATOM 3704 O O . ASN B 1 132 ? 20.234 32.594 10.461 1 96.69 132 ASN B O 1
ATOM 3708 N N . MET B 1 133 ? 18.109 32.375 9.906 1 96.75 133 MET B N 1
ATOM 3709 C CA . MET B 1 133 ? 17.594 32.594 11.25 1 96.75 133 MET B CA 1
ATOM 3710 C C . MET B 1 133 ? 16.797 31.391 11.734 1 96.75 133 MET B C 1
ATOM 3712 O O . MET B 1 133 ? 16.234 30.656 10.93 1 96.75 133 MET B O 1
ATOM 3716 N N . THR B 1 134 ? 16.828 31.25 13.047 1 96.5 134 THR B N 1
ATOM 3717 C CA . THR B 1 134 ? 15.969 30.234 13.648 1 96.5 134 THR B CA 1
ATOM 3718 C C . THR B 1 134 ? 14.555 30.766 13.844 1 96.5 134 THR B C 1
ATOM 3720 O O . THR B 1 134 ? 14.344 31.75 14.562 1 96.5 134 THR B O 1
ATOM 3723 N N . VAL B 1 135 ? 13.578 30.156 13.32 1 96.25 135 VAL B N 1
ATOM 3724 C CA . VAL B 1 135 ? 12.211 30.656 13.289 1 96.25 135 VAL B CA 1
ATOM 3725 C C . VAL B 1 135 ? 11.68 30.766 14.719 1 96.25 135 VAL B C 1
ATOM 3727 O O . VAL B 1 135 ? 11.164 31.828 15.109 1 96.25 135 VAL B O 1
ATOM 3730 N N . ALA B 1 136 ? 11.906 29.797 15.555 1 93.75 136 ALA B N 1
ATOM 3731 C CA . ALA B 1 136 ? 11.367 29.734 16.906 1 93.75 136 ALA B CA 1
ATOM 3732 C C . ALA B 1 136 ? 12 30.781 17.812 1 93.75 136 ALA B C 1
ATOM 3734 O O . ALA B 1 136 ? 11.453 31.125 18.859 1 93.75 136 ALA B O 1
ATOM 3735 N N . GLN B 1 137 ? 13.102 31.328 17.344 1 96.38 137 GLN B N 1
ATOM 3736 C CA . GLN B 1 137 ? 13.844 32.281 18.172 1 96.38 137 GLN B CA 1
ATOM 3737 C C . GLN B 1 137 ? 13.766 33.688 17.562 1 96.38 137 GLN B C 1
ATOM 3739 O O . GLN B 1 137 ? 14.398 34.625 18.078 1 96.38 137 GLN B O 1
ATOM 3744 N N . SER B 1 138 ? 13.062 33.812 16.5 1 97.44 138 SER B N 1
ATOM 3745 C CA . SER B 1 138 ? 12.945 35.094 15.812 1 97.44 138 SER B CA 1
ATOM 3746 C C . SER B 1 138 ? 11.516 35.625 15.859 1 97.44 138 SER B C 1
ATOM 3748 O O . SER B 1 138 ? 10.562 34.844 15.82 1 97.44 138 SER B O 1
ATOM 3750 N N . SER B 1 139 ? 11.438 36.875 15.945 1 97.31 139 SER B N 1
ATOM 3751 C CA . SER B 1 139 ? 10.109 37.469 15.984 1 97.31 139 SER B CA 1
ATOM 3752 C C . SER B 1 139 ? 9.453 37.469 14.609 1 97.31 139 SER B C 1
ATOM 3754 O O . SER B 1 139 ? 10.141 37.469 13.586 1 97.31 139 SER B O 1
ATOM 3756 N N . SER B 1 140 ? 8.094 37.5 14.656 1 97.12 140 SER B N 1
ATOM 3757 C CA . SER B 1 140 ? 7.352 37.5 13.398 1 97.12 140 SER B CA 1
ATOM 3758 C C . SER B 1 140 ? 7.68 38.75 12.578 1 97.12 140 SER B C 1
ATOM 3760 O O . SER B 1 140 ? 7.715 38.688 11.344 1 97.12 140 SER B O 1
ATOM 3762 N N . VAL B 1 141 ? 7.93 39.875 13.203 1 96.88 141 VAL B N 1
ATOM 3763 C CA . VAL B 1 141 ? 8.25 41.125 12.539 1 96.88 141 VAL B CA 1
ATOM 3764 C C . VAL B 1 141 ? 9.57 41 11.781 1 96.88 141 VAL B C 1
ATOM 3766 O O . VAL B 1 141 ? 9.68 41.438 10.641 1 96.88 141 VAL B O 1
ATOM 3769 N N . ASP B 1 142 ? 10.492 40.344 12.43 1 97.25 142 ASP B N 1
ATOM 3770 C CA . ASP B 1 142 ? 11.797 40.125 11.805 1 97.25 142 ASP B CA 1
ATOM 3771 C C . ASP B 1 142 ? 11.703 39.156 10.641 1 97.25 142 ASP B C 1
ATOM 3773 O O . ASP B 1 142 ? 12.328 39.344 9.602 1 97.25 142 ASP B O 1
ATOM 3777 N N . LEU B 1 143 ? 10.969 38.188 10.852 1 97.81 143 LEU B N 1
ATOM 3778 C CA . LEU B 1 143 ? 10.828 37.156 9.828 1 97.81 143 LEU B CA 1
ATOM 3779 C C . LEU B 1 143 ? 10.102 37.688 8.602 1 97.81 143 LEU B C 1
ATOM 3781 O O . LEU B 1 143 ? 10.445 37.375 7.469 1 97.81 143 LEU B O 1
ATOM 3785 N N . ALA B 1 144 ? 9.141 38.531 8.82 1 97 144 ALA B N 1
ATOM 3786 C CA . ALA B 1 144 ? 8.32 39.094 7.746 1 97 144 ALA B CA 1
ATOM 3787 C C . ALA B 1 144 ? 9.125 40.031 6.852 1 97 144 ALA B C 1
ATOM 3789 O O . ALA B 1 144 ? 8.711 40.344 5.73 1 97 144 ALA B O 1
ATOM 3790 N N . LYS B 1 145 ? 10.281 40.375 7.277 1 96.19 145 LYS B N 1
ATOM 3791 C CA . LYS B 1 145 ? 11.125 41.281 6.52 1 96.19 145 LYS B CA 1
ATOM 3792 C C . LYS B 1 145 ? 12.109 40.531 5.637 1 96.19 145 LYS B C 1
ATOM 3794 O O . LYS B 1 145 ? 12.742 41.125 4.758 1 96.19 145 LYS B O 1
ATOM 3799 N N . LEU B 1 146 ? 12.172 39.281 5.875 1 97.31 146 LEU B N 1
ATOM 3800 C CA . LEU B 1 146 ? 13.148 38.469 5.133 1 97.31 146 LEU B CA 1
ATOM 3801 C C . LEU B 1 146 ? 12.695 38.281 3.688 1 97.31 146 LEU B C 1
ATOM 3803 O O . LEU B 1 146 ? 11.578 37.812 3.438 1 97.31 146 LEU B O 1
ATOM 3807 N N . ASN B 1 147 ? 13.586 38.562 2.775 1 96.44 147 ASN B N 1
ATOM 3808 C CA . ASN B 1 147 ? 13.312 38.344 1.357 1 96.44 147 ASN B CA 1
ATOM 3809 C C . ASN B 1 147 ? 13.484 36.906 0.958 1 96.44 147 ASN B C 1
ATOM 3811 O O . ASN B 1 147 ? 14.406 36.219 1.426 1 96.44 147 ASN B O 1
ATOM 3815 N N . LEU B 1 148 ? 12.641 36.469 0.119 1 96.25 148 LEU B N 1
ATOM 3816 C CA . LEU B 1 148 ? 12.734 35.094 -0.395 1 96.25 148 LEU B CA 1
ATOM 3817 C C . LEU B 1 148 ? 13.797 35 -1.489 1 96.25 148 LEU B C 1
ATOM 3819 O O . LEU B 1 148 ? 13.953 35.938 -2.287 1 96.25 148 LEU B O 1
ATOM 3823 N N . LYS B 1 149 ? 14.477 33.875 -1.602 1 93.38 149 LYS B N 1
ATOM 3824 C CA . LYS B 1 149 ? 15.609 33.719 -2.51 1 93.38 149 LYS B CA 1
ATOM 3825 C C . LYS B 1 149 ? 15.133 33.438 -3.936 1 93.38 149 LYS B C 1
ATOM 3827 O O . LYS B 1 149 ? 15.789 33.844 -4.898 1 93.38 149 LYS B O 1
ATOM 3832 N N . THR B 1 150 ? 14.117 32.719 -4.125 1 90.75 150 THR B N 1
ATOM 3833 C CA . THR B 1 150 ? 13.75 32.219 -5.438 1 90.75 150 THR B CA 1
ATOM 3834 C C . THR B 1 150 ? 12.695 33.094 -6.098 1 90.75 150 THR B C 1
ATOM 3836 O O . THR B 1 150 ? 12.125 32.719 -7.129 1 90.75 150 THR B O 1
ATOM 3839 N N . GLY B 1 151 ? 12.359 34.188 -5.555 1 89.31 151 GLY B N 1
ATOM 3840 C CA . GLY B 1 151 ? 11.359 35.062 -6.129 1 89.31 151 GLY B CA 1
ATOM 3841 C C . GLY B 1 151 ? 11.125 36.312 -5.301 1 89.31 151 GLY B C 1
ATOM 3842 O O . GLY B 1 151 ? 11.859 36.594 -4.344 1 89.31 151 GLY B O 1
ATOM 3843 N N . GLU B 1 152 ? 10.086 37 -5.773 1 88.31 152 GLU B N 1
ATOM 3844 C CA . GLU B 1 152 ? 9.75 38.25 -5.074 1 88.31 152 GLU B CA 1
ATOM 3845 C C . GLU B 1 152 ? 8.852 37.969 -3.871 1 88.31 152 GLU B C 1
ATOM 3847 O O . GLU B 1 152 ? 8.07 37.031 -3.873 1 88.31 152 GLU B O 1
ATOM 3852 N N . GLY B 1 153 ? 9.148 38.719 -2.846 1 93.06 153 GLY B N 1
ATOM 3853 C CA . GLY B 1 153 ? 8.289 38.625 -1.673 1 93.06 153 GLY B CA 1
ATOM 3854 C C . GLY B 1 153 ? 9.055 38.281 -0.405 1 93.06 153 GLY B C 1
ATOM 3855 O O . GLY B 1 153 ? 10.273 38.094 -0.436 1 93.06 153 GLY B O 1
ATOM 3856 N N . THR B 1 154 ? 8.312 38.344 0.653 1 96.81 154 THR B N 1
ATOM 3857 C CA . THR B 1 154 ? 8.867 38.031 1.966 1 96.81 154 THR B CA 1
ATOM 3858 C C . THR B 1 154 ? 8.102 36.875 2.629 1 96.81 154 THR B C 1
ATOM 3860 O O . THR B 1 154 ? 7.113 36.406 2.084 1 96.81 154 THR B O 1
ATOM 3863 N N . VAL B 1 155 ? 8.688 36.469 3.682 1 97.56 155 VAL B N 1
ATOM 3864 C CA . VAL B 1 155 ? 8.016 35.406 4.445 1 97.56 155 VAL B CA 1
ATOM 3865 C C . VAL B 1 155 ? 6.656 35.938 4.926 1 97.56 155 VAL B C 1
ATOM 3867 O O . VAL B 1 155 ? 6.578 36.906 5.66 1 97.56 155 VAL B O 1
ATOM 3870 N N . PRO B 1 156 ? 5.625 35.281 4.512 1 97.88 156 PRO B N 1
ATOM 3871 C CA . PRO B 1 156 ? 4.293 35.781 4.891 1 97.88 156 PRO B CA 1
ATOM 3872 C C . PRO B 1 156 ? 3.93 35.438 6.332 1 97.88 156 PRO B C 1
ATOM 3874 O O . PRO B 1 156 ? 4.367 34.406 6.859 1 97.88 156 PRO B O 1
ATOM 3877 N N . LEU B 1 157 ? 3.148 36.344 6.871 1 97.75 157 LEU B N 1
ATOM 3878 C CA . LEU B 1 157 ? 2.494 36.031 8.133 1 97.75 157 LEU B CA 1
ATOM 3879 C C . LEU B 1 157 ? 1.274 35.125 7.902 1 97.75 157 LEU B C 1
ATOM 3881 O O . LEU B 1 157 ? 0.613 35.25 6.867 1 97.75 157 LEU B O 1
ATOM 3885 N N . PHE B 1 158 ? 1.054 34.281 8.867 1 97.94 158 PHE B N 1
ATOM 3886 C CA . PHE B 1 158 ? -0.084 33.375 8.812 1 97.94 158 PHE B CA 1
ATOM 3887 C C . PHE B 1 158 ? -1.382 34.156 8.586 1 97.94 158 PHE B C 1
ATOM 3889 O O . PHE B 1 158 ? -2.18 33.781 7.719 1 97.94 158 PHE B O 1
ATOM 3896 N N . LYS B 1 159 ? -1.596 35.219 9.32 1 97.19 159 LYS B N 1
ATOM 3897 C CA . LYS B 1 159 ? -2.832 36 9.258 1 97.19 159 LYS B CA 1
ATOM 3898 C C . LYS B 1 159 ? -3.025 36.594 7.871 1 97.19 159 LYS B C 1
ATOM 3900 O O . LYS B 1 159 ? -4.137 36.594 7.336 1 97.19 159 LYS B O 1
ATOM 3905 N N . ASP B 1 160 ? -1.968 37.094 7.324 1 97 160 ASP B N 1
ATOM 3906 C CA . ASP B 1 160 ? -2.043 37.719 5.996 1 97 160 ASP B CA 1
ATOM 3907 C C . ASP B 1 160 ? -2.404 36.656 4.938 1 97 160 ASP B C 1
ATOM 3909 O O . ASP B 1 160 ? -3.221 36.938 4.055 1 97 160 ASP B O 1
ATOM 3913 N N . MET B 1 161 ? -1.748 35.531 5.043 1 97.75 161 MET B N 1
ATOM 3914 C CA . MET B 1 161 ? -2.02 34.438 4.113 1 97.75 161 MET B CA 1
ATOM 3915 C C . MET B 1 161 ? -3.467 34 4.227 1 97.75 161 MET B C 1
ATOM 3917 O O . MET B 1 161 ? -4.145 33.812 3.215 1 97.75 161 MET B O 1
ATOM 3921 N N . MET B 1 162 ? -3.936 33.844 5.387 1 98.12 162 MET B N 1
ATOM 3922 C CA . MET B 1 162 ? -5.293 33.344 5.629 1 98.12 162 MET B CA 1
ATOM 3923 C C . MET B 1 162 ? -6.32 34.375 5.18 1 98.12 162 MET B C 1
ATOM 3925 O O . MET B 1 162 ? -7.391 34.031 4.684 1 98.12 162 MET B O 1
ATOM 3929 N N . ASP B 1 163 ? -6.016 35.625 5.441 1 97.88 163 ASP B N 1
ATOM 3930 C CA . ASP B 1 163 ? -6.914 36.656 4.98 1 97.88 163 ASP B CA 1
ATOM 3931 C C . ASP B 1 163 ? -7.105 36.594 3.469 1 97.88 163 ASP B C 1
ATOM 3933 O O . ASP B 1 163 ? -8.219 36.75 2.971 1 97.88 163 ASP B O 1
ATOM 3937 N N . LYS B 1 164 ? -6.023 36.406 2.799 1 97.44 164 LYS B N 1
ATOM 3938 C CA . LYS B 1 164 ? -6.113 36.25 1.348 1 97.44 164 LYS B CA 1
ATOM 3939 C C . LYS B 1 164 ? -6.93 35.031 0.958 1 97.44 164 LYS B C 1
ATOM 3941 O O . LYS B 1 164 ? -7.73 35.094 0.023 1 97.44 164 LYS B O 1
ATOM 3946 N N . CYS B 1 165 ? -6.699 33.969 1.629 1 97.94 165 CYS B N 1
ATOM 3947 C CA . CYS B 1 165 ? -7.469 32.75 1.382 1 97.94 165 CYS B CA 1
ATOM 3948 C C . CYS B 1 165 ? -8.953 33 1.625 1 97.94 165 CYS B C 1
ATOM 3950 O O . CYS B 1 165 ? -9.797 32.531 0.848 1 97.94 165 CYS B O 1
ATOM 3952 N N . ARG B 1 166 ? -9.25 33.688 2.633 1 96.75 166 ARG B N 1
ATOM 3953 C CA . ARG B 1 166 ? -10.633 34 2.959 1 96.75 166 ARG B CA 1
ATOM 3954 C C . ARG B 1 166 ? -11.273 34.875 1.88 1 96.75 166 ARG B C 1
ATOM 3956 O O . ARG B 1 166 ? -12.422 34.625 1.486 1 96.75 166 ARG B O 1
ATOM 3963 N N . GLU B 1 167 ? -10.508 35.812 1.494 1 96.06 167 GLU B N 1
ATOM 3964 C CA . GLU B 1 167 ? -10.992 36.688 0.447 1 96.06 167 GLU B CA 1
ATOM 3965 C C . GLU B 1 167 ? -11.367 35.938 -0.812 1 96.06 167 GLU B C 1
ATOM 3967 O O . GLU B 1 167 ? -12.352 36.25 -1.483 1 96.06 167 GLU B O 1
ATOM 3972 N N . LYS B 1 168 ? -10.664 34.906 -1.051 1 96.31 168 LYS B N 1
ATOM 3973 C CA . LYS B 1 168 ? -10.867 34.125 -2.27 1 96.31 168 LYS B CA 1
ATOM 3974 C C . LYS B 1 168 ? -11.719 32.906 -1.996 1 96.31 168 LYS B C 1
ATOM 3976 O O . LYS B 1 168 ? -11.852 32.031 -2.861 1 96.31 168 LYS B O 1
ATOM 3981 N N . GLU B 1 169 ? -12.203 32.719 -0.809 1 95.5 169 GLU B N 1
ATOM 3982 C CA . GLU B 1 169 ? -13.023 31.578 -0.391 1 95.5 169 GLU B CA 1
ATOM 3983 C C . GLU B 1 169 ? -12.289 30.25 -0.635 1 95.5 169 GLU B C 1
ATOM 3985 O O . GLU B 1 169 ? -12.883 29.297 -1.141 1 95.5 169 GLU B O 1
ATOM 3990 N N . ALA B 1 170 ? -11.062 30.312 -0.338 1 96.81 170 ALA B N 1
ATOM 3991 C CA . ALA B 1 170 ? -10.227 29.125 -0.54 1 96.81 170 ALA B CA 1
ATOM 3992 C C . ALA B 1 170 ? -10.383 28.141 0.614 1 96.81 170 ALA B C 1
ATOM 3994 O O . ALA B 1 170 ? -10.781 28.516 1.717 1 96.81 170 ALA B O 1
ATOM 3995 N N . LYS B 1 171 ? -10.242 26.859 0.309 1 97.44 171 LYS B N 1
ATOM 3996 C CA . LYS B 1 171 ? -10.109 25.812 1.309 1 97.44 171 LYS B CA 1
ATOM 3997 C C . LYS B 1 171 ? -8.633 25.5 1.587 1 97.44 171 LYS B C 1
ATOM 3999 O O . LYS B 1 171 ? -7.855 25.297 0.658 1 97.44 171 LYS B O 1
ATOM 4004 N N . VAL B 1 172 ? -8.32 25.484 2.852 1 98 172 VAL B N 1
ATOM 4005 C CA . VAL B 1 172 ? -6.902 25.516 3.191 1 98 172 VAL B CA 1
ATOM 4006 C C . VAL B 1 172 ? -6.527 24.297 4.012 1 98 172 VAL B C 1
ATOM 4008 O O . VAL B 1 172 ? -7.285 23.875 4.891 1 98 172 VAL B O 1
ATOM 4011 N N . VAL B 1 173 ? -5.422 23.672 3.643 1 98.06 173 VAL B N 1
ATOM 4012 C CA . VAL B 1 173 ? -4.762 22.672 4.48 1 98.06 173 VAL B CA 1
ATOM 4013 C C . VAL B 1 173 ? -3.508 23.281 5.113 1 98.06 173 VAL B C 1
ATOM 4015 O O . VAL B 1 173 ? -2.592 23.703 4.406 1 98.06 173 VAL B O 1
ATOM 4018 N N . LEU B 1 174 ? -3.533 23.344 6.406 1 98 174 LEU B N 1
ATOM 4019 C CA . LEU B 1 174 ? -2.395 23.859 7.152 1 98 174 LEU B CA 1
ATOM 4020 C C . LEU B 1 174 ? -1.502 22.734 7.648 1 98 174 LEU B C 1
ATOM 4022 O O . LEU B 1 174 ? -1.912 21.938 8.5 1 98 174 LEU B O 1
ATOM 4026 N N . GLN B 1 175 ? -0.38 22.688 7.113 1 96.94 175 GLN B N 1
ATOM 4027 C CA . GLN B 1 175 ? 0.584 21.688 7.559 1 96.94 175 GLN B CA 1
ATOM 4028 C C . GLN B 1 175 ? 1.454 22.219 8.695 1 96.94 175 GLN B C 1
ATOM 4030 O O . GLN B 1 175 ? 2.254 23.141 8.484 1 96.94 175 GLN B O 1
ATOM 4035 N N . VAL B 1 176 ? 1.305 21.656 9.812 1 94.56 176 VAL B N 1
ATOM 4036 C CA . VAL B 1 176 ? 2.021 22.094 11.008 1 94.56 176 VAL B CA 1
ATOM 4037 C C . VAL B 1 176 ? 3.213 21.172 11.258 1 94.56 176 VAL B C 1
ATOM 4039 O O . VAL B 1 176 ? 3.068 19.938 11.273 1 94.56 176 VAL B O 1
ATOM 4042 N N . GLN B 1 177 ? 4.348 21.734 11.422 1 80.88 177 GLN B N 1
ATOM 4043 C CA . GLN B 1 177 ? 5.57 20.953 11.547 1 80.88 177 GLN B CA 1
ATOM 4044 C C . GLN B 1 177 ? 5.875 20.641 13.016 1 80.88 177 GLN B C 1
ATOM 4046 O O . GLN B 1 177 ? 6.422 19.594 13.336 1 80.88 177 GLN B O 1
ATOM 4051 N N . GLU B 1 178 ? 5.641 21.562 13.844 1 78.38 178 GLU B N 1
ATOM 4052 C CA . GLU B 1 178 ? 5.98 21.391 15.25 1 78.38 178 GLU B CA 1
ATOM 4053 C C . GLU B 1 178 ? 4.742 21.484 16.141 1 78.38 178 GLU B C 1
ATOM 4055 O O . GLU B 1 178 ? 3.797 22.203 15.812 1 78.38 178 GLU B O 1
ATOM 4060 N N . ASN B 1 179 ? 4.887 20.688 17.141 1 77.25 179 ASN B N 1
ATOM 4061 C CA . ASN B 1 179 ? 3.795 20.688 18.109 1 77.25 179 ASN B CA 1
ATOM 4062 C C . ASN B 1 179 ? 3.951 21.797 19.125 1 77.25 179 ASN B C 1
ATOM 4064 O O . ASN B 1 179 ? 4.773 21.703 20.047 1 77.25 179 ASN B O 1
ATOM 4068 N N . SER B 1 180 ? 3.371 22.891 18.891 1 87.44 180 SER B N 1
ATOM 4069 C CA . SER B 1 180 ? 3.305 23.984 19.844 1 87.44 180 SER B CA 1
ATOM 4070 C C . SER B 1 180 ? 1.859 24.328 20.188 1 87.44 180 SER B C 1
ATOM 4072 O O . SER B 1 180 ? 1.049 24.609 19.297 1 87.44 180 SER B O 1
ATOM 4074 N N . GLN B 1 181 ? 1.61 24.312 21.453 1 88.81 181 GLN B N 1
ATOM 4075 C CA . GLN B 1 181 ? 0.266 24.656 21.906 1 88.81 181 GLN B CA 1
ATOM 4076 C C . GLN B 1 181 ? -0.107 26.078 21.5 1 88.81 181 GLN B C 1
ATOM 4078 O O . GLN B 1 181 ? -1.265 26.359 21.172 1 88.81 181 GLN B O 1
ATOM 4083 N N . ALA B 1 182 ? 0.866 26.906 21.531 1 91.81 182 ALA B N 1
ATOM 4084 C CA . ALA B 1 182 ? 0.635 28.297 21.156 1 91.81 182 ALA B CA 1
ATOM 4085 C C . ALA B 1 182 ? 0.23 28.406 19.688 1 91.81 182 ALA B C 1
ATOM 4087 O O . ALA B 1 182 ? -0.639 29.203 19.344 1 91.81 182 ALA B O 1
ATOM 4088 N N . LEU B 1 183 ? 0.851 27.625 18.922 1 94.31 183 LEU B N 1
ATOM 4089 C CA . LEU B 1 183 ? 0.525 27.625 17.5 1 94.31 183 LEU B CA 1
ATOM 4090 C C . LEU B 1 183 ? -0.89 27.109 17.266 1 94.31 183 LEU B C 1
ATOM 4092 O O . LEU B 1 183 ? -1.646 27.688 16.469 1 94.31 183 LEU B O 1
ATOM 4096 N N . LEU B 1 184 ? -1.229 26.062 17.922 1 94.5 184 LEU B N 1
ATOM 4097 C CA . LEU B 1 184 ? -2.562 25.484 17.797 1 94.5 184 LEU B CA 1
ATOM 4098 C C . LEU B 1 184 ? -3.633 26.484 18.234 1 94.5 184 LEU B C 1
ATOM 4100 O O . LEU B 1 184 ? -4.676 26.609 17.594 1 94.5 184 LEU B O 1
ATOM 4104 N N . ALA B 1 185 ? -3.318 27.172 19.281 1 94 185 ALA B N 1
ATOM 4105 C CA . ALA B 1 185 ? -4.254 28.172 19.781 1 94 185 ALA B CA 1
ATOM 4106 C C . ALA B 1 185 ? -4.422 29.312 18.781 1 94 185 ALA B C 1
ATOM 4108 O O . ALA B 1 185 ? -5.539 29.781 18.547 1 94 185 ALA B O 1
ATOM 4109 N N . GLU B 1 186 ? -3.316 29.703 18.234 1 94.75 186 GLU B N 1
ATOM 4110 C CA . GLU B 1 186 ? -3.359 30.766 17.234 1 94.75 186 GLU B CA 1
ATOM 4111 C C . GLU B 1 186 ? -4.227 30.391 16.047 1 94.75 186 GLU B C 1
ATOM 4113 O O . GLU B 1 186 ? -5.027 31.188 15.562 1 94.75 186 GLU B O 1
ATOM 4118 N N . ILE B 1 187 ? -4.082 29.219 15.578 1 96.38 187 ILE B N 1
ATOM 4119 C CA . ILE B 1 187 ? -4.84 28.719 14.438 1 96.38 187 ILE B CA 1
ATOM 4120 C C . ILE B 1 187 ? -6.316 28.609 14.812 1 96.38 187 ILE B C 1
ATOM 4122 O O . ILE B 1 187 ? -7.188 29.078 14.078 1 96.38 187 ILE B O 1
ATOM 4126 N N . SER B 1 188 ? -6.551 28.031 15.922 1 95.88 188 SER B N 1
ATOM 4127 C CA . SER B 1 188 ? -7.922 27.828 16.391 1 95.88 188 SER B CA 1
ATOM 4128 C C . SER B 1 188 ? -8.641 29.156 16.562 1 95.88 188 SER B C 1
ATOM 4130 O O . SER B 1 188 ? -9.812 29.297 16.219 1 95.88 188 SER B O 1
ATOM 4132 N N . ASP B 1 189 ? -7.941 30.078 17.172 1 96.38 189 ASP B N 1
ATOM 4133 C CA . ASP B 1 189 ? -8.523 31.406 17.406 1 96.38 189 ASP B CA 1
ATOM 4134 C C . ASP B 1 189 ? -8.914 32.062 16.094 1 96.38 189 ASP B C 1
ATOM 4136 O O . ASP B 1 189 ? -9.992 32.656 15.984 1 96.38 189 ASP B O 1
ATOM 4140 N N . TYR B 1 190 ? -8.039 31.969 15.164 1 97 190 TYR B N 1
ATOM 4141 C CA . TYR B 1 190 ? -8.328 32.562 13.867 1 97 190 TYR B CA 1
ATOM 4142 C C . TYR B 1 190 ? -9.531 31.875 13.219 1 97 190 TYR B C 1
ATOM 4144 O O . TYR B 1 190 ? -10.43 32.562 12.703 1 97 190 TYR B O 1
ATOM 4152 N N . VAL B 1 191 ? -9.609 30.594 13.203 1 97.06 191 VAL B N 1
ATOM 4153 C CA . VAL B 1 191 ? -10.68 29.828 12.586 1 97.06 191 VAL B CA 1
ATOM 4154 C C . VAL B 1 191 ? -12 30.125 13.281 1 97.06 191 VAL B C 1
ATOM 4156 O O . VAL B 1 191 ? -13.031 30.281 12.617 1 97.06 191 VAL B O 1
ATOM 4159 N N . ARG B 1 192 ? -11.953 30.266 14.562 1 96 192 ARG B N 1
ATOM 4160 C CA . ARG B 1 192 ? -13.141 30.562 15.352 1 96 192 ARG B CA 1
ATOM 4161 C C . ARG B 1 192 ? -13.656 31.984 15.055 1 96 192 ARG B C 1
ATOM 4163 O O . ARG B 1 192 ? -14.859 32.188 14.883 1 96 192 ARG B O 1
ATOM 4170 N N . LYS B 1 193 ? -12.734 32.844 15.039 1 97 193 LYS B N 1
ATOM 4171 C CA . LYS B 1 193 ? -13.07 34.25 14.828 1 97 193 LYS B CA 1
ATOM 4172 C C . LYS B 1 193 ? -13.828 34.438 13.516 1 97 193 LYS B C 1
ATOM 4174 O O . LYS B 1 193 ? -14.797 35.219 13.461 1 97 193 LYS B O 1
ATOM 4179 N N . TYR B 1 194 ? -13.422 33.719 12.477 1 97 194 TYR B N 1
ATOM 4180 C CA . TYR B 1 194 ? -14 33.938 11.156 1 97 194 TYR B CA 1
ATOM 4181 C C . TYR B 1 194 ? -14.883 32.781 10.742 1 97 194 TYR B C 1
ATOM 4183 O O . TYR B 1 194 ? -15.305 32.688 9.586 1 97 194 TYR B O 1
ATOM 4191 N N . ASP B 1 195 ? -15.117 31.781 11.578 1 95.06 195 ASP B N 1
ATOM 4192 C CA . ASP B 1 195 ? -15.969 30.625 11.367 1 95.06 195 ASP B CA 1
ATOM 4193 C C . ASP B 1 195 ? -15.531 29.844 10.125 1 95.06 195 ASP B C 1
ATOM 4195 O O . ASP B 1 195 ? -16.344 29.609 9.219 1 95.06 195 ASP B O 1
ATOM 4199 N N . LEU B 1 196 ? -14.266 29.469 10.148 1 96.88 196 LEU B N 1
ATOM 4200 C CA . LEU B 1 196 ? -13.68 28.781 9 1 96.88 196 LEU B CA 1
ATOM 4201 C C . LEU B 1 196 ? -13.547 27.281 9.266 1 96.88 196 LEU B C 1
ATOM 4203 O O . LEU B 1 196 ? -12.633 26.641 8.75 1 96.88 196 LEU B O 1
ATOM 4207 N N . TYR B 1 197 ? -14.461 26.703 10.016 1 94.94 197 TYR B N 1
ATOM 4208 C CA . TYR B 1 197 ? -14.367 25.297 10.414 1 94.94 197 TYR B CA 1
ATOM 4209 C C . TYR B 1 197 ? -14.578 24.375 9.219 1 94.94 197 TYR B C 1
ATOM 4211 O O . TYR B 1 197 ? -14.062 23.25 9.195 1 94.94 197 TYR B O 1
ATOM 4219 N N . SER B 1 198 ? -15.203 24.812 8.203 1 94.12 198 SER B N 1
ATOM 4220 C CA . SER B 1 198 ? -15.461 24 7.016 1 94.12 198 SER B CA 1
ATOM 4221 C C . SER B 1 198 ? -14.469 24.328 5.902 1 94.12 198 SER B C 1
ATOM 4223 O O . SER B 1 198 ? -14.594 23.828 4.785 1 94.12 198 SER B O 1
ATOM 4225 N N . SER B 1 199 ? -13.453 25.156 6.234 1 96.19 199 SER B N 1
ATOM 4226 C CA . SER B 1 199 ? -12.57 25.609 5.168 1 96.19 199 SER B CA 1
ATOM 4227 C C . SER B 1 199 ? -11.109 25.359 5.523 1 96.19 199 SER B C 1
ATOM 4229 O O . SER B 1 199 ? -10.219 25.547 4.688 1 96.19 199 SER B O 1
ATOM 4231 N N . VAL B 1 200 ? -10.922 24.859 6.73 1 97.25 200 VAL B N 1
ATOM 4232 C CA . VAL B 1 200 ? -9.539 24.703 7.152 1 97.25 200 VAL B CA 1
ATOM 4233 C C . VAL B 1 200 ? -9.328 23.297 7.73 1 97.25 200 VAL B C 1
ATOM 4235 O O . VAL B 1 200 ? -10.133 22.828 8.539 1 97.25 200 VAL B O 1
ATOM 4238 N N . VAL B 1 201 ? -8.297 22.641 7.293 1 96.81 201 VAL B N 1
ATOM 4239 C CA . VAL B 1 201 ? -7.848 21.375 7.855 1 96.81 201 VAL B CA 1
ATOM 4240 C C . VAL B 1 201 ? -6.422 21.531 8.391 1 96.81 201 VAL B C 1
ATOM 4242 O O . VAL B 1 201 ? -5.547 22.062 7.703 1 96.81 201 VAL B O 1
ATOM 4245 N N . VAL B 1 202 ? -6.234 21.109 9.594 1 97 202 VAL B N 1
ATOM 4246 C CA . VAL B 1 202 ? -4.898 21.125 10.18 1 97 202 VAL B CA 1
ATOM 4247 C C . VAL B 1 202 ? -4.297 19.719 10.117 1 97 202 VAL B C 1
ATOM 4249 O O . VAL B 1 202 ? -4.902 18.75 10.594 1 97 202 VAL B O 1
ATOM 4252 N N . THR B 1 203 ? -3.129 19.641 9.508 1 96.62 203 THR B N 1
ATOM 4253 C CA . THR B 1 203 ? -2.498 18.328 9.375 1 96.62 203 THR B CA 1
ATOM 4254 C C . THR B 1 203 ? -1.037 18.391 9.812 1 96.62 203 THR B C 1
ATOM 4256 O O . THR B 1 203 ? -0.478 19.469 9.992 1 96.62 203 THR B O 1
ATOM 4259 N N . SER B 1 204 ? -0.521 17.203 10.109 1 95.69 204 SER B N 1
ATOM 4260 C CA . SER B 1 204 ? 0.877 17.062 10.5 1 95.69 204 SER B CA 1
ATOM 4261 C C . SER B 1 204 ? 1.373 15.633 10.305 1 95.69 204 SER B C 1
ATOM 4263 O O . SER B 1 204 ? 0.574 14.695 10.234 1 95.69 204 SER B O 1
ATOM 4265 N N . TYR B 1 205 ? 2.689 15.531 10.18 1 92 205 TYR B N 1
ATOM 4266 C CA . TYR B 1 205 ? 3.307 14.211 10.102 1 92 205 TYR B CA 1
ATOM 4267 C C . TYR B 1 205 ? 3.457 13.602 11.492 1 92 205 TYR B C 1
ATOM 4269 O O . TYR B 1 205 ? 3.715 12.398 11.625 1 92 205 TYR B O 1
ATOM 4277 N N . THR B 1 206 ? 3.246 14.477 12.445 1 88.81 206 THR B N 1
ATOM 4278 C CA . THR B 1 206 ? 3.283 14.016 13.836 1 88.81 206 THR B CA 1
ATOM 4279 C C . THR B 1 206 ? 1.872 13.891 14.398 1 88.81 206 THR B C 1
ATOM 4281 O O . THR B 1 206 ? 1.109 14.859 14.398 1 88.81 206 THR B O 1
ATOM 4284 N N . ALA B 1 207 ? 1.637 12.773 14.961 1 90.12 207 ALA B N 1
ATOM 4285 C CA . ALA B 1 207 ? 0.284 12.445 15.398 1 90.12 207 ALA B CA 1
ATOM 4286 C C . ALA B 1 207 ? -0.146 13.336 16.562 1 90.12 207 ALA B C 1
ATOM 4288 O O . ALA B 1 207 ? -1.341 13.5 16.812 1 90.12 207 ALA B O 1
ATOM 4289 N N . THR B 1 208 ? 0.756 13.922 17.219 1 90.88 208 THR B N 1
ATOM 4290 C CA . THR B 1 208 ? 0.426 14.711 18.391 1 90.88 208 THR B CA 1
ATOM 4291 C C . THR B 1 208 ? -0.298 15.992 18 1 90.88 208 THR B C 1
ATOM 4293 O O . THR B 1 208 ? -1.118 16.516 18.766 1 90.88 208 THR B O 1
ATOM 4296 N N . VAL B 1 209 ? -0.059 16.484 16.828 1 93.25 209 VAL B N 1
ATOM 4297 C CA . VAL B 1 209 ? -0.644 17.75 16.406 1 93.25 209 VAL B CA 1
ATOM 4298 C C . VAL B 1 209 ? -2.146 17.578 16.188 1 93.25 209 VAL B C 1
ATOM 4300 O O . VAL B 1 209 ? -2.953 18.25 16.844 1 93.25 209 VAL B O 1
ATOM 4303 N N . PRO B 1 210 ? -2.531 16.641 15.328 1 93.81 210 PRO B N 1
ATOM 4304 C CA . PRO B 1 210 ? -3.979 16.453 15.203 1 93.81 210 PRO B CA 1
ATOM 4305 C C . PRO B 1 210 ? -4.637 16.016 16.516 1 93.81 210 PRO B C 1
ATOM 4307 O O . PRO B 1 210 ? -5.789 16.375 16.766 1 93.81 210 PRO B O 1
ATOM 4310 N N . PHE B 1 211 ? -3.922 15.297 17.328 1 92.88 211 PHE B N 1
ATOM 4311 C CA . PHE B 1 211 ? -4.469 14.836 18.594 1 92.88 211 PHE B CA 1
ATOM 4312 C C . PHE B 1 211 ? -4.801 16.016 19.5 1 92.88 211 PHE B C 1
ATOM 4314 O O . PHE B 1 211 ? -5.926 16.125 20 1 92.88 211 PHE B O 1
ATOM 4321 N N . PHE B 1 212 ? -3.918 16.922 19.672 1 91.88 212 PHE B N 1
ATOM 4322 C CA . PHE B 1 212 ? -4.109 18.047 20.594 1 91.88 212 PHE B CA 1
ATOM 4323 C C . PHE B 1 212 ? -4.988 19.125 19.953 1 91.88 212 PHE B C 1
ATOM 4325 O O . PHE B 1 212 ? -5.715 19.828 20.656 1 91.88 212 PHE B O 1
ATOM 4332 N N . MET B 1 213 ? -4.938 19.203 18.672 1 93.44 213 MET B N 1
ATOM 4333 C CA . MET B 1 213 ? -5.832 20.141 18.016 1 93.44 213 MET B CA 1
ATOM 4334 C C . MET B 1 213 ? -7.293 19.781 18.266 1 93.44 213 MET B C 1
ATOM 4336 O O . MET B 1 213 ? -8.102 20.641 18.594 1 93.44 213 MET B O 1
ATOM 4340 N N . LYS B 1 214 ? -7.578 18.547 18.141 1 91 214 LYS B N 1
ATOM 4341 C CA . LYS B 1 214 ? -8.938 18.062 18.375 1 91 214 LYS B CA 1
ATOM 4342 C C . LYS B 1 214 ? -9.344 18.234 19.844 1 91 214 LYS B C 1
ATOM 4344 O O . LYS B 1 214 ? -10.5 18.547 20.141 1 91 214 LYS B O 1
ATOM 4349 N N . ARG B 1 215 ? -8.469 18.109 20.656 1 88.69 215 ARG B N 1
ATOM 4350 C CA . ARG B 1 215 ? -8.742 18.281 22.078 1 88.69 215 ARG B CA 1
ATOM 4351 C C . ARG B 1 215 ? -8.961 19.75 22.422 1 88.69 215 ARG B C 1
ATOM 4353 O O . ARG B 1 215 ? -9.781 20.078 23.297 1 88.69 215 ARG B O 1
ATOM 4360 N N . HIS B 1 216 ? -8.203 20.516 21.75 1 89.25 216 HIS B N 1
ATOM 4361 C CA . HIS B 1 216 ? -8.32 21.953 21.984 1 89.25 216 HIS B CA 1
ATOM 4362 C C . HIS B 1 216 ? -9.609 22.5 21.391 1 89.25 216 HIS B C 1
ATOM 4364 O O . HIS B 1 216 ? -10.266 23.359 21.98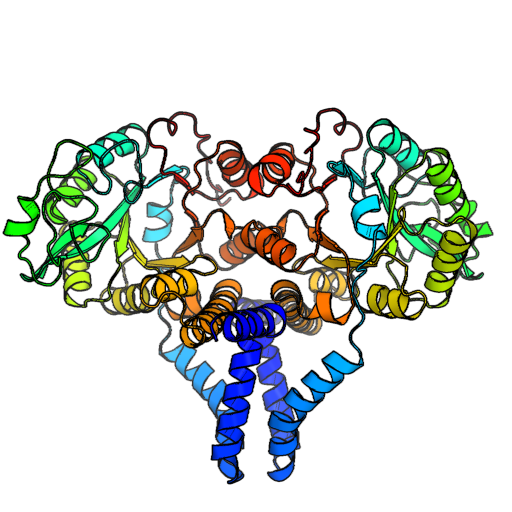4 1 89.25 216 HIS B O 1
ATOM 4370 N N . ASP B 1 217 ? -9.891 22.062 20.219 1 91.25 217 ASP B N 1
ATOM 4371 C CA . ASP B 1 217 ? -11.086 22.453 19.484 1 91.25 217 ASP B CA 1
ATOM 4372 C C . ASP B 1 217 ? -11.672 21.281 18.703 1 91.25 217 ASP B C 1
ATOM 4374 O O . ASP B 1 217 ? -11.234 21 17.594 1 91.25 217 ASP B O 1
ATOM 4378 N N . SER B 1 218 ? -12.727 20.719 19.172 1 88.5 218 SER B N 1
ATOM 4379 C CA . SER B 1 218 ? -13.281 19.484 18.625 1 88.5 218 SER B CA 1
ATOM 4380 C C . SER B 1 218 ? -13.945 19.719 17.266 1 88.5 218 SER B C 1
ATOM 4382 O O . SER B 1 218 ? -14.172 18.781 16.516 1 88.5 218 SER B O 1
ATOM 4384 N N . LYS B 1 219 ? -14.219 20.938 16.938 1 91.12 219 LYS B N 1
ATOM 4385 C CA . LYS B 1 219 ? -14.883 21.266 15.68 1 91.12 219 LYS B CA 1
ATOM 4386 C C . LYS B 1 219 ? -13.875 21.375 14.539 1 91.12 219 LYS B C 1
ATOM 4388 O O . LYS B 1 219 ? -14.25 21.375 13.367 1 91.12 219 LYS B O 1
ATOM 4393 N N . MET B 1 220 ? -12.617 21.453 14.891 1 93.94 220 MET B N 1
ATOM 4394 C CA . MET B 1 220 ? -11.562 21.625 13.891 1 93.94 220 MET B CA 1
ATOM 4395 C C . MET B 1 220 ? -11.383 20.359 13.07 1 93.94 220 MET B C 1
ATOM 4397 O O . MET B 1 220 ? -11.414 19.25 13.617 1 93.94 220 MET B O 1
ATOM 4401 N N . LEU B 1 221 ? -11.305 20.531 11.781 1 94.88 221 LEU B N 1
ATOM 4402 C CA . LEU B 1 221 ? -10.922 19.391 10.945 1 94.88 221 LEU B CA 1
ATOM 4403 C C . LEU B 1 221 ? -9.422 19.125 11.039 1 94.88 221 LEU B C 1
ATOM 4405 O O . LEU B 1 221 ? -8.617 20.047 10.945 1 94.88 221 LEU B O 1
ATOM 4409 N N . THR B 1 222 ? -9.102 17.859 11.273 1 95.31 222 THR B N 1
ATOM 4410 C CA . THR B 1 222 ? -7.703 17.484 11.406 1 95.31 222 THR B CA 1
ATOM 4411 C C . THR B 1 222 ? -7.344 16.344 10.453 1 95.31 222 THR B C 1
ATOM 4413 O O . THR B 1 222 ? -8.227 15.617 9.992 1 95.31 222 THR B O 1
ATOM 4416 N N . GLY B 1 223 ? -6.09 16.344 10.102 1 95.69 223 GLY B N 1
ATOM 4417 C CA . GLY B 1 223 ? -5.562 15.297 9.25 1 95.69 223 GLY B CA 1
ATOM 4418 C C . GLY B 1 223 ? -4.246 14.734 9.742 1 95.69 223 GLY B C 1
ATOM 4419 O O . GLY B 1 223 ? -3.539 15.375 10.523 1 95.69 223 GLY B O 1
ATOM 4420 N N . LEU B 1 224 ? -4.016 13.516 9.336 1 95.56 224 LEU B N 1
ATOM 4421 C CA . LEU B 1 224 ? -2.736 12.867 9.586 1 95.56 224 LEU B CA 1
ATOM 4422 C C . LEU B 1 224 ? -1.975 12.633 8.289 1 95.56 224 LEU B C 1
ATOM 4424 O O . LEU B 1 224 ? -2.49 11.992 7.367 1 95.56 224 LEU B O 1
ATOM 4428 N N . SER B 1 225 ? -0.86 13.227 8.211 1 95.62 225 SER B N 1
ATOM 4429 C CA . SER B 1 225 ? 0.006 13.016 7.055 1 95.62 225 SER B CA 1
ATOM 4430 C C . SER B 1 225 ? 0.958 11.852 7.285 1 95.62 225 SER B C 1
ATOM 4432 O O . SER B 1 225 ? 1.479 11.672 8.383 1 95.62 225 SER B O 1
ATOM 4434 N N . TYR B 1 226 ? 1.117 11.086 6.25 1 94 226 TYR B N 1
ATOM 4435 C CA . TYR B 1 226 ? 1.967 9.906 6.375 1 94 226 TYR B CA 1
ATOM 4436 C C . TYR B 1 226 ? 2.785 9.68 5.109 1 94 226 TYR B C 1
ATOM 4438 O O . TYR B 1 226 ? 2.277 9.852 3.996 1 94 226 TYR B O 1
ATOM 4446 N N . THR B 1 227 ? 3.988 9.406 5.285 1 91.12 227 THR B N 1
ATOM 4447 C CA . THR B 1 227 ? 4.879 8.945 4.223 1 91.12 227 THR B CA 1
ATOM 4448 C C . THR B 1 227 ? 5.773 7.812 4.723 1 91.12 227 THR B C 1
ATOM 4450 O O . THR B 1 227 ? 6.262 7.852 5.852 1 91.12 227 THR B O 1
ATOM 4453 N N . ARG B 1 228 ? 5.848 6.879 3.805 1 87.56 228 ARG B N 1
ATOM 4454 C CA . ARG B 1 228 ? 6.754 5.785 4.137 1 87.56 228 ARG B CA 1
ATOM 4455 C C . ARG B 1 228 ? 8.188 6.285 4.258 1 87.56 228 ARG B C 1
ATOM 4457 O O . ARG B 1 228 ? 8.648 7.078 3.436 1 87.56 228 ARG B O 1
ATOM 4464 N N . PHE B 1 229 ? 8.953 6.02 5.34 1 80.44 229 PHE B N 1
ATOM 4465 C CA . PHE B 1 229 ? 10.352 6.312 5.609 1 80.44 229 PHE B CA 1
ATOM 4466 C C . PHE B 1 229 ? 10.531 7.77 6.027 1 80.44 229 PHE B C 1
ATOM 4468 O O . PHE B 1 229 ? 11.586 8.359 5.801 1 80.44 229 PHE B O 1
ATOM 4475 N N . GLY B 1 230 ? 9.43 8.367 6.461 1 83.12 230 GLY B N 1
ATOM 4476 C CA . GLY B 1 230 ? 9.523 9.742 6.93 1 83.12 230 GLY B CA 1
ATOM 4477 C C . GLY B 1 230 ? 10.492 9.906 8.086 1 83.12 230 GLY B C 1
ATOM 4478 O O . GLY B 1 230 ? 11.344 10.797 8.062 1 83.12 230 GLY B O 1
ATOM 4479 N N . THR B 1 231 ? 10.414 9.031 9.008 1 78.31 231 THR B N 1
ATOM 4480 C CA . THR B 1 231 ? 11.281 9.094 10.18 1 78.31 231 THR B CA 1
ATOM 4481 C C . THR B 1 231 ? 12.734 8.859 9.789 1 78.31 231 THR B C 1
ATOM 4483 O O . THR B 1 231 ? 13.633 9.539 10.289 1 78.31 231 THR B O 1
ATOM 4486 N N . MET B 1 232 ? 12.898 7.941 8.969 1 77 232 MET B N 1
ATOM 4487 C CA . MET B 1 232 ? 14.25 7.648 8.5 1 77 232 MET B CA 1
ATOM 4488 C C . MET B 1 232 ? 14.875 8.867 7.84 1 77 232 MET B C 1
ATOM 4490 O O . MET B 1 232 ? 16.016 9.219 8.125 1 77 232 MET B O 1
ATOM 4494 N N . ALA B 1 233 ? 14.102 9.484 7.004 1 78.5 233 ALA B N 1
ATOM 4495 C CA . ALA B 1 233 ? 14.602 10.68 6.328 1 78.5 233 ALA B CA 1
ATOM 4496 C C . ALA B 1 233 ? 14.969 11.773 7.332 1 78.5 233 ALA B C 1
ATOM 4498 O O . ALA B 1 233 ? 16.031 12.398 7.223 1 78.5 233 ALA B O 1
ATOM 4499 N N . ASP B 1 234 ? 14.18 11.922 8.312 1 77.69 234 ASP B N 1
ATOM 4500 C CA . ASP B 1 234 ? 14.406 12.938 9.328 1 77.69 234 ASP B CA 1
ATOM 4501 C C . ASP B 1 234 ? 15.641 12.617 10.164 1 77.69 234 ASP B C 1
ATOM 4503 O O . ASP B 1 234 ? 16.484 13.484 10.383 1 77.69 234 ASP B O 1
ATOM 4507 N N . PHE B 1 235 ? 15.734 11.383 10.562 1 74.31 235 PHE B N 1
ATOM 4508 C CA . PHE B 1 235 ? 16.828 10.961 11.422 1 74.31 235 PHE B CA 1
ATOM 4509 C C . PHE B 1 235 ? 18.156 11.031 10.672 1 74.31 235 PHE B C 1
ATOM 4511 O O . PHE B 1 235 ? 19.188 11.422 11.242 1 74.31 235 PHE B O 1
ATOM 4518 N N . MET B 1 236 ? 18.109 10.625 9.438 1 76.12 236 MET B N 1
ATOM 4519 C CA . MET B 1 236 ? 19.344 10.609 8.664 1 76.12 236 MET B CA 1
ATOM 4520 C C . MET B 1 236 ? 19.797 12.031 8.32 1 76.12 236 MET B C 1
ATOM 4522 O O . MET B 1 236 ? 20.984 12.289 8.148 1 76.12 236 MET B O 1
ATOM 4526 N N . ARG B 1 237 ? 18.828 12.906 8.211 1 75.31 237 ARG B N 1
ATOM 4527 C CA . ARG B 1 237 ? 19.156 14.32 8.023 1 75.31 237 ARG B CA 1
ATOM 4528 C C . ARG B 1 237 ? 19.812 14.898 9.281 1 75.31 237 ARG B C 1
ATOM 4530 O O . ARG B 1 237 ? 20.797 15.625 9.195 1 75.31 237 ARG B O 1
ATOM 4537 N N . ALA B 1 238 ? 19.391 14.539 10.398 1 75.06 238 ALA B N 1
ATOM 4538 C CA . ALA B 1 238 ? 19.875 15.055 11.68 1 75.06 238 ALA B CA 1
ATOM 4539 C C . ALA B 1 238 ? 21.156 14.344 12.102 1 75.06 238 ALA B C 1
ATOM 4541 O O . ALA B 1 238 ? 22.047 14.961 12.695 1 75.06 238 ALA B O 1
ATOM 4542 N N . HIS B 1 239 ? 21.203 13 11.812 1 80.81 239 HIS B N 1
ATOM 4543 C CA . HIS B 1 239 ? 22.344 12.18 12.211 1 80.81 239 HIS B CA 1
ATOM 4544 C C . HIS B 1 239 ? 22.828 11.305 11.055 1 80.81 239 HIS B C 1
ATOM 4546 O O . HIS B 1 239 ? 22.656 10.086 11.078 1 80.81 239 HIS B O 1
ATOM 4552 N N . PRO B 1 240 ? 23.469 12.031 10.148 1 75.94 240 PRO B N 1
ATOM 4553 C CA . PRO B 1 240 ? 23.906 11.258 8.984 1 75.94 240 PRO B CA 1
ATOM 4554 C C . PRO B 1 240 ? 24.891 10.156 9.336 1 75.94 240 PRO B C 1
ATOM 4556 O O . PRO B 1 240 ? 25.797 10.367 10.164 1 75.94 240 PRO B O 1
ATOM 4559 N N . GLY B 1 241 ? 24.703 9.023 8.828 1 67.56 241 GLY B N 1
ATOM 4560 C CA . GLY B 1 241 ? 25.672 7.93 8.906 1 67.56 241 GLY B CA 1
ATOM 4561 C C . GLY B 1 241 ? 25.578 7.141 10.195 1 67.56 241 GLY B C 1
ATOM 4562 O O . GLY B 1 241 ? 26.297 6.16 10.383 1 67.56 241 GLY B O 1
ATOM 4563 N N . ASN B 1 242 ? 24.797 7.566 11.109 1 74.44 242 ASN B N 1
ATOM 4564 C CA . ASN B 1 242 ? 24.688 6.859 12.375 1 74.44 242 ASN B CA 1
ATOM 4565 C C . ASN B 1 242 ? 23.781 5.637 12.25 1 74.44 242 ASN B C 1
ATOM 4567 O O . ASN B 1 242 ? 22.594 5.762 11.961 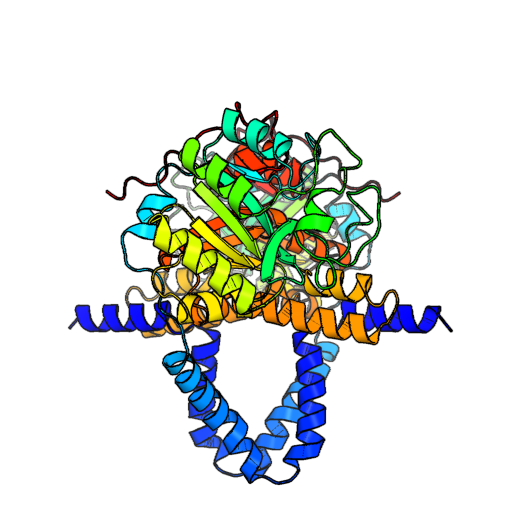1 74.44 242 ASN B O 1
ATOM 4571 N N . LEU B 1 243 ? 24.344 4.531 12.547 1 65.38 243 LEU B N 1
ATOM 4572 C CA . LEU B 1 243 ? 23.656 3.26 12.328 1 65.38 243 LEU B CA 1
ATOM 4573 C C . LEU B 1 243 ? 22.547 3.059 13.352 1 65.38 243 LEU B C 1
ATOM 4575 O O . LEU B 1 243 ? 21.5 2.494 13.031 1 65.38 243 LEU B O 1
ATOM 4579 N N . PHE B 1 244 ? 22.812 3.529 14.5 1 67.38 244 PHE B N 1
ATOM 4580 C CA . PHE B 1 244 ? 21.828 3.379 15.562 1 67.38 244 PHE B CA 1
ATOM 4581 C C . PHE B 1 244 ? 20.547 4.129 15.211 1 67.38 244 PHE B C 1
ATOM 4583 O O . PHE B 1 244 ? 19.453 3.582 15.32 1 67.38 244 PHE B O 1
ATOM 4590 N N . TYR B 1 245 ? 20.703 5.289 14.727 1 74.56 245 TYR B N 1
ATOM 4591 C CA . TYR B 1 245 ? 19.562 6.098 14.344 1 74.56 245 TYR B CA 1
ATOM 4592 C C . TYR B 1 245 ? 18.859 5.5 13.125 1 74.56 245 TYR B C 1
ATOM 4594 O O . TYR B 1 245 ? 17.625 5.578 13.016 1 74.56 245 TYR B O 1
ATOM 4602 N N . LYS B 1 246 ? 19.656 4.906 12.352 1 71.06 246 LYS B N 1
ATOM 4603 C CA . LYS B 1 246 ? 19.062 4.266 11.18 1 71.06 246 LYS B CA 1
ATOM 4604 C C . LYS B 1 246 ? 18.172 3.096 11.578 1 71.06 246 LYS B C 1
ATOM 4606 O O . LYS B 1 246 ? 17.062 2.951 11.062 1 71.06 246 LYS B O 1
ATOM 4611 N N . PHE B 1 247 ? 18.672 2.387 12.539 1 63.84 247 PHE B N 1
ATOM 4612 C CA . PHE B 1 247 ? 17.922 1.217 13 1 63.84 247 PHE B CA 1
ATOM 4613 C C . PHE B 1 247 ? 16.641 1.631 13.711 1 63.84 247 PHE B C 1
ATOM 4615 O O . PHE B 1 247 ? 15.578 1.075 13.453 1 63.84 247 PHE B O 1
ATOM 4622 N N . PHE B 1 248 ? 16.766 2.561 14.477 1 71.56 248 PHE B N 1
ATOM 4623 C CA . PHE B 1 248 ? 15.609 3.029 15.234 1 71.56 248 PHE B CA 1
ATOM 4624 C C . PHE B 1 248 ? 14.586 3.674 14.305 1 71.56 248 PHE B C 1
ATOM 4626 O O . PHE B 1 248 ? 13.383 3.506 14.492 1 71.56 248 PHE B O 1
ATOM 4633 N N . ALA B 1 249 ? 15.102 4.355 13.352 1 77.44 249 ALA B N 1
ATOM 4634 C CA . ALA B 1 249 ? 14.211 4.992 12.375 1 77.44 249 ALA B CA 1
ATOM 4635 C C . ALA B 1 249 ? 13.414 3.947 11.609 1 77.44 249 ALA B C 1
ATOM 4637 O O . ALA B 1 249 ? 12.219 4.137 11.352 1 77.44 249 ALA B O 1
ATOM 4638 N N . GLN B 1 250 ? 14.031 2.867 11.344 1 74.88 250 GLN B N 1
ATOM 4639 C CA . GLN B 1 250 ? 13.359 1.799 10.609 1 74.88 250 GLN B CA 1
ATOM 4640 C C . GLN B 1 250 ? 12.242 1.179 11.445 1 74.88 250 GLN B C 1
ATOM 4642 O O . GLN B 1 250 ? 11.164 0.874 10.93 1 74.88 250 GLN B O 1
ATOM 4647 N N . ILE B 1 251 ? 12.516 1.068 12.672 1 71.88 251 ILE B N 1
ATOM 4648 C CA . ILE B 1 251 ? 11.531 0.489 13.578 1 71.88 251 ILE B CA 1
ATOM 4649 C C . ILE B 1 251 ? 10.312 1.408 13.68 1 71.88 251 ILE B C 1
ATOM 4651 O O . ILE B 1 251 ? 9.172 0.952 13.578 1 71.88 251 ILE B O 1
ATOM 4655 N N . ILE B 1 252 ? 10.625 2.615 13.812 1 78.06 252 ILE B N 1
ATOM 4656 C CA . ILE B 1 252 ? 9.547 3.588 13.953 1 78.06 252 ILE B CA 1
ATOM 4657 C C . ILE B 1 252 ? 8.719 3.635 12.664 1 78.06 252 ILE B C 1
ATOM 4659 O O . ILE B 1 252 ? 7.488 3.656 12.711 1 78.06 252 ILE B O 1
ATOM 4663 N N . ASP B 1 253 ? 9.43 3.598 11.609 1 81.19 253 ASP B N 1
ATOM 4664 C CA . ASP B 1 253 ? 8.758 3.641 10.312 1 81.19 253 ASP B CA 1
ATOM 4665 C C . ASP B 1 253 ? 7.863 2.414 10.117 1 81.19 253 ASP B C 1
ATOM 4667 O O . ASP B 1 253 ? 6.746 2.527 9.609 1 81.19 253 ASP B O 1
ATOM 4671 N N . ASP B 1 254 ? 8.328 1.267 10.516 1 76.5 254 ASP B N 1
ATOM 4672 C CA . ASP B 1 254 ? 7.535 0.047 10.391 1 76.5 254 ASP B CA 1
ATOM 4673 C C . ASP B 1 254 ? 6.32 0.082 11.312 1 76.5 254 ASP B C 1
ATOM 4675 O O . ASP B 1 254 ? 5.23 -0.346 10.93 1 76.5 254 ASP B O 1
ATOM 4679 N N . CYS B 1 255 ? 6.539 0.554 12.438 1 78 255 CYS B N 1
ATOM 4680 C CA . CYS B 1 255 ? 5.438 0.688 13.383 1 78 255 CYS B CA 1
ATOM 4681 C C . CYS B 1 255 ? 4.391 1.667 12.867 1 78 255 CYS B C 1
ATOM 4683 O O . CYS B 1 255 ? 3.191 1.397 12.945 1 78 255 CYS B O 1
ATOM 4685 N N . MET B 1 256 ? 4.887 2.762 12.375 1 84 256 MET B N 1
ATOM 4686 C CA . MET B 1 256 ? 3.982 3.779 11.844 1 84 256 MET B CA 1
ATOM 4687 C C . MET B 1 256 ? 3.178 3.232 10.672 1 84 256 MET B C 1
ATOM 4689 O O . MET B 1 256 ? 1.977 3.486 10.562 1 84 256 MET B O 1
ATOM 4693 N N . GLN B 1 257 ? 3.883 2.496 9.875 1 83.81 257 GLN B N 1
ATOM 4694 C CA . GLN B 1 257 ? 3.182 1.88 8.758 1 83.81 257 GLN B CA 1
ATOM 4695 C C . GLN B 1 257 ? 2.051 0.979 9.242 1 83.81 257 GLN B C 1
ATOM 4697 O O . GLN B 1 257 ? 0.933 1.041 8.727 1 83.81 257 GLN B O 1
ATOM 4702 N N . PHE B 1 258 ? 2.381 0.236 10.188 1 79.75 258 PHE B N 1
ATOM 4703 C CA . PHE B 1 258 ? 1.392 -0.68 10.742 1 79.75 258 PHE B CA 1
ATOM 4704 C C . PHE B 1 258 ? 0.227 0.089 11.359 1 79.75 258 PHE B C 1
ATOM 4706 O O . PHE B 1 258 ? -0.936 -0.212 11.078 1 79.75 258 PHE B O 1
ATOM 4713 N N . LEU B 1 259 ? 0.474 1.065 12.094 1 82.12 259 LEU B N 1
ATOM 4714 C CA . LEU B 1 259 ? -0.536 1.822 12.828 1 82.12 259 LEU B CA 1
ATOM 4715 C C . LEU B 1 259 ? -1.425 2.611 11.867 1 82.12 259 LEU B C 1
ATOM 4717 O O . LEU B 1 259 ? -2.625 2.756 12.109 1 82.12 259 LEU B O 1
ATOM 4721 N N . VAL B 1 260 ? -0.843 3.125 10.836 1 87.56 260 VAL B N 1
ATOM 4722 C CA . VAL B 1 260 ? -1.608 3.92 9.883 1 87.56 260 VAL B CA 1
ATOM 4723 C C . VAL B 1 260 ? -2.434 2.996 8.984 1 87.56 260 VAL B C 1
ATOM 4725 O O . VAL B 1 260 ? -3.621 3.242 8.758 1 87.56 260 VAL B O 1
ATOM 4728 N N . ARG B 1 261 ? -1.842 1.887 8.578 1 83.5 261 ARG B N 1
ATOM 4729 C CA . ARG B 1 261 ? -2.502 1.006 7.621 1 83.5 261 ARG B CA 1
ATOM 4730 C C . ARG B 1 261 ? -3.607 0.198 8.289 1 83.5 261 ARG B C 1
ATOM 4732 O O . ARG B 1 261 ? -4.527 -0.276 7.625 1 83.5 261 ARG B O 1
ATOM 4739 N N . THR B 1 262 ? -3.535 0.095 9.57 1 77.88 262 THR B N 1
ATOM 4740 C CA . THR B 1 262 ? -4.609 -0.569 10.297 1 77.88 262 THR B CA 1
ATOM 4741 C C . THR B 1 262 ? -5.629 0.448 10.805 1 77.88 262 THR B C 1
ATOM 4743 O O . THR B 1 262 ? -6.613 0.081 11.453 1 77.88 262 THR B O 1
ATOM 4746 N N . PHE B 1 263 ? -5.414 1.707 10.602 1 82.5 263 PHE B N 1
ATOM 4747 C CA . PHE B 1 263 ? -6.297 2.816 10.945 1 82.5 263 PHE B CA 1
ATOM 4748 C C . PHE B 1 263 ? -6.367 2.996 12.461 1 82.5 263 PHE B C 1
ATOM 4750 O O . PHE B 1 263 ? -7.238 3.703 12.969 1 82.5 263 PHE B O 1
ATOM 4757 N N . LEU B 1 264 ? -5.457 2.363 13.164 1 80.19 264 LEU B N 1
ATOM 4758 C CA . LEU B 1 264 ? -5.445 2.516 14.617 1 80.19 264 LEU B CA 1
ATOM 4759 C C . LEU B 1 264 ? -5.055 3.936 15.008 1 80.19 264 LEU B C 1
ATOM 4761 O O . LEU B 1 264 ? -5.723 4.562 15.836 1 80.19 264 LEU B O 1
ATOM 4765 N N . LEU B 1 265 ? -4.059 4.418 14.344 1 88.12 265 LEU B N 1
ATOM 4766 C CA . LEU B 1 265 ? -3.551 5.738 14.703 1 88.12 265 LEU B CA 1
ATOM 4767 C C . LEU B 1 265 ? -4.512 6.832 14.25 1 88.12 265 LEU B C 1
ATOM 4769 O O . LEU B 1 265 ? -4.895 7.691 15.047 1 88.12 265 LEU B O 1
ATOM 4773 N N . PRO B 1 266 ? -4.961 6.766 12.961 1 89.31 266 PRO B N 1
ATOM 4774 C CA . PRO B 1 266 ? -5.922 7.793 12.562 1 89.31 266 PRO B CA 1
ATOM 4775 C C . PRO B 1 266 ? -7.176 7.801 13.43 1 89.31 266 PRO B C 1
ATOM 4777 O O . PRO B 1 266 ? -7.715 8.867 13.734 1 89.31 266 PRO B O 1
ATOM 4780 N N . ARG B 1 267 ? -7.594 6.711 13.852 1 83.38 267 ARG B N 1
ATOM 4781 C CA . ARG B 1 267 ? -8.773 6.625 14.703 1 83.38 267 ARG B CA 1
ATOM 4782 C C . ARG B 1 267 ? -8.484 7.156 16.109 1 83.38 267 ARG B C 1
ATOM 4784 O O . ARG B 1 267 ? -9.336 7.793 16.719 1 83.38 267 ARG B O 1
ATOM 4791 N N . PHE B 1 268 ? -7.363 6.852 16.594 1 85.44 268 PHE B N 1
ATOM 4792 C CA . PHE B 1 268 ? -6.984 7.289 17.922 1 85.44 268 PHE B CA 1
ATOM 4793 C C . PHE B 1 268 ? -6.91 8.812 18 1 85.44 268 PHE B C 1
ATOM 4795 O O . PHE B 1 268 ? -7.406 9.414 18.953 1 85.44 268 PHE B O 1
ATOM 4802 N N . VAL B 1 269 ? -6.32 9.43 16.969 1 90.69 269 VAL B N 1
ATOM 4803 C CA . VAL B 1 269 ? -6.121 10.875 16.969 1 90.69 269 VAL B CA 1
ATOM 4804 C C . VAL B 1 269 ? -7.406 11.578 16.547 1 90.69 269 VAL B C 1
ATOM 4806 O O . VAL B 1 269 ? -7.574 12.773 16.781 1 90.69 269 VAL B O 1
ATOM 4809 N N . GLY B 1 270 ? -8.281 10.906 15.938 1 87.81 270 GLY B N 1
ATOM 4810 C CA . GLY B 1 270 ? -9.516 11.5 15.445 1 87.81 270 GLY B CA 1
ATOM 4811 C C . GLY B 1 270 ? -9.336 12.266 14.148 1 87.81 270 GLY B C 1
ATOM 4812 O O . GLY B 1 270 ? -9.93 13.336 13.969 1 87.81 270 GLY B O 1
ATOM 4813 N N . SER B 1 271 ? -8.523 11.727 13.336 1 91.19 271 SER B N 1
ATOM 4814 C CA . SER B 1 271 ? -8.234 12.391 12.07 1 91.19 271 SER B CA 1
ATOM 4815 C C . SER B 1 271 ? -9.406 12.25 11.102 1 91.19 271 SER B C 1
ATOM 4817 O O . SER B 1 271 ? -9.938 11.148 10.914 1 91.19 271 SER B O 1
ATOM 4819 N N . ASP B 1 272 ? -9.789 13.336 10.445 1 91.81 272 ASP B N 1
ATOM 4820 C CA . ASP B 1 272 ? -10.867 13.359 9.461 1 91.81 272 ASP B CA 1
ATOM 4821 C C . ASP B 1 272 ? -10.359 12.984 8.07 1 91.81 272 ASP B C 1
ATOM 4823 O O . ASP B 1 272 ? -11.117 12.5 7.23 1 91.81 272 ASP B O 1
ATOM 4827 N N . VAL B 1 273 ? -9.125 13.227 7.914 1 94.81 273 VAL B N 1
ATOM 4828 C CA . VAL B 1 273 ? -8.531 12.984 6.605 1 94.81 273 VAL B CA 1
ATOM 4829 C C . VAL B 1 273 ? -7.121 12.43 6.777 1 94.81 273 VAL B C 1
ATOM 4831 O O . VAL B 1 273 ? -6.418 12.781 7.727 1 94.81 273 VAL B O 1
ATOM 4834 N N . ILE B 1 274 ? -6.781 11.516 5.922 1 95.94 274 ILE B N 1
ATOM 4835 C CA . ILE B 1 274 ? -5.422 10.984 5.875 1 95.94 274 ILE B CA 1
ATOM 4836 C C . ILE B 1 274 ? -4.719 11.469 4.609 1 95.94 274 ILE B C 1
ATOM 4838 O O . ILE B 1 274 ? -5.191 11.234 3.498 1 95.94 274 ILE B O 1
ATOM 4842 N N . PHE B 1 275 ? -3.695 12.156 4.816 1 97.12 275 PHE B N 1
ATOM 4843 C CA . PHE B 1 275 ? -2.869 12.617 3.707 1 97.12 275 PHE B CA 1
ATOM 4844 C C . PHE B 1 275 ? -1.723 11.648 3.445 1 97.12 275 PHE B C 1
ATOM 4846 O O . PHE B 1 275 ? -0.87 11.438 4.312 1 97.12 275 PHE B O 1
ATOM 4853 N N . LEU B 1 276 ? -1.723 11.086 2.258 1 96.12 276 LEU B N 1
ATOM 4854 C CA . LEU B 1 276 ? -0.688 10.125 1.895 1 96.12 276 LEU B CA 1
ATOM 4855 C C . LEU B 1 276 ? 0.151 10.641 0.73 1 96.12 276 LEU B C 1
ATOM 4857 O O . LEU B 1 276 ? -0.38 11.258 -0.199 1 96.12 276 LEU B O 1
ATOM 4861 N N . SER B 1 277 ? 1.436 10.336 0.869 1 94.31 277 SER B N 1
ATOM 4862 C CA . SER B 1 277 ? 2.229 10.523 -0.341 1 94.31 277 SER B CA 1
ATOM 4863 C C . SER B 1 277 ? 1.675 9.703 -1.499 1 94.31 277 SER B C 1
ATOM 4865 O O . SER B 1 277 ? 1.188 8.586 -1.3 1 94.31 277 SER B O 1
ATOM 4867 N N . GLN B 1 278 ? 1.761 10.242 -2.686 1 93.94 278 GLN B N 1
ATOM 4868 C CA . GLN B 1 278 ? 1.273 9.516 -3.852 1 93.94 278 GLN B CA 1
ATOM 4869 C C . GLN B 1 278 ? 1.943 8.148 -3.965 1 93.94 278 GLN B C 1
ATOM 4871 O O . GLN B 1 278 ? 1.342 7.195 -4.469 1 93.94 278 GLN B O 1
ATOM 4876 N N . ASN B 1 279 ? 3.107 8 -3.469 1 94 279 ASN B N 1
AT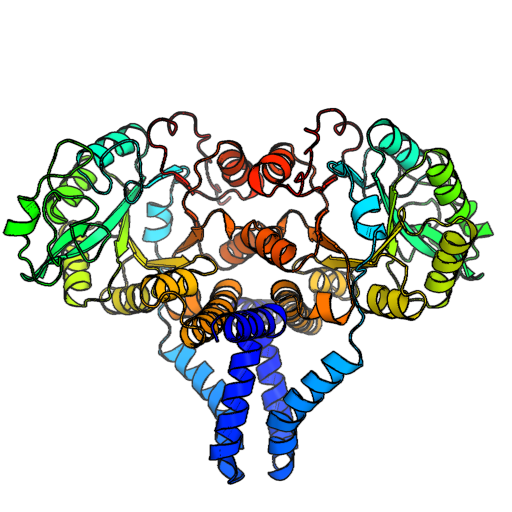OM 4877 C CA . ASN B 1 279 ? 3.869 6.762 -3.557 1 94 279 ASN B CA 1
ATOM 4878 C C . ASN B 1 279 ? 3.395 5.738 -2.529 1 94 279 ASN B C 1
ATOM 4880 O O . ASN B 1 279 ? 3.797 4.574 -2.576 1 94 279 ASN B O 1
ATOM 4884 N N . ASP B 1 280 ? 2.58 6.164 -1.627 1 94.62 280 ASP B N 1
ATOM 4885 C CA . ASP B 1 280 ? 2.1 5.266 -0.58 1 94.62 280 ASP B CA 1
ATOM 4886 C C . ASP B 1 280 ? 0.64 4.887 -0.811 1 94.62 280 ASP B C 1
ATOM 4888 O O . ASP B 1 280 ? 0.07 4.102 -0.05 1 94.62 280 ASP B O 1
ATOM 4892 N N . VAL B 1 281 ? 0.073 5.363 -1.848 1 94.94 281 VAL B N 1
ATOM 4893 C CA . VAL B 1 281 ? -1.351 5.156 -2.088 1 94.94 281 VAL B CA 1
ATOM 4894 C C . VAL B 1 281 ? -1.569 3.803 -2.764 1 94.94 281 VAL B C 1
ATOM 4896 O O . VAL B 1 281 ? -0.832 3.434 -3.682 1 94.94 281 VAL B O 1
ATOM 4899 N N . ASN B 1 282 ? -2.43 3.117 -2.271 1 92.81 282 ASN B N 1
ATOM 4900 C CA . ASN B 1 282 ? -2.982 1.963 -2.973 1 92.81 282 ASN B CA 1
ATOM 4901 C C . ASN B 1 282 ? -4.504 1.93 -2.883 1 92.81 282 ASN B C 1
ATOM 4903 O O . ASN B 1 282 ? -5.086 2.449 -1.929 1 92.81 282 ASN B O 1
ATOM 4907 N N . VAL B 1 283 ? -5.102 1.352 -3.852 1 93.94 283 VAL B N 1
ATOM 4908 C CA . VAL B 1 283 ? -6.543 1.436 -4.066 1 93.94 283 VAL B CA 1
ATOM 4909 C C . VAL B 1 283 ? -7.277 0.74 -2.922 1 93.94 283 VAL B C 1
ATOM 4911 O O . VAL B 1 283 ? -8.281 1.251 -2.418 1 93.94 283 VAL B O 1
ATOM 4914 N N . ASN B 1 284 ? -6.82 -0.342 -2.482 1 91.25 284 ASN B N 1
ATOM 4915 C CA . ASN B 1 284 ? -7.5 -1.086 -1.428 1 91.25 284 ASN B CA 1
ATOM 4916 C C . ASN B 1 284 ? -7.48 -0.328 -0.104 1 91.25 284 ASN B C 1
ATOM 4918 O O . ASN B 1 284 ? -8.445 -0.374 0.659 1 91.25 284 ASN B O 1
ATOM 4922 N N . PHE B 1 285 ? -6.422 0.335 0.176 1 91.88 285 PHE B N 1
ATOM 4923 C CA . PHE B 1 285 ? -6.363 1.175 1.366 1 91.88 285 PHE B CA 1
ATOM 4924 C C . PHE B 1 285 ? -7.406 2.285 1.296 1 91.88 285 PHE B C 1
ATOM 4926 O O . PHE B 1 285 ? -8.078 2.574 2.287 1 91.88 285 PHE B O 1
ATOM 4933 N N . VAL B 1 286 ? -7.473 2.916 0.154 1 94.75 286 VAL B N 1
ATOM 4934 C CA . VAL B 1 286 ? -8.422 4 -0.061 1 94.75 286 VAL B CA 1
ATOM 4935 C C . VAL B 1 286 ? -9.844 3.492 0.16 1 94.75 286 VAL B C 1
ATOM 4937 O O . VAL B 1 286 ? -10.648 4.148 0.828 1 94.75 286 VAL B O 1
ATOM 4940 N N . LYS B 1 287 ? -10.133 2.322 -0.365 1 90.94 287 LYS B N 1
ATOM 4941 C CA . LYS B 1 287 ? -11.461 1.734 -0.206 1 90.94 287 LYS B CA 1
ATOM 4942 C C . LYS B 1 287 ? -11.758 1.444 1.262 1 90.94 287 LYS B C 1
ATOM 4944 O O . LYS B 1 287 ? -12.875 1.694 1.734 1 90.94 287 LYS B O 1
ATOM 4949 N N . GLU B 1 288 ? -10.797 0.969 1.936 1 86.44 288 GLU B N 1
ATOM 4950 C CA . GLU B 1 288 ? -10.969 0.678 3.355 1 86.44 288 GLU B CA 1
ATOM 4951 C C . GLU B 1 288 ? -11.203 1.955 4.156 1 86.44 288 GLU B C 1
ATOM 4953 O O . GLU B 1 288 ? -12.047 1.982 5.055 1 86.44 288 GLU B O 1
ATOM 4958 N N . ALA B 1 289 ? -10.422 2.963 3.873 1 88.5 289 ALA B N 1
ATOM 4959 C CA . ALA B 1 289 ? -10.586 4.246 4.555 1 88.5 289 ALA B CA 1
ATOM 4960 C C . ALA B 1 289 ? -11.992 4.805 4.34 1 88.5 289 ALA B C 1
ATOM 4962 O O . ALA B 1 289 ? -12.625 5.285 5.285 1 88.5 289 ALA B O 1
ATOM 4963 N N . LYS B 1 290 ? -12.445 4.715 3.119 1 86.06 290 LYS B N 1
ATOM 4964 C CA . LYS B 1 290 ? -13.781 5.199 2.783 1 86.06 290 LYS B CA 1
ATOM 4965 C C . LYS B 1 290 ? -14.852 4.445 3.562 1 86.06 290 LYS B C 1
ATOM 4967 O O . LYS B 1 290 ? -15.82 5.043 4.043 1 86.06 290 LYS B O 1
ATOM 4972 N N . SER B 1 291 ? -14.625 3.152 3.648 1 80.94 291 SER B N 1
ATOM 4973 C CA . SER B 1 291 ? -15.586 2.336 4.387 1 80.94 291 SER B CA 1
ATOM 4974 C C . SER B 1 291 ? -15.625 2.729 5.859 1 80.94 291 SER B C 1
ATOM 4976 O O . SER B 1 291 ? -16.625 2.5 6.543 1 80.94 291 SER B O 1
ATOM 4978 N N . ARG B 1 292 ? -14.547 3.391 6.332 1 76.81 292 ARG B N 1
ATOM 4979 C CA . ARG B 1 292 ? -14.461 3.844 7.719 1 76.81 292 ARG B CA 1
ATOM 4980 C C . ARG B 1 292 ? -14.766 5.332 7.828 1 76.81 292 ARG B C 1
ATOM 4982 O O . ARG B 1 292 ? -14.469 5.961 8.844 1 76.81 292 ARG B O 1
ATOM 4989 N N . LYS B 1 293 ? -15.141 5.922 6.758 1 78.88 293 LYS B N 1
ATOM 4990 C CA . LYS B 1 293 ? -15.562 7.316 6.699 1 78.88 293 LYS B CA 1
ATOM 4991 C C . LYS B 1 293 ? -14.375 8.258 6.871 1 78.88 293 LYS B C 1
ATOM 4993 O O . LYS B 1 293 ? -14.492 9.297 7.527 1 78.88 293 LYS B O 1
ATOM 4998 N N . MET B 1 294 ? -13.32 7.809 6.492 1 85.19 294 MET B N 1
ATOM 4999 C CA . MET B 1 294 ? -12.125 8.648 6.457 1 85.19 294 MET B CA 1
ATOM 5000 C C . MET B 1 294 ? -11.758 9.016 5.023 1 85.19 294 MET B C 1
ATOM 5002 O O . MET B 1 294 ? -11.844 8.172 4.125 1 85.19 294 MET B O 1
ATOM 5006 N N . MET B 1 295 ? -11.469 10.188 4.91 1 91.44 295 MET B N 1
ATOM 5007 C CA . MET B 1 295 ? -11.055 10.641 3.586 1 91.44 295 MET B CA 1
ATOM 5008 C C . MET B 1 295 ? -9.555 10.461 3.387 1 91.44 295 MET B C 1
ATOM 5010 O O . MET B 1 295 ? -8.781 10.562 4.34 1 91.44 295 MET B O 1
ATOM 5014 N N . VAL B 1 296 ? -9.219 10.117 2.168 1 96 296 VAL B N 1
ATOM 5015 C CA . VAL B 1 296 ? -7.805 10.008 1.82 1 96 296 VAL B CA 1
ATOM 5016 C C . VAL B 1 296 ? -7.461 11.008 0.719 1 96 296 VAL B C 1
ATOM 5018 O O . VAL B 1 296 ? -8.203 11.141 -0.261 1 96 296 VAL B O 1
ATOM 5021 N N . VAL B 1 297 ? -6.438 11.742 0.926 1 97.56 297 VAL B N 1
ATOM 5022 C CA . VAL B 1 297 ? -5.953 12.695 -0.065 1 97.56 297 VAL B CA 1
ATOM 5023 C C . VAL B 1 297 ? -4.484 12.414 -0.382 1 97.56 297 VAL B C 1
ATOM 5025 O O . VAL B 1 297 ? -3.689 12.148 0.52 1 97.56 297 VAL B O 1
ATOM 5028 N N . ALA B 1 298 ? -4.176 12.422 -1.641 1 97.62 298 ALA B N 1
ATOM 5029 C CA . ALA B 1 298 ? -2.801 12.164 -2.055 1 97.62 298 ALA B CA 1
ATOM 5030 C C . ALA B 1 298 ? -2.006 13.461 -2.156 1 97.62 298 ALA B C 1
ATOM 5032 O O . ALA B 1 298 ? -2.521 14.477 -2.623 1 97.62 298 ALA B O 1
ATOM 5033 N N . LEU B 1 299 ? -0.772 13.336 -1.726 1 96.06 299 LEU B N 1
ATOM 5034 C CA . LEU B 1 299 ? 0.118 14.492 -1.807 1 96.06 299 LEU B CA 1
ATOM 5035 C C . LEU B 1 299 ? 1.172 14.289 -2.891 1 96.06 299 LEU B C 1
ATOM 5037 O O . LEU B 1 299 ? 1.495 13.148 -3.242 1 96.06 299 LEU B O 1
ATOM 5041 N N . ASP B 1 300 ? 1.599 15.32 -3.492 1 92.44 300 ASP B N 1
ATOM 5042 C CA . ASP B 1 300 ? 2.766 15.391 -4.367 1 92.44 300 ASP B CA 1
ATOM 5043 C C . ASP B 1 300 ? 2.529 14.602 -5.656 1 92.44 300 ASP B C 1
ATOM 5045 O O . ASP B 1 300 ? 3.418 13.883 -6.121 1 92.44 300 ASP B O 1
ATOM 5049 N N . ALA B 1 301 ? 1.384 14.688 -6.133 1 94.25 301 ALA B N 1
ATOM 5050 C CA . ALA B 1 301 ? 1.099 14.109 -7.445 1 94.25 301 ALA B CA 1
ATOM 5051 C C . ALA B 1 301 ? 1.447 15.094 -8.562 1 94.25 301 ALA B C 1
ATOM 5053 O O . ALA B 1 301 ? 0.598 15.875 -9 1 94.25 301 ALA B O 1
ATOM 5054 N N . ASP B 1 302 ? 2.611 14.93 -9.18 1 93.5 302 ASP B N 1
ATOM 5055 C CA . ASP B 1 302 ? 3.1 15.953 -10.094 1 93.5 302 ASP B CA 1
ATOM 5056 C C . ASP B 1 302 ? 3.092 15.453 -11.539 1 93.5 302 ASP B C 1
ATOM 5058 O O . ASP B 1 302 ? 3.08 16.25 -12.477 1 93.5 302 ASP B O 1
ATOM 5062 N N . SER B 1 303 ? 3.121 14.164 -11.758 1 92 303 SER B N 1
ATOM 5063 C CA . SER B 1 303 ? 3.135 13.617 -13.109 1 92 303 SER B CA 1
ATOM 5064 C C . SER B 1 303 ? 1.721 13.328 -13.602 1 92 303 SER B C 1
ATOM 5066 O O . SER B 1 303 ? 0.841 12.977 -12.812 1 92 303 SER B O 1
ATOM 5068 N N . LYS B 1 304 ? 1.577 13.438 -14.867 1 92.25 304 LYS B N 1
ATOM 5069 C CA . LYS B 1 304 ? 0.262 13.242 -15.477 1 92.25 304 LYS B CA 1
ATOM 5070 C C . LYS B 1 304 ? -0.231 11.812 -15.281 1 92.25 304 LYS B C 1
ATOM 5072 O O . LYS B 1 304 ? -1.386 11.594 -14.906 1 92.25 304 LYS B O 1
ATOM 5077 N N . PRO B 1 305 ? 0.6 10.812 -15.445 1 91.69 305 PRO B N 1
ATOM 5078 C CA . PRO B 1 305 ? 0.114 9.453 -15.211 1 91.69 305 PRO B CA 1
ATOM 5079 C C . PRO B 1 305 ? -0.348 9.227 -13.773 1 91.69 305 PRO B C 1
ATOM 5081 O O . PRO B 1 305 ? -1.338 8.531 -13.539 1 91.69 305 PRO B O 1
ATOM 5084 N N . ALA B 1 306 ? 0.383 9.836 -12.883 1 94.19 306 ALA B N 1
ATOM 5085 C CA . ALA B 1 306 ? -0.014 9.719 -11.484 1 94.19 306 ALA B CA 1
ATOM 5086 C C . ALA B 1 306 ? -1.348 10.414 -11.227 1 94.19 306 ALA B C 1
ATOM 5088 O O . ALA B 1 306 ? -2.213 9.883 -10.531 1 94.19 306 ALA B O 1
ATOM 5089 N N . GLN B 1 307 ? -1.481 11.555 -11.812 1 94.5 307 GLN B N 1
ATOM 5090 C CA . GLN B 1 307 ? -2.715 12.32 -11.648 1 94.5 307 GLN B CA 1
ATOM 5091 C C . GLN B 1 307 ? -3.904 11.578 -12.242 1 94.5 307 GLN B C 1
ATOM 5093 O O . GLN B 1 307 ? -4.965 11.484 -11.625 1 94.5 307 GLN B O 1
ATOM 5098 N N . ASN B 1 308 ? -3.719 11.016 -13.422 1 92.75 308 ASN B N 1
ATOM 5099 C CA . ASN B 1 308 ? -4.785 10.273 -14.078 1 92.75 308 ASN B CA 1
ATOM 5100 C C . ASN B 1 308 ? -5.18 9.031 -13.281 1 92.75 308 ASN B C 1
ATOM 5102 O O . ASN B 1 308 ? -6.363 8.703 -13.18 1 92.75 308 ASN B O 1
ATOM 5106 N N . TRP B 1 309 ? -4.195 8.391 -12.789 1 94.25 309 TRP B N 1
ATOM 5107 C CA . TRP B 1 309 ? -4.445 7.184 -12.008 1 94.25 309 TRP B CA 1
ATOM 5108 C C . TRP B 1 309 ? -5.188 7.52 -10.719 1 94.25 309 TRP B C 1
ATOM 5110 O O . TRP B 1 309 ? -6.141 6.828 -10.344 1 94.25 309 TRP B O 1
ATOM 5120 N N . LEU B 1 310 ? -4.789 8.586 -10.055 1 95.75 310 LEU B N 1
ATOM 5121 C CA . LEU B 1 310 ? -5.445 9 -8.82 1 95.75 310 LEU B CA 1
ATOM 5122 C C . LEU B 1 310 ? -6.895 9.398 -9.078 1 95.75 310 LEU B C 1
ATOM 5124 O O . LEU B 1 310 ? -7.781 9.102 -8.273 1 95.75 310 LEU B O 1
ATOM 5128 N N . HIS B 1 311 ? -7.074 10.008 -10.188 1 92.38 311 HIS B N 1
ATOM 5129 C CA . HIS B 1 311 ? -8.406 10.484 -10.539 1 92.38 311 HIS B CA 1
ATOM 5130 C C . HIS B 1 311 ? -9.289 9.336 -11.023 1 92.38 311 HIS B C 1
ATOM 5132 O O . HIS B 1 311 ? -10.422 9.18 -10.562 1 92.38 311 HIS B O 1
ATOM 5138 N N . ASP B 1 312 ? -8.789 8.5 -11.891 1 92.75 312 ASP B N 1
ATOM 5139 C CA . ASP B 1 312 ? -9.625 7.539 -12.609 1 92.75 312 ASP B CA 1
ATOM 5140 C C . ASP B 1 312 ? -9.68 6.199 -11.875 1 92.75 312 ASP B C 1
ATOM 5142 O O . ASP B 1 312 ? -10.648 5.453 -12.008 1 92.75 312 ASP B O 1
ATOM 5146 N N . VAL B 1 313 ? -8.648 5.879 -11.164 1 94.12 313 VAL B N 1
ATOM 5147 C CA . VAL B 1 313 ? -8.555 4.543 -10.578 1 94.12 313 VAL B CA 1
ATOM 5148 C C . VAL B 1 313 ? -8.734 4.629 -9.062 1 94.12 313 VAL B C 1
ATOM 5150 O O . VAL B 1 313 ? -9.711 4.109 -8.516 1 94.12 313 VAL B O 1
ATOM 5153 N N . ALA B 1 314 ? -7.898 5.391 -8.438 1 94 314 ALA B N 1
ATOM 5154 C CA . ALA B 1 314 ? -7.996 5.504 -6.984 1 94 314 ALA B CA 1
ATOM 5155 C C . ALA B 1 314 ? -9.188 6.375 -6.582 1 94 314 ALA B C 1
ATOM 5157 O O . ALA B 1 314 ? -9.742 6.211 -5.496 1 94 314 ALA B O 1
ATOM 5158 N N . LYS B 1 315 ? -9.57 7.344 -7.402 1 93.75 315 LYS B N 1
ATOM 5159 C CA . LYS B 1 315 ? -10.711 8.234 -7.227 1 93.75 315 LYS B CA 1
ATOM 5160 C C . LYS B 1 315 ? -10.594 9.039 -5.93 1 93.75 315 LYS B C 1
ATOM 5162 O O . LYS B 1 315 ? -11.531 9.078 -5.129 1 93.75 315 LYS B O 1
ATOM 5167 N N . ILE B 1 316 ? -9.469 9.57 -5.723 1 95.69 316 ILE B N 1
ATOM 5168 C CA . ILE B 1 316 ? -9.227 10.422 -4.566 1 95.69 316 ILE B CA 1
ATOM 5169 C C . ILE B 1 316 ? -8.633 11.75 -5.02 1 95.69 316 ILE B C 1
ATOM 5171 O O . ILE B 1 316 ? -7.98 11.828 -6.062 1 95.69 316 ILE B O 1
ATOM 5175 N N . PRO B 1 317 ? -8.961 12.812 -4.262 1 95.94 317 PRO B N 1
ATOM 5176 C CA . PRO B 1 317 ? -8.336 14.094 -4.586 1 95.94 317 PRO B CA 1
ATOM 5177 C C . PRO B 1 317 ? -6.844 14.117 -4.281 1 95.94 317 PRO B C 1
ATOM 5179 O O . PRO B 1 317 ? -6.336 13.227 -3.59 1 95.94 317 PRO B O 1
ATOM 5182 N N . TYR B 1 318 ? -6.172 15.062 -4.918 1 96.69 318 TYR B N 1
ATOM 5183 C CA . TYR B 1 318 ? -4.73 15.125 -4.711 1 96.69 318 TYR B CA 1
ATOM 5184 C C . TYR B 1 318 ? -4.234 16.562 -4.766 1 96.69 318 TYR B C 1
ATOM 5186 O O . TYR B 1 318 ? -4.938 17.453 -5.258 1 96.69 318 TYR B O 1
ATOM 5194 N N . PHE B 1 319 ? -3.139 16.797 -4.141 1 96.62 319 PHE B N 1
ATOM 5195 C CA . PHE B 1 319 ? -2.408 18.062 -4.254 1 96.62 319 PHE B CA 1
ATOM 5196 C C . PHE B 1 319 ? -1.229 17.906 -5.207 1 96.62 319 PHE B C 1
ATOM 5198 O O . PHE B 1 319 ? -0.617 16.844 -5.289 1 96.62 319 PHE B O 1
ATOM 5205 N N . THR B 1 320 ? -0.944 18.906 -5.957 1 96.06 320 THR B N 1
ATOM 5206 C CA . THR B 1 320 ? 0.188 18.906 -6.875 1 96.06 320 THR B CA 1
ATOM 5207 C C . THR B 1 320 ? 1.089 20.109 -6.613 1 96.06 320 THR B C 1
ATOM 5209 O O . THR B 1 320 ? 0.62 21.156 -6.152 1 96.06 320 THR B O 1
ATOM 5212 N N . ARG B 1 321 ? 2.375 19.969 -6.879 1 95 321 ARG B N 1
ATOM 5213 C CA . ARG B 1 321 ? 3.342 21.062 -6.742 1 95 321 ARG B CA 1
ATOM 5214 C C . ARG B 1 321 ? 3.494 21.828 -8.047 1 95 321 ARG B C 1
ATOM 5216 O O . ARG B 1 321 ? 4.066 22.906 -8.07 1 95 321 ARG B O 1
ATOM 5223 N N . ASN B 1 322 ? 2.949 21.203 -9.102 1 93.06 322 ASN B N 1
ATOM 5224 C CA . ASN B 1 322 ? 2.947 21.859 -10.406 1 93.06 322 ASN B CA 1
ATOM 5225 C C . ASN B 1 322 ? 1.717 22.75 -10.578 1 93.06 322 ASN B C 1
ATOM 5227 O O . ASN B 1 322 ? 0.728 22.344 -11.188 1 93.06 322 ASN B O 1
ATOM 5231 N N . LEU B 1 323 ? 1.836 23.984 -10.195 1 90.81 323 LEU B N 1
ATOM 5232 C CA . LEU B 1 323 ? 0.697 24.891 -10.125 1 90.81 323 LEU B CA 1
ATOM 5233 C C . LEU B 1 323 ? 0.296 25.359 -11.523 1 90.81 323 LEU B C 1
ATOM 5235 O O . LEU B 1 323 ? -0.873 25.656 -11.766 1 90.81 323 LEU B O 1
ATOM 5239 N N . LYS B 1 324 ? 1.197 25.328 -12.406 1 83.31 324 LYS B N 1
ATOM 5240 C CA . LYS B 1 324 ? 0.941 25.828 -13.758 1 83.31 324 LYS B CA 1
ATOM 5241 C C . LYS B 1 324 ? 0.146 24.812 -14.57 1 83.31 324 LYS B C 1
ATOM 5243 O O . LYS B 1 324 ? -0.592 25.188 -15.484 1 83.31 324 LYS B O 1
ATOM 5248 N N . ASN B 1 325 ? 0.289 23.578 -14.227 1 74.75 325 ASN B N 1
ATOM 5249 C CA . ASN B 1 325 ? -0.342 22.531 -15.008 1 74.75 325 ASN B CA 1
ATOM 5250 C C . ASN B 1 325 ? -1.635 22.047 -14.359 1 74.75 325 ASN B C 1
ATOM 5252 O O . ASN B 1 325 ? -2.143 20.969 -14.695 1 74.75 325 ASN B O 1
ATOM 5256 N N . MET B 1 326 ? -2.152 22.766 -13.523 1 77.62 326 MET B N 1
ATOM 5257 C CA . MET B 1 326 ? -3.342 22.328 -12.797 1 77.62 326 MET B CA 1
ATOM 5258 C C . MET B 1 326 ? -4.598 22.516 -13.641 1 77.62 326 MET B C 1
ATOM 5260 O O . MET B 1 326 ? -5.602 21.844 -13.43 1 77.62 326 MET B O 1
ATOM 5264 N N . ASP B 1 327 ? -4.648 23.375 -14.484 1 63.38 327 ASP B N 1
ATOM 5265 C CA . ASP B 1 327 ? -5.828 23.656 -15.297 1 63.38 327 ASP B CA 1
ATOM 5266 C C . ASP B 1 327 ? -6.258 22.438 -16.094 1 63.38 327 ASP B C 1
ATOM 5268 O O . ASP B 1 327 ? -7.445 22.25 -16.359 1 63.38 327 ASP B O 1
ATOM 5272 N N . GLY B 1 328 ? -5.387 21.594 -16.438 1 58.59 328 GLY B N 1
ATOM 5273 C CA . GLY B 1 328 ? -5.762 20.453 -17.25 1 58.59 328 GLY B CA 1
ATOM 5274 C C . GLY B 1 328 ? -6.172 19.25 -16.438 1 58.59 328 GLY B C 1
ATOM 5275 O O . GLY B 1 328 ? -6.438 18.172 -17 1 58.59 328 GLY B O 1
ATOM 5276 N N . ALA B 1 329 ? -6.289 19.562 -15.195 1 59.34 329 ALA B N 1
ATOM 5277 C CA . ALA B 1 329 ? -6.59 18.406 -14.367 1 59.34 329 ALA B CA 1
ATOM 5278 C C . ALA B 1 329 ? -8.078 18.062 -14.414 1 59.34 329 ALA B C 1
ATOM 5280 O O . ALA B 1 329 ? -8.922 18.969 -14.492 1 59.34 329 ALA B O 1
ATOM 5281 N N . LYS B 1 330 ? -8.383 16.781 -14.664 1 56.44 330 LYS B N 1
ATOM 5282 C CA . LYS B 1 330 ? -9.742 16.25 -14.695 1 56.44 330 LYS B CA 1
ATOM 5283 C C . LYS B 1 330 ? -10.422 16.422 -13.336 1 56.44 330 LYS B C 1
ATOM 5285 O O . LYS B 1 330 ? -9.797 16.219 -12.289 1 56.44 330 LYS B O 1
ATOM 5290 N N . HIS B 1 331 ? -11.445 17.281 -13.242 1 48.28 331 HIS B N 1
ATOM 5291 C CA . HIS B 1 331 ? -12.188 17.469 -12 1 48.28 331 HIS B CA 1
ATOM 5292 C C . HIS B 1 331 ? -13.047 16.25 -11.672 1 48.28 331 HIS B C 1
ATOM 5294 O O . HIS B 1 331 ? -13.727 15.719 -12.547 1 48.28 331 HIS B O 1
ATOM 5300 N N . THR B 1 332 ? -12.594 15.445 -10.672 1 46.22 332 THR B N 1
ATOM 5301 C CA . THR B 1 332 ? -13.383 14.312 -10.211 1 46.22 332 THR B CA 1
ATOM 5302 C C . THR B 1 332 ? -14.719 14.781 -9.641 1 46.22 332 THR B C 1
ATOM 5304 O O . THR B 1 332 ? -14.758 15.656 -8.773 1 46.22 332 THR B O 1
ATOM 5307 N N . GLU B 1 333 ? -15.82 14.875 -10.219 1 36.34 333 GLU B N 1
ATOM 5308 C CA . GLU B 1 333 ? -17.047 14.922 -9.438 1 36.34 333 GLU B CA 1
ATOM 5309 C C . GLU B 1 333 ? -17.125 13.766 -8.445 1 36.34 333 GLU B C 1
ATOM 5311 O O . GLU B 1 333 ? -17.094 12.602 -8.836 1 36.34 333 GLU B O 1
ATOM 5316 N N . ALA B 1 334 ? -16.641 13.93 -7.238 1 36.78 334 ALA B N 1
ATOM 5317 C CA . ALA B 1 334 ? -16.844 12.922 -6.203 1 36.78 334 ALA B CA 1
ATOM 5318 C C . ALA B 1 334 ? -18.281 12.383 -6.242 1 36.78 334 ALA B C 1
ATOM 5320 O O . ALA B 1 334 ? -19.188 13.062 -6.711 1 36.78 334 ALA B O 1
ATOM 5321 N N . ALA B 1 335 ? -18.5 11.18 -5.367 1 32.78 335 ALA B N 1
ATOM 5322 C CA . ALA B 1 335 ? -19.656 10.289 -5.191 1 32.78 335 ALA B CA 1
ATOM 5323 C C . ALA B 1 335 ? -20.906 11.086 -4.848 1 32.78 335 ALA B C 1
ATOM 5325 O O . ALA B 1 335 ? -20.938 11.812 -3.854 1 32.78 335 ALA B O 1
ATOM 5326 N N . LYS B 1 336 ? -21.828 11.398 -5.613 1 29.89 336 LYS B N 1
ATOM 5327 C CA . LYS B 1 336 ? -23.234 11.484 -5.234 1 29.89 336 LYS B CA 1
ATOM 5328 C C . LYS B 1 336 ? -23.625 10.32 -4.324 1 29.89 336 LYS B C 1
ATOM 5330 O O . LYS B 1 336 ? -23.5 9.156 -4.711 1 29.89 336 LYS B O 1
ATOM 5335 N N . GLU B 1 337 ? -23.234 10.281 -3.021 1 27.12 337 GLU B N 1
ATOM 5336 C CA . GLU B 1 337 ? -24.078 9.422 -2.195 1 27.12 337 GLU B CA 1
ATOM 5337 C C . GLU B 1 337 ? -25.5 9.383 -2.721 1 27.12 337 GLU B C 1
ATOM 5339 O O . GLU B 1 337 ? -26.188 10.414 -2.756 1 27.12 337 GLU B O 1
ATOM 5344 N N . GLU B 1 338 ? -25.781 8.727 -3.902 1 23.73 338 GLU B N 1
ATOM 5345 C CA . GLU B 1 338 ? -27.156 8.242 -3.781 1 23.73 338 GLU B CA 1
ATOM 5346 C C . GLU B 1 338 ? -27.328 7.336 -2.566 1 23.73 338 GLU B C 1
ATOM 5348 O O . GLU B 1 338 ? -26.438 6.535 -2.262 1 23.73 338 GLU B O 1
#

Nearest PDB structures (foldseek):
  1zcc-assembly1_B  TM=8.508E-01  e=1.168E-14  Agrobacterium fabrum str. C58
  7e0v-assembly1_A  TM=8.457E-01  e=3.447E-13  Pyrococcus furiosus DSM 3638
  7e2b-assembly1_A  TM=8.332E-01  e=2.520E-13  Pyrococcus furiosus DSM 3638
  3ks5-assembly1_A  TM=8.150E-01  e=4.503E-12  Agrobacterium fabrum str. C58
  5vug-assembly1_A-2  TM=7.165E-01  e=3.346E-11  Mycobacterium tuberculosis H37Rv

Radius of gyration: 27.59 Å; Cα contacts (8 Å, |Δi|>4): 1299; chains: 2; bounding box: 68×81×69 Å